Protein 5UXX (pdb70)

Nearest PDB structures (foldseek):
  5uxx-assembly1_B  TM=1.022E+00  e=5.904E-06  Bartonella quintana str. Toulouse
  5uxx-assembly2_D  TM=1.021E+00  e=2.174E-05  Bartonella quintana str. Toulouse
  5uxx-assembly1_A  TM=1.003E+00  e=1.497E-19  Bartonella quintana str. Toulouse
  5wur-assembly1_A  TM=8.430E-01  e=9.618E-06  Bacillus subtilis subsp. subtilis str. 168
  5wuq-assembly1_A  TM=7.913E-01  e=4.991E-06  Bacillus subtilis subsp. subtilis str. 168

InterPro domains:
  IPR000838 RNA polymerase sigma factor 70, ECF, conserved site [PS01063] (33-64)
  IPR007627 RNA polymerase sigma-70 region 2 [PF04542] (16-78)
  IPR013249 RNA polymerase sigma factor 70, region 4 type 2 [PF08281] (104-156)
  IPR013324 RNA polymerase sigma factor, region 3/4-like [SSF88659] (101-160)
  IPR013325 RNA polymerase sigma factor, region 2 [SSF88946] (8-93)
  IPR014284 RNA polymerase sigma-70-like domain [TIGR02937] (14-160)
  IPR036388 Winged helix-like DNA-binding domain superfamily [G3DSA:1.10.10.10] (99-164)
  IPR039425 RNA polymerase sigma-70-like [PTHR43133] (17-162)

Structure (mmCIF, N/CA/C/O backbone):
data_5UXX
#
_entry.id   5UXX
#
_cell.length_a   92.420
_cell.length_b   92.420
_cell.length_c   127.740
_cell.angle_alpha   90.00
_cell.angle_beta   90.00
_cell.angle_gamma   120.00
#
_symmetry.space_group_name_H-M   'P 32 2 1'
#
loop_
_entity.id
_entity.type
_entity.pdbx_description
1 polymer 'RNA polymerase sigma factor'
2 polymer 'Anti-sigma factor NepR'
3 non-polymer 'SULFATE ION'
4 water water
#
loop_
_atom_site.group_PDB
_atom_site.id
_atom_site.type_symbol
_atom_site.label_atom_id
_atom_site.label_alt_id
_atom_site.label_comp_id
_atom_site.label_asym_id
_atom_site.label_entity_id
_atom_site.label_seq_id
_atom_site.pdbx_PDB_ins_code
_atom_site.Cartn_x
_atom_site.Cartn_y
_atom_site.Cartn_z
_atom_site.occupancy
_atom_site.B_iso_or_equiv
_atom_site.auth_seq_id
_atom_site.auth_comp_id
_atom_site.auth_asym_id
_atom_site.auth_atom_id
_atom_site.pdbx_PDB_model_num
ATOM 1 N N . VAL A 1 5 ? 71.322 168.062 8.981 1.00 109.72 5 VAL A N 1
ATOM 2 C CA . VAL A 1 5 ? 72.209 169.216 9.083 1.00 103.42 5 VAL A CA 1
ATOM 3 C C . VAL A 1 5 ? 71.712 170.200 10.147 1.00 93.55 5 VAL A C 1
ATOM 4 O O . VAL A 1 5 ? 70.506 170.413 10.308 1.00 89.01 5 VAL A O 1
ATOM 8 N N . LYS A 1 6 ? 72.662 170.781 10.875 1.00 88.07 6 LYS A N 1
ATOM 9 C CA . LYS A 1 6 ? 72.391 171.773 11.908 1.00 76.62 6 LYS A CA 1
ATOM 10 C C . LYS A 1 6 ? 71.967 173.112 11.315 1.00 67.95 6 LYS A C 1
ATOM 11 O O . LYS A 1 6 ? 71.417 173.960 12.014 1.00 60.78 6 LYS A O 1
ATOM 13 N N . ASP A 1 7 ? 72.215 173.282 10.019 1.00 65.88 7 ASP A N 1
ATOM 14 C CA . ASP A 1 7 ? 71.975 174.544 9.321 1.00 59.57 7 ASP A CA 1
ATOM 15 C C . ASP A 1 7 ? 70.542 175.063 9.389 1.00 52.43 7 ASP A C 1
ATOM 16 O O . ASP A 1 7 ? 70.331 176.237 9.690 1.00 50.27 7 ASP A O 1
ATOM 21 N N . PHE A 1 8 ? 69.563 174.208 9.110 1.00 46.43 8 PHE A N 1
ATOM 22 C CA . PHE A 1 8 ? 68.170 174.636 9.158 1.00 40.98 8 PHE A CA 1
ATOM 23 C C . PHE A 1 8 ? 67.786 175.082 10.567 1.00 38.66 8 PHE A C 1
ATOM 24 O O . PHE A 1 8 ? 67.074 176.070 10.743 1.00 38.51 8 PHE A O 1
ATOM 32 N N . LYS A 1 9 ? 68.263 174.344 11.564 1.00 38.72 9 LYS A N 1
ATOM 33 C CA . LYS A 1 9 ? 68.018 174.678 12.962 1.00 33.99 9 LYS A CA 1
ATOM 34 C C . LYS A 1 9 ? 68.579 176.048 13.335 1.00 37.21 9 LYS A C 1
ATOM 35 O O . LYS A 1 9 ? 67.917 176.840 14.007 1.00 39.45 9 LYS A O 1
ATOM 41 N N . GLN A 1 10 ? 69.801 176.321 12.893 1.00 35.80 10 GLN A N 1
ATOM 42 C CA . GLN A 1 10 ? 70.467 177.579 13.206 1.00 33.04 10 GLN A CA 1
ATOM 43 C C . GLN A 1 10 ? 69.792 178.758 12.512 1.00 32.95 10 GLN A C 1
ATOM 44 O O . GLN A 1 10 ? 69.760 179.866 13.046 1.00 35.30 10 GLN A O 1
ATOM 50 N N . GLU A 1 11 ? 69.252 178.513 11.322 1.00 31.41 11 GLU A N 1
ATOM 51 C CA . GLU A 1 11 ? 68.494 179.531 10.605 1.00 32.48 11 GLU A CA 1
ATOM 52 C C . GLU A 1 11 ? 67.199 179.869 11.339 1.00 34.04 11 GLU A C 1
ATOM 53 O O . GLU A 1 11 ? 66.782 181.027 11.377 1.00 34.89 11 GLU A O 1
ATOM 59 N N . LEU A 1 12 ? 66.569 178.851 11.919 1.00 35.06 12 LEU A N 1
ATOM 60 C CA . LEU A 1 12 ? 65.342 179.035 12.688 1.00 31.90 12 LEU A CA 1
ATOM 61 C C . LEU A 1 12 ? 65.562 179.907 13.918 1.00 33.99 12 LEU A C 1
ATOM 62 O O . LEU A 1 12 ? 64.757 180.791 14.210 1.00 34.99 12 LEU A O 1
ATOM 67 N N . LEU A 1 13 ? 66.650 179.646 14.636 1.00 34.75 13 LEU A N 1
ATOM 68 C CA . LEU A 1 13 ? 66.982 180.397 15.843 1.00 29.30 13 LEU A CA 1
ATOM 69 C C . LEU A 1 13 ? 67.117 181.893 15.566 1.00 28.93 13 LEU A C 1
ATOM 70 O O . LEU A 1 13 ? 66.839 182.718 16.436 1.00 33.64 13 LEU A O 1
ATOM 75 N N . LEU A 1 14 ? 67.546 182.238 14.355 1.00 25.33 14 LEU A N 1
ATOM 76 C CA . LEU A 1 14 ? 67.648 183.636 13.953 1.00 25.95 14 LEU A CA 1
ATOM 77 C C . LEU A 1 14 ? 66.274 184.275 13.768 1.00 29.01 14 LEU A C 1
ATOM 78 O O . LEU A 1 14 ? 66.066 185.436 14.119 1.00 30.94 14 LEU A O 1
ATOM 83 N N . VAL A 1 15 ? 65.340 183.508 13.214 1.00 29.30 15 VAL A N 1
ATOM 84 C CA . VAL A 1 15 ? 64.033 184.035 12.838 1.00 30.51 15 VAL A CA 1
ATOM 85 C C . VAL A 1 15 ? 63.025 183.902 13.981 1.00 27.06 15 VAL A C 1
ATOM 86 O O . VAL A 1 15 ? 62.061 184.665 14.070 1.00 30.08 15 VAL A O 1
ATOM 90 N N . LEU A 1 16 ? 63.277 182.943 14.865 1.00 25.04 16 LEU A N 1
ATOM 91 C CA . LEU A 1 16 ? 62.344 182.588 15.934 1.00 28.35 16 LEU A CA 1
ATOM 92 C C . LEU A 1 16 ? 61.857 183.767 16.802 1.00 29.78 16 LEU A C 1
ATOM 93 O O . LEU A 1 16 ? 60.668 183.835 17.116 1.00 33.38 16 LEU A O 1
ATOM 98 N N . PRO A 1 17 ? 62.757 184.692 17.199 1.00 31.01 17 PRO A N 1
ATOM 99 C CA . PRO A 1 17 ? 62.247 185.825 17.985 1.00 31.27 17 PRO A CA 1
ATOM 100 C C . PRO A 1 17 ? 61.267 186.713 17.218 1.00 32.27 17 PRO A C 1
ATOM 101 O O . PRO A 1 17 ? 60.270 187.155 17.787 1.00 29.74 17 PRO A O 1
ATOM 105 N N . ALA A 1 18 ? 61.554 186.971 15.946 1.00 30.45 18 ALA A N 1
ATOM 106 C CA . ALA A 1 18 ? 60.676 187.793 15.121 1.00 26.37 18 ALA A CA 1
ATOM 107 C C . ALA A 1 18 ? 59.382 187.050 14.818 1.00 23.77 18 ALA A C 1
ATOM 108 O O . ALA A 1 18 ? 58.314 187.655 14.717 1.00 26.85 18 ALA A O 1
ATOM 110 N N . LEU A 1 19 ? 59.491 185.734 14.666 1.00 24.46 19 LEU A N 1
ATOM 111 C CA . LEU A 1 19 ? 58.335 184.883 14.420 1.00 24.88 19 LEU A CA 1
ATOM 112 C C . LEU A 1 19 ? 57.360 184.940 15.593 1.00 26.25 19 LEU A C 1
ATOM 113 O O . LEU A 1 19 ? 56.144 184.984 15.403 1.00 27.83 19 LEU A O 1
ATOM 118 N N . ARG A 1 20 ? 57.905 184.938 16.806 1.00 23.32 20 ARG A N 1
ATOM 119 C CA . ARG A 1 20 ? 57.096 185.026 18.015 1.00 26.53 20 ARG A CA 1
ATOM 120 C C . ARG A 1 20 ? 56.424 186.391 18.135 1.00 28.33 20 ARG A C 1
ATOM 121 O O . ARG A 1 20 ? 55.260 186.487 18.526 1.00 27.91 20 ARG A O 1
ATOM 129 N N . ALA A 1 21 ? 57.166 187.443 17.799 1.00 19.78 21 ALA A N 1
ATOM 130 C CA . ALA A 1 21 ? 56.637 188.803 17.835 1.00 20.90 21 ALA A CA 1
ATOM 131 C C . ALA A 1 21 ? 55.493 188.968 16.841 1.00 24.10 21 ALA A C 1
ATOM 132 O O . ALA A 1 21 ? 54.532 189.694 17.097 1.00 23.52 21 ALA A O 1
ATOM 134 N N . PHE A 1 22 ? 55.610 188.289 15.705 1.00 23.59 22 PHE A N 1
ATOM 135 C CA . PHE A 1 22 ? 54.577 188.312 14.678 1.00 26.03 22 PHE A CA 1
ATOM 136 C C . PHE A 1 22 ? 53.298 187.655 15.181 1.00 28.43 22 PHE A C 1
ATOM 137 O O . PHE A 1 22 ? 52.198 188.154 14.943 1.00 33.74 22 PHE A O 1
ATOM 145 N N . ALA A 1 23 ? 53.452 186.534 15.879 1.00 26.76 23 ALA A N 1
ATOM 146 C CA . ALA A 1 23 ? 52.316 185.798 16.420 1.00 33.29 23 ALA A CA 1
ATOM 147 C C . ALA A 1 23 ? 51.574 186.613 17.475 1.00 30.17 23 ALA A C 1
ATOM 148 O O . ALA A 1 23 ? 50.344 186.643 17.495 1.00 30.16 23 ALA A O 1
ATOM 150 N N . ILE A 1 24 ? 52.328 187.270 18.350 1.00 25.98 24 ILE A N 1
ATOM 151 C CA . ILE A 1 24 ? 51.744 188.086 19.408 1.00 28.40 24 ILE A CA 1
ATOM 152 C C . ILE A 1 24 ? 51.020 189.298 18.822 1.00 29.99 24 ILE A C 1
ATOM 153 O O . ILE A 1 24 ? 49.927 189.654 19.263 1.00 32.72 24 ILE A O 1
ATOM 158 N N . SER A 1 25 ? 51.628 189.915 17.813 1.00 24.82 25 SER A N 1
ATOM 159 C CA . SER A 1 25 ? 51.024 191.057 17.133 1.00 32.10 25 SER A CA 1
ATOM 160 C C . SER A 1 25 ? 49.733 190.662 16.423 1.00 34.59 25 SER A C 1
ATOM 161 O O . SER A 1 25 ? 48.791 191.450 16.334 1.00 36.65 25 SER A O 1
ATOM 164 N N . LEU A 1 26 ? 49.701 189.433 15.919 1.00 34.15 26 LEU A N 1
ATOM 165 C CA . LEU A 1 26 ? 48.583 188.945 15.122 1.00 33.36 26 LEU A CA 1
ATOM 166 C C . LEU A 1 26 ? 47.425 188.437 15.980 1.00 33.20 26 LEU A C 1
ATOM 167 O O . LEU A 1 26 ? 46.261 188.555 15.598 1.00 36.18 26 LEU A O 1
ATOM 172 N N . SER A 1 27 ? 47.752 187.880 17.142 1.00 31.24 27 SER A N 1
ATOM 173 C CA . SER A 1 27 ? 46.774 187.173 17.964 1.00 35.05 27 SER A CA 1
ATOM 174 C C . SER A 1 27 ? 45.750 188.095 18.619 1.00 42.82 27 SER A C 1
ATOM 175 O O . SER A 1 27 ? 46.054 189.235 18.970 1.00 46.67 27 SER A O 1
ATOM 178 N N . SER A 1 28 ? 44.532 187.583 18.780 1.00 44.48 28 SER A N 1
ATOM 179 C CA . SER A 1 28 ? 43.464 188.315 19.450 1.00 48.76 28 SER A CA 1
ATOM 180 C C . SER A 1 28 ? 43.312 187.834 20.889 1.00 48.71 28 SER A C 1
ATOM 181 O O . SER A 1 28 ? 42.607 188.446 21.692 1.00 51.53 28 SER A O 1
ATOM 184 N N . LYS A 1 29 ? 43.978 186.728 21.204 1.00 44.67 29 LYS A N 1
ATOM 185 C CA . LYS A 1 29 ? 43.998 186.191 22.559 1.00 46.81 29 LYS A CA 1
ATOM 186 C C . LYS A 1 29 ? 45.439 186.052 23.039 1.00 44.46 29 LYS A C 1
ATOM 187 O O . LYS A 1 29 ? 46.271 185.447 22.362 1.00 45.01 29 LYS A O 1
ATOM 189 N N . HIS A 1 30 ? 45.730 186.622 24.204 1.00 48.26 30 HIS A N 1
ATOM 190 C CA . HIS A 1 30 ? 47.099 186.693 24.707 1.00 50.46 30 HIS A CA 1
ATOM 191 C C . HIS A 1 30 ? 47.692 185.318 25.009 1.00 54.04 30 HIS A C 1
ATOM 192 O O . HIS A 1 30 ? 48.894 185.107 24.854 1.00 58.37 30 HIS A O 1
ATOM 199 N N . ASP A 1 31 ? 46.847 184.387 25.441 1.00 51.30 31 ASP A N 1
ATOM 200 C CA . ASP A 1 31 ? 47.318 183.076 25.877 1.00 51.43 31 ASP A CA 1
ATOM 201 C C . ASP A 1 31 ? 47.275 182.022 24.771 1.00 48.83 31 ASP A C 1
ATOM 202 O O . ASP A 1 31 ? 47.319 180.824 25.051 1.00 51.32 31 ASP A O 1
ATOM 207 N N . LYS A 1 32 ? 47.193 182.464 23.520 1.00 45.24 32 LYS A N 1
ATOM 208 C CA . LYS A 1 32 ? 47.145 181.537 22.391 1.00 47.57 32 LYS A CA 1
ATOM 209 C C . LYS A 1 32 ? 48.303 181.752 21.421 1.00 42.35 32 LYS A C 1
ATOM 210 O O . LYS A 1 32 ? 48.557 180.923 20.548 1.00 41.71 32 LYS A O 1
ATOM 216 N N . ALA A 1 33 ? 49.002 182.869 21.586 1.00 45.21 33 ALA A N 1
ATOM 217 C CA . ALA A 1 33 ? 50.066 183.264 20.669 1.00 43.83 33 ALA A CA 1
ATOM 218 C C . ALA A 1 33 ? 51.266 182.323 20.722 1.00 41.98 33 ALA A C 1
ATOM 219 O O . ALA A 1 33 ? 51.920 182.082 19.708 1.00 42.55 33 ALA A O 1
ATOM 221 N N . GLU A 1 34 ? 51.548 181.787 21.904 1.00 43.09 34 GLU A N 1
ATOM 222 C CA . GLU A 1 34 ? 52.762 181.007 22.106 1.00 41.24 34 GLU A CA 1
ATOM 223 C C . GLU A 1 34 ? 52.643 179.605 21.505 1.00 45.15 34 GLU A C 1
ATOM 224 O O . GLU A 1 34 ? 53.625 179.046 21.015 1.00 46.09 34 GLU A O 1
ATOM 230 N N . ASP A 1 35 ? 51.437 179.048 21.538 1.00 46.75 35 ASP A N 1
ATOM 231 C CA . ASP A 1 35 ? 51.159 177.758 20.908 1.00 44.90 35 ASP A CA 1
ATOM 232 C C . ASP A 1 35 ? 51.215 177.851 19.388 1.00 40.06 35 ASP A C 1
ATOM 233 O O . ASP A 1 35 ? 51.575 176.890 18.708 1.00 39.12 35 ASP A O 1
ATOM 238 N N . LEU A 1 36 ? 50.844 179.016 18.867 1.00 32.17 36 LEU A N 1
ATOM 239 C CA . LEU A 1 36 ? 50.871 179.274 17.433 1.00 29.39 36 LEU A CA 1
ATOM 240 C C . LEU A 1 36 ? 52.284 179.152 16.871 1.00 30.29 36 LEU A C 1
ATOM 241 O O . LEU A 1 36 ? 52.487 178.601 15.789 1.00 32.94 36 LEU A O 1
ATOM 246 N N . VAL A 1 37 ? 53.257 179.670 17.613 1.00 29.14 37 VAL A N 1
ATOM 247 C CA . VAL A 1 37 ? 54.658 179.572 17.221 1.00 28.46 37 VAL A CA 1
ATOM 248 C C . VAL A 1 37 ? 55.118 178.117 17.243 1.00 32.42 37 VAL A C 1
ATOM 249 O O . VAL A 1 37 ? 55.802 177.656 16.328 1.00 29.40 37 VAL A O 1
ATOM 253 N N . GLN A 1 38 ? 54.737 177.405 18.299 1.00 28.30 38 GLN A N 1
ATOM 254 C CA . GLN A 1 38 ? 55.074 175.994 18.455 1.00 36.83 38 GLN A CA 1
ATOM 255 C C . GLN A 1 38 ? 54.591 175.162 17.268 1.00 38.38 38 GLN A C 1
ATOM 256 O O . GLN A 1 38 ? 55.346 174.366 16.710 1.00 35.91 38 GLN A O 1
ATOM 262 N N . ASP A 1 39 ? 53.330 175.351 16.889 1.00 41.45 39 ASP A N 1
ATOM 263 C CA . ASP A 1 39 ? 52.749 174.624 15.765 1.00 41.85 39 ASP A CA 1
ATOM 264 C C . ASP A 1 39 ? 53.451 174.970 14.456 1.00 38.30 39 ASP A C 1
ATOM 265 O O . ASP A 1 39 ? 53.625 174.114 13.591 1.00 40.77 39 ASP A O 1
ATOM 270 N N . THR A 1 40 ? 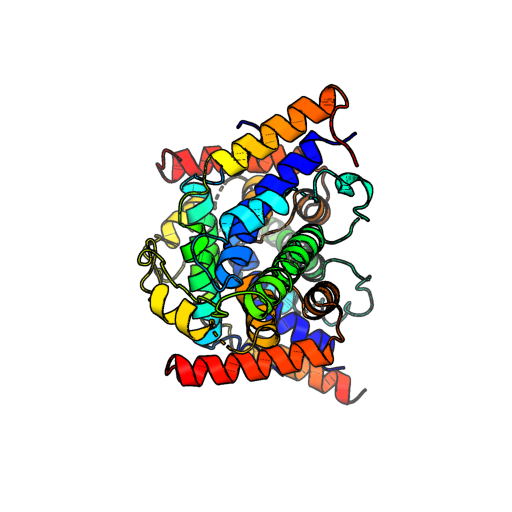53.854 176.229 14.320 1.00 34.74 40 THR A N 1
ATOM 271 C CA . THR A 1 40 ? 54.546 176.690 13.122 1.00 29.76 40 THR A CA 1
ATOM 272 C C . THR A 1 40 ? 55.906 176.013 12.992 1.00 27.21 40 THR A C 1
ATOM 273 O O . THR A 1 40 ? 56.299 175.585 11.907 1.00 26.17 40 THR A O 1
ATOM 277 N N . LEU A 1 41 ? 56.616 175.918 14.112 1.00 27.97 41 LEU A N 1
ATOM 278 C CA . LEU A 1 41 ? 57.924 175.276 14.153 1.00 27.50 41 LEU A CA 1
ATOM 279 C C . LEU A 1 41 ? 57.839 173.809 13.741 1.00 35.19 41 LEU A C 1
ATOM 280 O O . LEU A 1 41 ? 58.694 173.308 13.010 1.00 38.35 41 LEU A O 1
ATOM 298 N N . LYS A 1 43 ? 55.462 172.376 11.871 1.00 33.23 43 LYS A N 1
ATOM 299 C CA . LYS A 1 43 ? 55.086 172.274 10.465 1.00 31.82 43 LYS A CA 1
ATOM 300 C C . LYS A 1 43 ? 56.253 172.637 9.553 1.00 33.11 43 LYS A C 1
ATOM 301 O O . LYS A 1 43 ? 56.460 172.007 8.517 1.00 37.16 43 LYS A O 1
ATOM 307 N N . ALA A 1 44 ? 57.011 173.656 9.945 1.00 31.24 44 ALA A N 1
ATOM 308 C CA . ALA A 1 44 ? 58.147 174.111 9.154 1.00 31.17 44 ALA A CA 1
ATOM 309 C C . ALA A 1 44 ? 59.246 173.056 9.112 1.00 27.51 44 ALA A C 1
ATOM 310 O O . ALA A 1 44 ? 59.907 172.878 8.090 1.00 26.45 44 ALA A O 1
ATOM 312 N N . TRP A 1 45 ? 59.438 172.359 10.227 1.00 27.08 45 TRP A N 1
ATOM 313 C CA . TRP A 1 45 ? 60.443 171.306 10.295 1.00 30.99 45 TRP A CA 1
ATOM 314 C C . TRP A 1 45 ? 60.082 170.147 9.373 1.00 31.85 45 TRP A C 1
ATOM 315 O O . TRP A 1 45 ? 60.952 169.549 8.743 1.00 31.14 45 TRP A O 1
ATOM 326 N N . ALA A 1 46 ? 58.794 169.830 9.303 1.00 34.00 46 ALA A N 1
ATOM 327 C CA . ALA A 1 46 ? 58.326 168.747 8.450 1.00 31.76 46 ALA A CA 1
ATOM 328 C C . ALA A 1 46 ? 58.391 169.126 6.971 1.00 33.46 46 ALA A C 1
ATOM 329 O O . ALA A 1 46 ? 58.682 168.284 6.122 1.00 32.52 46 ALA A O 1
ATOM 331 N N . LYS A 1 47 ? 58.129 170.394 6.668 1.00 29.44 47 LYS A N 1
ATOM 332 C CA . LYS A 1 47 ? 58.105 170.858 5.282 1.00 29.78 47 LYS A CA 1
ATOM 333 C C . LYS A 1 47 ? 59.403 171.539 4.859 1.00 33.15 47 LYS A C 1
ATOM 334 O O . LYS A 1 47 ? 59.460 172.163 3.799 1.00 38.47 47 LYS A O 1
ATOM 340 N N . GLN A 1 48 ? 60.440 171.415 5.683 1.00 30.44 48 GLN A N 1
ATOM 341 C CA . GLN A 1 48 ? 61.702 172.118 5.456 1.00 31.30 48 GLN A CA 1
ATOM 342 C C . GLN A 1 48 ? 62.326 171.805 4.096 1.00 34.89 48 GLN A C 1
ATOM 343 O O . GLN A 1 48 ? 63.024 172.639 3.522 1.00 35.27 48 GLN A O 1
ATOM 349 N N . ASP A 1 49 ? 62.072 170.606 3.582 1.00 31.51 49 ASP A N 1
ATOM 350 C CA . ASP A 1 49 ? 62.657 170.187 2.315 1.00 36.29 49 ASP A CA 1
ATOM 351 C C . ASP A 1 49 ? 61.907 170.775 1.123 1.00 34.66 49 ASP A C 1
ATOM 352 O O . ASP A 1 49 ? 62.348 170.646 -0.018 1.00 36.85 49 ASP A O 1
ATOM 357 N N . SER A 1 50 ? 60.774 171.416 1.389 1.00 36.64 50 SER A N 1
ATOM 358 C CA A SER A 1 50 ? 60.002 172.065 0.335 0.44 38.72 50 SER A CA 1
ATOM 359 C CA B SER A 1 50 ? 60.003 172.064 0.334 0.56 38.90 50 SER A CA 1
ATOM 360 C C . SER A 1 50 ? 60.364 173.542 0.228 1.00 38.95 50 SER A C 1
ATOM 361 O O . SER A 1 50 ? 59.830 174.263 -0.615 1.00 39.49 50 SER A O 1
ATOM 366 N N . PHE A 1 51 ? 61.273 173.987 1.090 1.00 33.77 51 PHE A N 1
ATOM 367 C CA . PHE A 1 51 ? 61.726 175.371 1.056 1.00 36.66 51 PHE A CA 1
ATOM 368 C C . PHE A 1 51 ? 62.587 175.609 -0.176 1.00 41.50 51 PHE A C 1
ATOM 369 O O . PHE A 1 51 ? 63.621 174.967 -0.358 1.00 42.96 51 PHE A O 1
ATOM 377 N N . GLU A 1 52 ? 62.150 176.538 -1.019 1.00 41.45 52 GLU A N 1
ATOM 378 C CA . GLU A 1 52 ? 62.839 176.820 -2.270 1.00 44.37 52 GLU A CA 1
ATOM 379 C C . GLU A 1 52 ? 64.151 177.556 -2.013 1.00 43.24 52 GLU A C 1
ATOM 380 O O . GLU A 1 52 ? 64.170 178.612 -1.381 1.00 42.47 52 GLU A O 1
ATOM 394 N N . GLY A 1 54 ? 67.274 179.855 -2.160 1.00 41.28 54 GLY A N 1
ATOM 395 C CA . GLY A 1 54 ? 67.488 181.203 -2.650 1.00 40.47 54 GLY A CA 1
ATOM 396 C C . GLY A 1 54 ? 66.309 182.125 -2.414 1.00 43.20 54 GLY A C 1
ATOM 397 O O . GLY A 1 54 ? 66.350 183.301 -2.776 1.00 45.55 54 GLY A O 1
ATOM 398 N N . SER A 1 55 ? 65.253 181.596 -1.804 1.00 38.99 55 SER A N 1
ATOM 399 C CA . SER A 1 55 ? 64.076 182.401 -1.499 1.00 38.21 55 SER A CA 1
ATOM 400 C C . SER A 1 55 ? 64.117 182.912 -0.062 1.00 31.93 55 SER A C 1
ATOM 401 O O . SER A 1 55 ? 65.026 182.582 0.699 1.00 30.25 55 SER A O 1
ATOM 404 N N . ASN A 1 56 ? 63.129 183.723 0.301 1.00 29.13 56 ASN A N 1
ATOM 405 C CA . ASN A 1 56 ? 63.074 184.318 1.630 1.00 26.76 56 ASN A CA 1
ATOM 406 C C . ASN A 1 56 ? 62.556 183.328 2.667 1.00 33.73 56 ASN A C 1
ATOM 407 O O . ASN A 1 56 ? 61.379 182.965 2.658 1.00 34.69 56 ASN A O 1
ATOM 412 N N . LEU A 1 57 ? 63.441 182.893 3.558 1.00 26.52 57 LEU A N 1
ATOM 413 C CA . LEU A 1 57 ? 63.078 181.925 4.587 1.00 27.57 57 LEU A CA 1
ATOM 414 C C . LEU A 1 57 ? 62.129 182.530 5.613 1.00 28.73 57 LEU A C 1
ATOM 415 O O . LEU A 1 57 ? 61.196 181.870 6.072 1.00 28.32 57 LEU A O 1
ATOM 420 N N . LYS A 1 58 ? 62.374 183.787 5.968 1.00 30.36 58 LYS A N 1
ATOM 421 C CA . LYS A 1 58 ? 61.537 184.486 6.935 1.00 28.80 58 LYS A CA 1
ATOM 422 C C . LYS A 1 58 ? 60.107 184.600 6.419 1.00 24.55 58 LYS A C 1
ATOM 423 O O . LYS A 1 58 ? 59.152 184.370 7.158 1.00 27.54 58 LYS A O 1
ATOM 429 N N . ALA A 1 59 ? 59.968 184.945 5.143 1.00 19.99 59 ALA A N 1
ATOM 430 C CA . ALA A 1 59 ? 58.655 185.050 4.517 1.00 21.02 59 ALA A CA 1
ATOM 431 C C . ALA A 1 59 ? 57.978 183.685 4.441 1.00 24.40 59 ALA A C 1
ATOM 432 O O . ALA A 1 59 ? 56.760 183.575 4.584 1.00 25.13 59 ALA A O 1
ATOM 434 N N . TRP A 1 60 ? 58.779 182.650 4.212 1.00 22.81 60 TRP A N 1
ATOM 435 C CA . TRP A 1 60 ? 58.280 181.281 4.158 1.00 24.35 60 TRP A CA 1
ATOM 436 C C . TRP A 1 60 ? 57.721 180.860 5.514 1.00 25.72 60 TRP A C 1
ATOM 437 O O . TRP A 1 60 ? 56.657 180.246 5.597 1.00 29.70 60 TRP A O 1
ATOM 448 N N . LEU A 1 61 ? 58.447 181.202 6.574 1.00 24.51 61 LEU A N 1
ATOM 449 C CA . LEU A 1 61 ? 58.046 180.860 7.934 1.00 22.83 61 LEU A CA 1
ATOM 450 C C . LEU A 1 61 ? 56.823 181.657 8.377 1.00 25.11 61 LEU A C 1
ATOM 451 O O . LEU A 1 61 ? 55.909 181.112 8.996 1.00 27.78 61 LEU A O 1
ATOM 456 N N . PHE A 1 62 ? 56.814 182.949 8.059 1.00 21.66 62 PHE A N 1
ATOM 457 C CA . PHE A 1 62 ? 55.700 183.822 8.412 1.00 17.89 62 PHE A CA 1
ATOM 458 C C . PHE A 1 62 ? 54.413 183.389 7.717 1.00 24.95 62 PHE A C 1
ATOM 459 O O . PHE A 1 62 ? 53.325 183.511 8.278 1.00 27.23 62 PHE A O 1
ATOM 467 N N . THR A 1 63 ? 54.547 182.885 6.494 1.00 26.83 63 THR A N 1
ATOM 468 C CA . THR A 1 63 ? 53.405 182.397 5.730 1.00 21.49 63 THR A CA 1
ATOM 469 C C . THR A 1 63 ? 52.738 181.216 6.431 1.00 25.27 63 THR A C 1
ATOM 470 O O . THR A 1 63 ? 51.511 181.135 6.501 1.00 26.00 63 THR A O 1
ATOM 474 N N . ILE A 1 64 ? 53.554 180.303 6.949 1.00 20.59 64 ILE A N 1
ATOM 475 C CA . ILE A 1 64 ? 53.042 179.142 7.669 1.00 21.77 64 ILE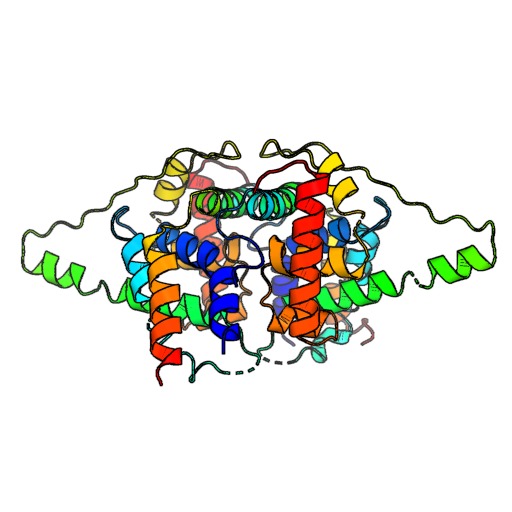 A CA 1
ATOM 476 C C . ILE A 1 64 ? 52.287 179.560 8.929 1.00 26.63 64 ILE A C 1
ATOM 477 O O . ILE A 1 64 ? 51.190 179.066 9.195 1.00 24.45 64 ILE A O 1
ATOM 482 N N . LEU A 1 65 ? 52.870 180.481 9.690 1.00 22.49 65 LEU A N 1
ATOM 483 C CA . LEU A 1 65 ? 52.248 180.962 10.920 1.00 25.92 65 LEU A CA 1
ATOM 484 C C . LEU A 1 65 ? 50.961 181.723 10.621 1.00 30.23 65 LEU A C 1
ATOM 485 O O . LEU A 1 65 ? 49.948 181.525 11.292 1.00 36.24 65 LEU A O 1
ATOM 490 N N . ARG A 1 66 ? 51.012 182.599 9.621 1.00 26.30 66 ARG A N 1
ATOM 491 C CA . ARG A 1 66 ? 49.841 183.367 9.211 1.00 26.59 66 ARG A CA 1
ATOM 492 C C . ARG A 1 66 ? 48.666 182.468 8.839 1.00 30.83 66 ARG A C 1
ATOM 493 O O . ARG A 1 66 ? 47.539 182.690 9.280 1.00 30.46 66 ARG A O 1
ATOM 501 N N . ASN A 1 67 ? 48.941 181.439 8.044 1.00 23.88 67 ASN A N 1
ATOM 502 C CA . ASN A 1 67 ? 47.889 180.562 7.551 1.00 33.29 67 ASN A CA 1
ATOM 503 C C . ASN A 1 67 ? 47.334 179.675 8.655 1.00 31.81 67 ASN A C 1
ATOM 504 O O . ASN A 1 67 ? 46.141 179.375 8.681 1.00 38.00 67 ASN A O 1
ATOM 509 N N . GLU A 1 68 ? 48.205 179.260 9.568 1.00 25.77 68 GLU A N 1
ATOM 510 C CA . GLU A 1 68 ? 47.778 178.471 10.713 1.00 34.32 68 GLU A CA 1
ATOM 511 C C . GLU A 1 68 ? 46.914 179.312 11.643 1.00 32.29 68 GLU A C 1
ATOM 512 O O . GLU A 1 68 ? 45.944 178.819 12.215 1.00 32.95 68 GLU A O 1
ATOM 518 N N . PHE A 1 69 ? 47.259 180.590 11.772 1.00 24.43 69 PHE A N 1
ATOM 519 C CA . PHE A 1 69 ? 46.517 181.503 12.634 1.00 31.79 69 PHE A CA 1
ATOM 520 C C . PHE A 1 69 ? 45.087 181.713 12.143 1.00 32.93 69 PHE A C 1
ATOM 521 O O . PHE A 1 69 ? 44.139 181.620 12.921 1.00 35.54 69 PHE A O 1
ATOM 529 N N . TYR A 1 70 ? 44.937 181.997 10.853 1.00 34.66 70 TYR A N 1
ATOM 530 C CA . TYR A 1 70 ? 43.615 182.220 10.278 1.00 39.57 70 TYR A CA 1
ATOM 531 C C . TYR A 1 70 ? 42.805 180.928 10.285 1.00 39.12 70 TYR A C 1
ATOM 532 O O . TYR A 1 70 ? 41.576 180.955 10.360 1.00 40.77 70 TYR A O 1
ATOM 541 N N . SER A 1 71 ? 43.503 179.800 10.207 1.00 31.85 71 SER A N 1
ATOM 542 C CA . SER A 1 71 ? 42.865 178.493 10.304 1.00 38.81 71 SER A CA 1
ATOM 543 C C . SER A 1 71 ? 42.256 178.297 11.692 1.00 35.99 71 SER A C 1
ATOM 544 O O . SER A 1 71 ? 41.152 177.769 11.827 1.00 36.95 71 SER A O 1
ATOM 547 N N . GLN A 1 72 ? 42.985 178.727 12.719 1.00 37.28 72 GLN A N 1
ATOM 548 C CA . GLN A 1 72 ? 42.503 178.644 14.094 1.00 42.04 72 GLN A CA 1
ATOM 549 C C . GLN A 1 72 ? 41.293 179.546 14.309 1.00 44.61 72 GLN A C 1
ATOM 550 O O . GLN A 1 72 ? 40.337 179.163 14.984 1.00 51.37 72 GLN A O 1
ATOM 564 N N . ARG A 1 74 ? 39.104 180.465 12.122 1.00 43.03 74 ARG A N 1
ATOM 565 C CA . ARG A 1 74 ? 37.949 179.917 11.424 1.00 46.62 74 ARG A CA 1
ATOM 566 C C . ARG A 1 74 ? 37.333 178.780 12.235 1.00 49.09 74 ARG A C 1
ATOM 567 O O . ARG A 1 74 ? 36.112 178.649 12.315 1.00 51.39 74 ARG A O 1
ATOM 575 N N . LYS A 1 75 ? 38.193 177.965 12.839 1.00 50.88 75 LYS A N 1
ATOM 576 C CA . LYS A 1 75 ? 37.752 176.846 13.666 1.00 49.82 75 LYS A CA 1
ATOM 577 C C . LYS A 1 75 ? 37.094 177.330 14.954 1.00 48.25 75 LYS A C 1
ATOM 578 O O . LYS A 1 75 ? 36.042 176.828 15.351 1.00 49.24 75 LYS A O 1
ATOM 580 N N . ARG A 1 76 ? 37.723 178.306 15.601 1.00 48.16 76 ARG A N 1
ATOM 581 C CA . ARG A 1 76 ? 37.189 178.884 16.829 1.00 49.35 76 ARG A CA 1
ATOM 582 C C . ARG A 1 76 ? 35.874 179.609 16.566 1.00 48.92 76 ARG A C 1
ATOM 583 O O . ARG A 1 76 ? 34.978 179.609 17.407 1.00 50.47 76 ARG A O 1
ATOM 585 N N . GLY A 1 77 ? 35.764 180.220 15.391 1.00 48.35 77 GLY A N 1
ATOM 586 C CA . GLY A 1 77 ? 34.552 180.917 15.007 1.00 51.44 77 GLY A CA 1
ATOM 587 C C . GLY A 1 77 ? 33.385 179.969 14.817 1.00 60.43 77 GLY A C 1
ATOM 588 O O . GLY A 1 77 ? 32.234 180.331 15.063 1.00 69.13 77 GLY A O 1
ATOM 589 N N . ARG A 1 78 ? 33.682 178.750 14.378 1.00 59.75 78 ARG A N 1
ATOM 590 C CA . ARG A 1 78 ? 32.654 177.733 14.199 1.00 67.31 78 ARG A CA 1
ATOM 591 C C . ARG A 1 78 ? 32.203 177.164 15.537 1.00 68.68 78 ARG A C 1
ATOM 592 O O . ARG A 1 78 ? 31.030 176.852 15.722 1.00 68.48 78 ARG A O 1
ATOM 600 N N . GLU A 1 79 ? 33.141 177.025 16.466 1.00 69.45 79 GLU A N 1
ATOM 601 C CA . GLU A 1 79 ? 32.818 176.495 17.784 1.00 74.38 79 GLU A CA 1
ATOM 602 C C . GLU A 1 79 ? 32.023 177.512 18.598 1.00 72.08 79 GLU A C 1
ATOM 603 O O . GLU A 1 79 ? 31.164 177.139 19.394 1.00 73.58 79 GLU A O 1
ATOM 609 N N . VAL A 1 80 ? 32.302 178.794 18.380 1.00 65.03 80 VAL A N 1
ATOM 610 C CA . VAL A 1 80 ? 31.571 179.867 19.044 1.00 63.22 80 VAL A CA 1
ATOM 611 C C . VAL A 1 80 ? 30.152 179.947 18.486 1.00 67.90 80 VAL A C 1
ATOM 612 O O . VAL A 1 80 ? 29.185 180.143 19.227 1.00 68.65 80 VAL A O 1
ATOM 616 N N . GLN A 1 81 ? 30.035 179.776 17.173 1.00 72.05 81 GLN A N 1
ATOM 617 C CA . GLN A 1 81 ? 28.742 179.827 16.501 1.00 78.70 81 GLN A CA 1
ATOM 618 C C . GLN A 1 81 ? 27.850 178.648 16.890 1.00 88.19 81 GLN A C 1
ATOM 619 O O . GLN A 1 81 ? 26.628 178.714 16.745 1.00 92.94 81 GLN A O 1
ATOM 621 N N . ASP A 1 82 ? 28.462 177.576 17.386 1.00 101.01 82 ASP A N 1
ATOM 622 C CA . ASP A 1 82 ? 27.716 176.384 17.773 1.00 104.32 82 ASP A CA 1
ATOM 623 C C . ASP A 1 82 ? 27.699 176.192 19.288 1.00 104.15 82 ASP A C 1
ATOM 624 O O . ASP A 1 82 ? 27.375 175.111 19.778 1.00 106.74 82 ASP A O 1
ATOM 629 N N . SER A 1 83 ? 28.044 177.243 20.026 1.00 100.01 83 SER A N 1
ATOM 630 C CA . SER A 1 83 ? 28.037 177.183 21.485 1.00 97.79 83 SER A CA 1
ATOM 631 C C . SER A 1 83 ? 27.432 178.445 22.096 1.00 96.42 83 SER A C 1
ATOM 632 O O . SER A 1 83 ? 26.269 178.768 21.853 1.00 94.29 83 SER A O 1
ATOM 635 N N . ASP A 1 84 ? 28.234 179.151 22.888 1.00 98.18 84 ASP A N 1
ATOM 636 C CA . ASP A 1 84 ? 27.767 180.326 23.616 1.00 101.45 84 ASP A CA 1
ATOM 637 C C . ASP A 1 84 ? 27.404 181.461 22.667 1.00 101.08 84 ASP A C 1
ATOM 638 O O . ASP A 1 84 ? 26.290 181.983 22.703 1.00 104.18 84 ASP A O 1
ATOM 640 N N . GLY A 1 85 ? 28.353 181.841 21.819 1.00 94.78 85 GLY A N 1
ATOM 641 C CA . GLY A 1 85 ? 28.124 182.897 20.852 1.00 89.06 85 GLY A CA 1
ATOM 642 C C . GLY A 1 85 ? 28.990 184.121 21.082 1.00 80.76 85 GLY A C 1
ATOM 643 O O . GLY A 1 85 ? 28.821 185.139 20.412 1.00 80.14 85 GLY A O 1
ATOM 644 N N . VAL A 1 86 ? 29.920 184.027 22.028 1.00 73.77 86 VAL A N 1
ATOM 645 C CA . VAL A 1 86 ? 30.776 185.164 22.347 1.00 68.12 86 VAL A CA 1
ATOM 646 C C . VAL A 1 86 ? 32.240 184.905 21.986 1.00 64.93 86 VAL A C 1
ATOM 647 O O . VAL A 1 86 ? 32.834 183.899 22.379 1.00 57.15 86 VAL A O 1
ATOM 651 N N . PHE A 1 87 ? 32.805 185.807 21.192 1.00 61.66 87 PHE A N 1
ATOM 652 C CA . PHE A 1 87 ? 34.235 185.796 20.918 1.00 57.88 87 PHE A CA 1
ATOM 653 C C . PHE A 1 87 ? 34.968 186.544 22.024 1.00 55.08 87 PHE A C 1
ATOM 654 O O . PHE A 1 87 ? 34.532 187.615 22.445 1.00 52.26 87 PHE A O 1
ATOM 662 N N . ILE A 1 88 ? 36.077 185.986 22.496 1.00 52.64 88 ILE A N 1
ATOM 663 C CA . ILE A 1 88 ? 36.853 186.645 23.537 1.00 50.15 88 ILE A CA 1
ATOM 664 C C . ILE A 1 88 ? 38.122 187.262 22.966 1.00 51.17 88 ILE A C 1
ATOM 665 O O . ILE A 1 88 ? 38.947 186.577 22.361 1.00 50.25 88 ILE A O 1
ATOM 670 N N . GLU A 1 89 ? 38.264 188.567 23.164 1.00 51.69 89 GLU A N 1
ATOM 671 C CA . GLU A 1 89 ? 39.463 189.288 22.764 1.00 47.10 89 GLU A CA 1
ATOM 672 C C . GLU A 1 89 ? 40.205 189.761 24.007 1.00 44.93 89 GLU A C 1
ATOM 673 O O . GLU A 1 89 ? 39.649 190.489 24.828 1.00 43.95 89 GLU A O 1
ATOM 679 N N . SER A 1 90 ? 41.460 189.349 24.146 1.00 47.52 90 SER A N 1
ATOM 680 C CA . SER A 1 90 ? 42.227 189.672 25.343 1.00 48.55 90 SER A CA 1
ATOM 681 C C . SER A 1 90 ? 43.624 190.200 25.031 1.00 42.95 90 SER A C 1
ATOM 682 O O . SER A 1 90 ? 44.300 189.711 24.126 1.00 44.98 90 SER A O 1
ATOM 685 N N . VAL A 1 91 ? 44.044 191.206 25.791 1.00 44.92 91 VAL A N 1
ATOM 686 C CA . VAL A 1 91 ? 45.376 191.782 25.652 1.00 45.87 91 VAL A CA 1
ATOM 687 C C . VAL A 1 91 ? 46.118 191.734 26.984 1.00 45.64 91 VAL A C 1
ATOM 688 O O . VAL A 1 91 ? 45.638 192.255 27.992 1.00 46.14 91 VAL A O 1
ATOM 692 N N . ALA A 1 92 ? 47.289 191.105 26.984 1.00 38.01 92 ALA A N 1
ATOM 693 C CA . ALA A 1 92 ? 48.097 190.996 28.192 1.00 40.22 92 ALA A CA 1
ATOM 694 C C . ALA A 1 92 ? 49.587 191.006 27.863 1.00 44.43 92 ALA A C 1
ATOM 695 O O . ALA A 1 92 ? 50.195 189.957 27.652 1.00 50.26 92 ALA A O 1
ATOM 697 N N . ILE A 1 93 ? 50.168 192.201 27.823 1.00 43.25 93 ILE A N 1
ATOM 698 C CA . ILE A 1 93 ? 51.587 192.355 27.528 1.00 45.28 93 ILE A CA 1
ATOM 699 C C . ILE A 1 93 ? 52.322 193.064 28.661 1.00 49.15 93 ILE A C 1
ATOM 700 O O . ILE A 1 93 ? 51.924 194.150 29.085 1.00 47.75 93 ILE A O 1
ATOM 705 N N . HIS A 1 94 ? 53.384 192.434 29.154 1.00 52.72 94 HIS A N 1
ATOM 706 C CA . HIS A 1 94 ? 54.234 193.032 30.177 1.00 53.88 94 HIS A CA 1
ATOM 707 C C . HIS A 1 94 ? 54.814 194.354 29.685 1.00 43.00 94 HIS A C 1
ATOM 708 O O . HIS A 1 94 ? 55.235 194.454 28.531 1.00 37.80 94 HIS A O 1
ATOM 715 N N . PRO A 1 95 ? 54.821 195.376 30.558 1.00 42.24 95 PRO A N 1
ATOM 716 C CA . PRO A 1 95 ? 55.359 196.711 30.263 1.00 40.45 95 PRO A CA 1
ATOM 717 C C . PRO A 1 95 ? 56.739 196.673 29.608 1.00 43.06 95 PRO A C 1
ATOM 718 O O . PRO A 1 95 ? 57.504 195.735 29.841 1.00 41.12 95 PRO A O 1
ATOM 722 N N . ALA A 1 96 ? 57.034 197.684 28.795 1.00 38.57 96 ALA A N 1
ATOM 723 C CA . ALA A 1 96 ? 58.300 197.765 28.073 1.00 32.67 96 ALA A CA 1
ATOM 724 C C . ALA A 1 96 ? 59.498 197.633 29.009 1.00 36.67 96 ALA A C 1
ATOM 725 O O . ALA A 1 96 ? 59.590 198.328 30.020 1.00 40.91 96 ALA A O 1
ATOM 727 N N . GLN A 1 97 ? 60.412 196.734 28.662 1.00 40.95 97 GLN A N 1
ATOM 728 C CA . GLN A 1 97 ? 61.583 196.475 29.489 1.00 44.07 97 GLN A CA 1
ATOM 729 C C . GLN A 1 97 ? 62.739 197.396 29.115 1.00 43.41 97 GLN A C 1
ATOM 730 O O . GLN A 1 97 ? 63.544 197.774 29.967 1.00 47.29 97 GLN A O 1
ATOM 732 N N . TYR A 1 98 ? 62.817 197.754 27.837 1.00 35.67 98 TYR A N 1
ATOM 733 C CA . TYR A 1 98 ? 63.906 198.592 27.348 1.00 33.14 98 TYR A CA 1
ATOM 734 C C . TYR A 1 98 ? 63.536 200.073 27.277 1.00 27.35 98 TYR A C 1
ATOM 735 O O . TYR A 1 98 ? 64.259 200.922 27.796 1.00 28.73 98 TYR A O 1
ATOM 744 N N . GLY A 1 99 ? 62.414 200.380 26.635 1.00 30.46 99 GLY A N 1
ATOM 745 C CA . GLY A 1 99 ? 62.021 201.761 26.421 1.00 26.26 99 GLY A CA 1
ATOM 746 C C . GLY A 1 99 ? 60.772 202.187 27.168 1.00 27.35 99 GLY A C 1
ATOM 747 O O . GLY A 1 99 ? 60.508 201.717 28.274 1.00 42.51 99 GLY A O 1
ATOM 748 N N . SER A 1 100 ? 59.995 203.076 26.556 1.00 27.03 100 SER A N 1
ATOM 749 C CA . SER A 1 100 ? 58.881 203.719 27.244 1.00 35.49 100 SER A CA 1
ATOM 750 C C . SER A 1 100 ? 57.530 203.514 26.563 1.00 32.70 100 SER A C 1
ATOM 751 O O . SER A 1 100 ? 56.516 204.036 27.026 1.00 38.20 100 SER A O 1
ATOM 754 N N . LEU A 1 101 ? 57.512 202.764 25.466 1.00 28.52 101 LEU A N 1
ATOM 755 C CA . LEU A 1 101 ? 56.271 202.541 24.730 1.00 30.47 101 LEU A CA 1
ATOM 756 C C . LEU A 1 101 ? 55.267 201.723 25.535 1.00 29.90 101 LEU A C 1
ATOM 757 O O . LEU A 1 101 ? 55.594 200.657 26.057 1.00 30.12 101 LEU A O 1
ATOM 762 N N . ASP A 1 102 ? 54.044 202.236 25.638 1.00 34.31 102 ASP A N 1
ATOM 763 C CA . ASP A 1 102 ? 52.957 201.508 26.280 1.00 32.58 102 ASP A CA 1
ATOM 764 C C . ASP A 1 102 ? 52.527 200.360 25.373 1.00 27.02 102 ASP A C 1
ATOM 765 O O . ASP A 1 102 ? 51.736 200.552 24.449 1.00 31.83 102 ASP A O 1
ATOM 770 N N . LEU A 1 103 ? 53.052 199.169 25.643 1.00 26.28 103 LEU A N 1
ATOM 771 C CA . LEU A 1 103 ? 52.819 198.010 24.787 1.00 27.28 103 LEU A CA 1
ATOM 772 C C . LEU A 1 103 ? 51.366 197.558 24.820 1.00 29.16 103 LEU A C 1
ATOM 773 O O . LEU A 1 103 ? 50.810 197.158 23.798 1.00 31.13 103 LEU A O 1
ATOM 778 N N . GLN A 1 104 ? 50.761 197.619 26.002 1.00 29.89 104 GLN A N 1
ATOM 779 C CA . GLN A 1 104 ? 49.364 197.242 26.172 1.00 32.93 104 GLN A CA 1
ATOM 780 C C . GLN A 1 104 ? 48.461 198.130 25.322 1.00 33.09 104 GLN A C 1
ATOM 781 O O . GLN A 1 104 ? 47.561 197.643 24.639 1.00 32.39 104 GLN A O 1
ATOM 787 N N . ASP A 1 105 ? 48.721 199.432 25.361 1.00 31.97 105 ASP A N 1
ATOM 788 C CA . ASP A 1 105 ? 47.933 200.404 24.611 1.00 31.88 105 ASP A CA 1
ATOM 789 C C . ASP A 1 105 ? 48.128 200.241 23.105 1.00 34.19 105 ASP A C 1
ATOM 790 O O . ASP A 1 105 ? 47.171 200.327 22.335 1.00 32.16 105 ASP A O 1
ATOM 795 N N . PHE A 1 106 ? 49.371 200.011 22.692 1.00 25.18 106 PHE A N 1
ATOM 796 C CA . PHE A 1 106 ? 49.693 199.842 21.278 1.00 25.28 106 PHE A CA 1
ATOM 797 C C . PHE A 1 106 ? 49.016 198.603 20.698 1.00 27.48 106 PHE A C 1
ATOM 798 O O . PHE A 1 106 ? 48.501 198.633 19.580 1.00 26.83 106 PHE A O 1
ATOM 806 N N . LYS A 1 107 ? 49.026 197.515 21.462 1.00 23.29 107 LYS A N 1
ATOM 807 C CA . LYS A 1 107 ? 48.389 196.272 21.041 1.00 23.36 107 LYS A CA 1
ATOM 808 C C . LYS A 1 107 ? 46.880 196.454 20.912 1.00 30.29 107 LYS A C 1
ATOM 809 O O . LYS A 1 107 ? 46.262 195.947 19.975 1.00 30.16 107 LYS A O 1
ATOM 815 N N . LYS A 1 108 ? 46.295 197.181 21.860 1.00 30.87 108 LYS A N 1
ATOM 816 C CA . LYS A 1 108 ? 44.872 197.496 21.820 1.00 33.23 108 LYS A CA 1
ATOM 817 C C . LYS A 1 108 ? 44.534 198.321 20.582 1.00 33.30 108 LYS A C 1
ATOM 818 O O . LYS A 1 108 ? 43.466 198.164 19.994 1.00 28.99 108 LYS A O 1
ATOM 824 N N . ALA A 1 109 ? 45.454 199.199 20.193 1.00 31.62 109 ALA A N 1
ATOM 825 C CA . ALA A 1 109 ? 45.287 200.006 18.989 1.00 32.19 109 ALA A CA 1
ATOM 826 C C . ALA A 1 109 ? 45.340 199.132 17.738 1.00 27.45 109 ALA A C 1
ATOM 827 O O . ALA A 1 109 ? 44.551 199.313 16.809 1.00 28.10 109 ALA A O 1
ATOM 829 N N . LEU A 1 110 ? 46.277 198.189 17.722 1.00 26.08 110 LEU A N 1
ATOM 830 C CA . LEU A 1 110 ? 46.399 197.231 16.626 1.00 25.34 110 LEU A CA 1
ATOM 831 C C . LEU A 1 110 ? 45.122 196.417 16.453 1.00 35.60 110 LEU A C 1
ATOM 832 O O . LEU A 1 110 ? 44.712 196.115 15.332 1.00 34.46 110 LEU A O 1
ATOM 837 N N . ASN A 1 111 ? 44.500 196.064 17.572 1.00 25.18 111 ASN A N 1
ATOM 838 C CA . ASN A 1 111 ? 43.283 195.264 17.556 1.00 32.58 111 ASN A CA 1
ATOM 839 C C . ASN A 1 111 ? 42.068 196.048 17.061 1.00 34.80 111 ASN A C 1
ATOM 840 O O . ASN A 1 111 ? 41.058 195.460 16.677 1.00 29.84 111 ASN A O 1
ATOM 853 N N . LEU A 1 113 ? 42.214 197.825 14.437 1.00 29.95 113 LEU A N 1
ATOM 854 C CA . LEU A 1 113 ? 42.321 197.703 12.990 1.00 29.46 113 LEU A CA 1
ATOM 855 C C . LEU A 1 113 ? 41.595 196.461 12.492 1.00 35.00 113 LEU A C 1
ATOM 856 O O . LEU A 1 113 ? 41.300 195.551 13.267 1.00 33.52 113 LEU A O 1
ATOM 861 N N . SER A 1 114 ? 41.303 196.429 11.196 1.00 28.14 114 SER A N 1
ATOM 862 C CA . SER A 1 114 ? 40.808 195.214 10.564 1.00 28.76 114 SER A CA 1
ATOM 863 C C . SER A 1 114 ? 41.932 194.186 10.525 1.00 31.82 114 SER A C 1
ATOM 864 O O . SER A 1 114 ? 43.103 194.537 10.677 1.00 33.23 114 SER A O 1
ATOM 867 N N . ALA A 1 115 ? 41.576 192.921 10.332 1.00 33.27 115 ALA A N 1
ATOM 868 C CA . ALA A 1 115 ? 42.561 191.845 10.290 1.00 36.61 115 ALA A CA 1
ATOM 869 C C . ALA A 1 115 ? 43.599 192.072 9.193 1.00 29.64 115 ALA A C 1
ATOM 870 O O . ALA A 1 115 ? 44.788 191.820 9.390 1.00 29.56 115 ALA A O 1
ATOM 872 N N . ASP A 1 116 ? 43.142 192.558 8.043 1.00 28.57 116 ASP A N 1
ATOM 873 C CA . ASP A 1 116 ? 44.018 192.800 6.902 1.00 30.35 116 ASP A CA 1
ATOM 874 C C . ASP A 1 116 ? 44.964 193.971 7.150 1.00 31.33 116 ASP A C 1
ATOM 875 O O . ASP A 1 116 ? 46.144 193.906 6.806 1.00 33.80 116 ASP A O 1
ATOM 880 N N . GLN A 1 117 ? 44.442 195.039 7.745 1.00 35.04 117 GLN A N 1
ATOM 881 C CA . GLN A 1 117 ? 45.247 196.219 8.045 1.00 32.51 117 GLN A CA 1
ATOM 882 C C . GLN A 1 117 ? 46.305 195.915 9.096 1.00 27.76 117 GLN A C 1
ATOM 883 O O . GLN A 1 117 ? 47.455 196.337 8.973 1.00 29.11 117 GLN A O 1
ATOM 889 N N . ARG A 1 118 ? 45.903 195.184 10.131 1.00 24.29 118 ARG A N 1
ATOM 890 C CA . ARG A 1 118 ? 46.799 194.840 11.227 1.00 27.67 118 ARG A CA 1
ATOM 891 C C . ARG A 1 118 ? 47.997 194.031 10.741 1.00 28.70 118 ARG A C 1
ATOM 892 O O . ARG A 1 118 ? 49.137 194.334 11.083 1.00 28.46 118 ARG A O 1
ATOM 900 N N . GLU A 1 119 ? 47.735 193.008 9.936 1.00 28.48 119 GLU A N 1
ATOM 901 C CA . GLU A 1 119 ? 48.802 192.163 9.415 1.00 29.23 119 GLU A CA 1
ATOM 902 C C . GLU A 1 119 ? 49.724 192.925 8.465 1.00 29.14 119 GLU A C 1
ATOM 903 O O . GLU A 1 119 ? 50.946 192.789 8.532 1.00 28.31 119 GLU A O 1
ATOM 909 N N . ALA A 1 120 ? 49.131 193.721 7.581 1.00 27.49 120 ALA A N 1
ATOM 910 C CA . ALA A 1 120 ? 49.894 194.476 6.591 1.00 18.80 120 ALA A CA 1
ATOM 911 C C . ALA A 1 120 ? 50.871 195.451 7.243 1.00 19.18 120 ALA A C 1
ATOM 912 O O . ALA A 1 120 ? 52.035 195.527 6.850 1.00 18.84 120 ALA A O 1
ATOM 914 N N . ILE A 1 121 ? 50.398 196.194 8.240 1.00 19.30 121 ILE A N 1
ATOM 915 C CA . ILE A 1 121 ? 51.226 197.208 8.884 1.00 26.30 121 ILE A CA 1
ATOM 916 C C . ILE A 1 121 ? 52.313 196.562 9.745 1.00 26.18 121 ILE A C 1
ATOM 917 O O . ILE A 1 121 ? 53.370 197.150 9.964 1.00 31.04 121 ILE A O 1
ATOM 922 N N . ILE A 1 122 ? 52.056 195.348 10.223 1.00 24.84 122 ILE A N 1
ATOM 923 C CA . ILE A 1 122 ? 53.059 194.602 10.978 1.00 20.28 122 ILE A CA 1
ATOM 924 C C . ILE A 1 122 ? 54.140 194.062 10.046 1.00 20.38 122 ILE A C 1
ATOM 925 O O . ILE A 1 122 ? 55.332 194.194 10.322 1.00 23.99 122 ILE A O 1
ATOM 930 N N . LEU A 1 123 ? 53.716 193.457 8.940 1.00 21.91 123 LEU A N 1
ATOM 931 C CA . LEU A 1 123 ? 54.644 192.890 7.965 1.00 22.00 123 LEU A CA 1
ATOM 932 C C . LEU A 1 123 ? 55.554 193.955 7.364 1.00 22.94 123 LEU A C 1
ATOM 933 O O . LEU A 1 123 ? 56.756 193.742 7.205 1.00 29.87 123 LEU A O 1
ATOM 938 N N . ILE A 1 124 ? 54.974 195.104 7.035 1.00 22.69 124 ILE A N 1
ATOM 939 C CA . ILE A 1 124 ? 55.714 196.181 6.388 1.00 20.58 124 ILE A CA 1
ATOM 940 C C . ILE A 1 124 ? 56.415 197.091 7.395 1.00 22.29 124 ILE A C 1
ATOM 941 O O . ILE A 1 124 ? 57.599 197.398 7.249 1.00 25.17 124 ILE A O 1
ATOM 946 N N . GLY A 1 125 ? 55.683 197.513 8.419 1.00 19.12 125 GLY A N 1
ATOM 947 C CA . GLY A 1 125 ? 56.191 198.485 9.370 1.00 18.65 125 GLY A CA 1
ATOM 948 C C . GLY A 1 125 ? 57.049 197.924 10.487 1.00 21.51 125 GLY A C 1
ATOM 949 O O . GLY A 1 125 ? 57.779 198.669 11.139 1.00 26.49 125 GLY A O 1
ATOM 950 N N . ALA A 1 126 ? 56.972 196.616 10.714 1.00 22.19 126 ALA A N 1
ATOM 951 C CA . ALA A 1 126 ? 57.680 196.013 11.839 1.00 24.53 126 ALA A CA 1
ATOM 952 C C . ALA A 1 126 ? 58.543 194.814 11.448 1.00 26.92 126 ALA A C 1
ATOM 953 O O . ALA A 1 126 ? 59.647 194.647 11.966 1.00 33.19 126 ALA A O 1
ATOM 955 N N . SER A 1 127 ? 58.043 193.982 10.541 1.00 22.95 127 SER A N 1
ATOM 956 C CA . SER A 1 127 ? 58.723 192.734 10.204 1.00 17.42 127 SER A CA 1
ATOM 957 C C . SER A 1 127 ? 59.816 192.926 9.155 1.00 23.80 127 SER A C 1
ATOM 958 O O . SER A 1 127 ? 60.639 192.036 8.937 1.00 24.29 127 SER A O 1
ATOM 961 N N . GLY A 1 128 ? 59.820 194.084 8.503 1.00 27.93 128 GLY A N 1
ATOM 962 C CA . GLY A 1 128 ? 60.884 194.429 7.577 1.00 25.32 128 GLY A CA 1
ATOM 963 C C . GLY A 1 128 ? 60.771 193.808 6.196 1.00 28.33 128 GLY A C 1
ATOM 964 O O . GLY A 1 128 ? 61.765 193.707 5.478 1.00 27.02 128 GLY A O 1
ATOM 965 N N . PHE A 1 129 ? 59.567 193.388 5.821 1.00 27.41 129 PHE A N 1
ATOM 966 C CA . PHE A 1 129 ? 59.346 192.822 4.493 1.00 25.74 129 PHE A CA 1
ATOM 967 C C . PHE A 1 129 ? 59.136 193.909 3.445 1.00 26.93 129 PHE A C 1
ATOM 968 O O . PHE A 1 129 ? 58.672 195.006 3.756 1.00 24.24 129 PHE A O 1
ATOM 976 N N . SER A 1 130 ? 59.489 193.597 2.203 1.00 24.85 130 SER A N 1
ATOM 977 C CA . SER A 1 130 ? 59.192 194.475 1.081 1.00 23.78 130 SER A CA 1
ATOM 978 C C . SER A 1 130 ? 57.711 194.368 0.734 1.00 27.18 130 SER A C 1
ATOM 979 O O . SER A 1 130 ? 57.031 193.448 1.189 1.00 29.95 130 SER A O 1
ATOM 982 N N . TYR A 1 131 ? 57.212 195.309 -0.062 1.00 26.64 131 TYR A N 1
ATOM 983 C CA . TYR A 1 131 ? 55.827 195.253 -0.520 1.00 28.45 131 TYR A CA 1
ATOM 984 C C . TYR A 1 131 ? 55.586 193.980 -1.322 1.00 27.19 131 TYR A C 1
ATOM 985 O O . TYR A 1 131 ? 54.529 193.358 -1.218 1.00 30.39 131 TYR A O 1
ATOM 994 N N . GLU A 1 132 ? 56.581 193.604 -2.119 1.00 29.94 132 GLU A N 1
ATOM 995 C CA . GLU A 1 132 ? 56.519 192.394 -2.928 1.00 31.04 132 GLU A CA 1
ATOM 996 C C . GLU A 1 132 ? 56.346 191.146 -2.062 1.00 31.61 132 GLU A C 1
ATOM 997 O O . GLU A 1 132 ? 55.458 190.329 -2.305 1.00 34.77 132 GLU A O 1
ATOM 1003 N N . ASP A 1 133 ? 57.198 191.010 -1.051 1.00 32.29 133 ASP A N 1
ATOM 1004 C CA . ASP A 1 133 ? 57.181 189.837 -0.183 1.00 34.54 133 ASP A CA 1
ATOM 1005 C C . ASP A 1 133 ? 55.941 189.790 0.706 1.00 31.96 133 ASP A C 1
ATOM 1006 O O . ASP A 1 133 ? 55.375 188.721 0.933 1.00 35.62 133 ASP A O 1
ATOM 1011 N N . ALA A 1 134 ? 55.523 190.948 1.206 1.00 25.88 134 ALA A N 1
ATOM 1012 C CA . ALA A 1 134 ? 54.332 191.032 2.043 1.00 23.60 134 ALA A CA 1
ATOM 1013 C C . ALA A 1 134 ? 53.084 190.655 1.251 1.00 28.62 134 ALA A C 1
ATOM 1014 O O . ALA A 1 134 ? 52.155 190.050 1.787 1.00 31.13 134 ALA A O 1
ATOM 1016 N N . ALA A 1 135 ? 53.072 191.018 -0.027 1.00 30.05 135 ALA A N 1
ATOM 1017 C CA . ALA A 1 135 ? 51.964 190.678 -0.912 1.00 28.87 135 ALA A CA 1
ATOM 1018 C C . ALA A 1 135 ? 51.888 189.170 -1.127 1.00 29.32 135 ALA A C 1
ATOM 1019 O O . ALA A 1 135 ? 50.802 188.591 -1.154 1.00 30.74 135 ALA A O 1
ATOM 1021 N N . ALA A 1 136 ? 53.050 188.543 -1.283 1.00 30.32 136 ALA A N 1
ATOM 1022 C CA . ALA A 1 136 ? 53.130 187.098 -1.461 1.00 31.93 136 ALA A CA 1
ATOM 1023 C C . ALA A 1 136 ? 52.635 186.365 -0.219 1.00 35.68 136 ALA A C 1
ATOM 1024 O O . ALA A 1 136 ? 51.942 185.353 -0.321 1.00 45.62 136 ALA A O 1
ATOM 1026 N N . ILE A 1 137 ? 53.000 186.880 0.951 1.00 32.07 137 ILE A N 1
ATOM 1027 C CA . ILE A 1 137 ? 52.573 186.299 2.219 1.00 32.29 137 ILE A CA 1
ATOM 1028 C C . ILE A 1 137 ? 51.054 186.347 2.371 1.00 33.28 137 ILE A C 1
ATOM 1029 O O . ILE A 1 137 ? 50.428 185.358 2.751 1.00 37.12 137 ILE A O 1
ATOM 1034 N N . CYS A 1 138 ? 50.466 187.497 2.059 1.00 32.65 138 CYS A N 1
ATOM 1035 C CA . CYS A 1 138 ? 49.028 187.688 2.224 1.00 33.55 138 CYS A CA 1
ATOM 1036 C C . CYS A 1 138 ? 48.234 187.183 1.023 1.00 37.54 138 CYS A C 1
ATOM 1037 O O . CYS A 1 138 ? 47.004 187.151 1.054 1.00 38.33 138 CYS A O 1
ATOM 1040 N N . GLY A 1 139 ? 48.940 186.783 -0.030 1.00 39.79 139 GLY A N 1
ATOM 1041 C CA . GLY A 1 139 ? 48.296 186.279 -1.229 1.00 40.59 139 GLY A CA 1
ATOM 1042 C C . GLY A 1 139 ? 47.459 187.327 -1.939 1.00 40.42 139 GLY A C 1
ATOM 1043 O O . GLY A 1 139 ? 46.358 187.040 -2.412 1.00 40.68 139 GLY A O 1
ATOM 1044 N N . CYS A 1 140 ? 47.979 188.548 -2.011 1.00 37.14 140 CYS A N 1
ATOM 1045 C CA . CYS A 1 140 ? 47.279 189.638 -2.680 1.00 36.11 140 CYS A CA 1
ATOM 1046 C C . CYS A 1 140 ? 48.232 190.448 -3.551 1.00 36.93 140 CYS A C 1
ATOM 1047 O O . CYS A 1 140 ? 49.424 190.152 -3.623 1.00 39.38 140 CYS A O 1
ATOM 1050 N N . ALA A 1 141 ? 47.698 191.468 -4.214 1.00 36.75 141 ALA A N 1
ATOM 1051 C CA . ALA A 1 141 ? 48.503 192.325 -5.077 1.00 35.83 141 ALA A CA 1
ATOM 1052 C C . ALA A 1 141 ? 49.295 193.341 -4.262 1.00 37.80 141 ALA A C 1
ATOM 1053 O O . ALA A 1 141 ? 48.957 193.630 -3.114 1.00 37.65 141 ALA A O 1
ATOM 1055 N N . ILE A 1 142 ? 50.355 193.872 -4.865 1.00 33.15 142 ILE A N 1
ATOM 1056 C CA . ILE A 1 142 ? 51.191 194.880 -4.225 1.00 30.31 142 ILE A CA 1
ATOM 1057 C C . ILE A 1 142 ? 50.378 196.128 -3.886 1.00 36.36 142 ILE A C 1
ATOM 1058 O O . ILE A 1 142 ? 50.513 196.694 -2.799 1.00 39.53 142 ILE A O 1
ATOM 1063 N N . GLY A 1 143 ? 49.527 196.543 -4.821 1.00 36.41 143 GLY A N 1
ATOM 1064 C CA . GLY A 1 143 ? 48.669 197.699 -4.629 1.00 34.87 143 GLY A CA 1
ATOM 1065 C C . GLY A 1 143 ? 47.760 197.567 -3.422 1.00 35.90 143 GLY A C 1
ATOM 1066 O O . GLY A 1 143 ? 47.496 198.544 -2.721 1.00 35.50 143 GLY A O 1
ATOM 1067 N N . THR A 1 144 ? 47.278 196.351 -3.183 1.00 35.67 144 THR A N 1
ATOM 1068 C CA . THR A 1 144 ? 46.399 196.077 -2.051 1.00 35.46 144 THR A CA 1
ATOM 1069 C C . THR A 1 144 ? 47.124 196.281 -0.723 1.00 37.94 144 THR A C 1
ATOM 1070 O O . THR A 1 144 ? 46.597 196.920 0.188 1.00 40.82 144 THR A O 1
ATOM 1074 N N . ILE A 1 145 ? 48.332 195.733 -0.624 1.00 32.77 145 ILE A N 1
ATOM 1075 C CA . ILE A 1 145 ? 49.166 195.897 0.563 1.00 31.76 145 ILE A CA 1
ATOM 1076 C C . ILE A 1 145 ? 49.414 197.374 0.855 1.00 33.27 145 ILE A C 1
ATOM 1077 O O . ILE A 1 145 ? 49.287 197.823 1.995 1.00 30.52 145 ILE A O 1
ATOM 1082 N N . LYS A 1 146 ? 49.751 198.124 -0.189 1.00 33.43 146 LYS A N 1
ATOM 1083 C CA . LYS A 1 146 ? 50.044 199.547 -0.059 1.00 32.15 146 LYS A CA 1
ATOM 1084 C C . LYS A 1 146 ? 48.853 200.335 0.480 1.00 33.32 146 LYS A C 1
ATOM 1085 O O . LYS A 1 146 ? 49.012 201.192 1.350 1.00 33.67 146 LYS A O 1
ATOM 1091 N N . SER A 1 147 ? 47.663 200.044 -0.035 1.00 33.01 147 SER A N 1
ATOM 1092 C CA . SER A 1 147 ? 46.454 200.718 0.426 1.00 35.26 147 SER A CA 1
ATOM 1093 C C . SER A 1 147 ? 46.125 200.311 1.859 1.00 33.05 147 SER A C 1
ATOM 1094 O O . SER A 1 147 ? 45.673 201.130 2.659 1.00 33.55 147 SER A O 1
ATOM 1097 N N . ARG A 1 148 ? 46.360 199.041 2.177 1.00 30.17 148 ARG A N 1
ATOM 1098 C CA . ARG A 1 148 ? 46.144 198.537 3.529 1.00 30.91 148 ARG A CA 1
ATOM 1099 C C . ARG A 1 148 ? 47.114 199.182 4.514 1.00 29.15 148 ARG A C 1
ATOM 1100 O O . ARG A 1 148 ? 46.746 199.489 5.646 1.00 29.45 148 ARG A O 1
ATOM 1108 N N . VAL A 1 149 ? 48.354 199.384 4.078 1.00 26.09 149 VAL A N 1
ATOM 1109 C CA . VAL A 1 149 ? 49.364 200.030 4.908 1.00 27.31 149 VAL A CA 1
ATOM 1110 C C . VAL A 1 149 ? 48.988 201.486 5.179 1.00 32.49 149 VAL A C 1
ATOM 1111 O O . VAL A 1 149 ? 49.087 201.961 6.311 1.00 34.05 149 VAL A O 1
ATOM 1115 N N . SER A 1 150 ? 48.541 202.182 4.138 1.00 32.00 150 SER A N 1
ATOM 1116 C CA . SER A 1 150 ? 48.160 203.586 4.256 1.00 31.92 150 SER A CA 1
ATOM 1117 C C . SER A 1 150 ? 46.967 203.781 5.188 1.00 35.34 150 SER A C 1
ATOM 1118 O O . SER A 1 150 ? 46.974 204.678 6.031 1.00 37.59 150 SER A O 1
ATOM 1121 N N . ARG A 1 151 ? 45.944 202.946 5.031 1.00 34.46 151 ARG A N 1
ATOM 1122 C CA . ARG A 1 151 ? 44.758 203.036 5.877 1.00 34.97 151 ARG A CA 1
ATOM 1123 C C . ARG A 1 151 ? 45.082 202.675 7.325 1.00 38.60 151 ARG A C 1
ATOM 1124 O O . ARG A 1 151 ? 44.604 203.324 8.256 1.00 38.93 151 ARG A O 1
ATOM 1132 N N . ALA A 1 152 ? 45.898 201.641 7.509 1.00 29.63 152 ALA A N 1
ATOM 1133 C CA . ALA A 1 152 ? 46.299 201.213 8.845 1.00 31.63 152 ALA A CA 1
ATOM 1134 C C . ALA A 1 152 ? 47.135 202.280 9.540 1.00 32.05 152 ALA A C 1
ATOM 1135 O O . ALA A 1 152 ? 46.970 202.530 10.734 1.00 29.76 152 ALA A O 1
ATOM 1137 N N . ARG A 1 153 ? 48.035 202.904 8.787 1.00 30.35 153 ARG A N 1
ATOM 1138 C CA . ARG A 1 153 ? 48.908 203.932 9.339 1.00 29.10 153 ARG A CA 1
ATOM 1139 C C . ARG A 1 153 ? 48.102 205.140 9.809 1.00 36.25 153 ARG A C 1
ATOM 1140 O O . ARG A 1 153 ? 48.310 205.635 10.915 1.00 42.90 153 ARG A O 1
ATOM 1148 N N . ASN A 1 154 ? 47.176 205.600 8.973 1.00 35.79 154 ASN A N 1
ATOM 1149 C CA . ASN A 1 154 ? 46.360 206.764 9.304 1.00 43.51 154 ASN A CA 1
ATOM 1150 C C . ASN A 1 154 ? 45.434 206.512 10.490 1.00 40.35 154 ASN A C 1
ATOM 1151 O O . ASN A 1 154 ? 45.177 207.413 11.287 1.00 40.13 154 ASN A O 1
ATOM 1156 N N . ARG A 1 155 ? 44.940 205.284 10.605 1.00 36.54 155 ARG A N 1
ATOM 1157 C CA . ARG A 1 155 ? 44.068 204.919 11.716 1.00 38.51 155 ARG A CA 1
ATOM 1158 C C . ARG A 1 155 ? 44.845 204.834 13.026 1.00 37.81 155 ARG A C 1
ATOM 1159 O O . ARG A 1 155 ? 44.359 205.260 14.074 1.00 39.31 155 ARG A O 1
ATOM 1167 N N . LEU A 1 156 ? 46.054 204.285 12.961 1.00 33.97 156 LEU A N 1
ATOM 1168 C CA . LEU A 1 156 ? 46.916 204.185 14.134 1.00 33.91 156 LEU A CA 1
ATOM 1169 C C . LEU A 1 156 ? 47.312 205.564 14.656 1.00 35.23 156 LEU A C 1
ATOM 1170 O O . LEU A 1 156 ? 47.433 205.766 15.864 1.00 36.71 156 LEU A O 1
ATOM 1175 N N . GLN A 1 157 ? 47.515 206.507 13.740 1.00 35.24 157 GLN A N 1
ATOM 1176 C CA . GLN A 1 157 ? 47.881 207.870 14.109 1.00 47.20 157 GLN A CA 1
ATOM 1177 C C . GLN A 1 157 ? 46.766 208.539 14.907 1.00 48.07 157 GLN A C 1
ATOM 1178 O O . GLN A 1 157 ? 47.024 209.236 15.889 1.00 41.31 157 GLN A O 1
ATOM 1184 N N . GLU A 1 158 ? 45.526 208.321 14.480 1.00 40.64 158 GLU A N 1
ATOM 1185 C CA . GLU A 1 158 ? 44.369 208.872 15.174 1.00 52.22 158 GLU A CA 1
ATOM 1186 C C . GLU A 1 158 ? 44.128 208.142 16.492 1.00 50.02 158 GLU A C 1
ATOM 1187 O O . GLU A 1 158 ? 43.751 208.751 17.492 1.00 57.47 158 GLU A O 1
ATOM 1189 N N . LEU A 1 159 ? 44.349 206.831 16.480 1.00 46.20 159 LEU A N 1
ATOM 1190 C CA . LEU A 1 159 ? 44.154 205.998 17.663 1.00 48.55 159 LEU A CA 1
ATOM 1191 C C . LEU A 1 159 ? 45.166 206.317 18.760 1.00 50.90 159 LEU A C 1
ATOM 1192 O O . LEU A 1 159 ? 44.807 206.442 19.930 1.00 56.38 159 LEU A O 1
ATOM 1197 N N . LEU A 1 160 ? 46.431 206.447 18.374 1.00 47.75 160 LEU A N 1
ATOM 1198 C CA . LEU A 1 160 ? 47.506 206.673 19.333 1.00 48.92 160 LEU A CA 1
ATOM 1199 C C . LEU A 1 160 ? 47.751 208.161 19.556 1.00 52.06 160 LEU A C 1
ATOM 1200 O O . LEU A 1 160 ? 48.666 208.545 20.287 1.00 52.94 160 LEU A O 1
ATOM 1205 N N . LYS A 1 161 ? 46.924 208.986 18.917 1.00 53.64 161 LYS A N 1
ATOM 1206 C CA . LYS A 1 161 ? 46.974 210.440 19.058 1.00 56.61 161 LYS A CA 1
ATOM 1207 C C . LYS A 1 161 ? 48.352 211.017 18.744 1.00 64.09 161 LYS A C 1
ATOM 1208 O O . LYS A 1 161 ? 48.830 211.917 19.435 1.00 69.97 161 LYS A O 1
ATOM 1210 N N . VAL A 1 162 ? 48.987 210.495 17.700 1.00 65.59 162 VAL A N 1
ATOM 1211 C CA . VAL A 1 162 ? 50.278 211.010 17.260 1.00 70.90 162 VAL A CA 1
ATOM 1212 C C . VAL A 1 162 ? 50.160 211.672 15.889 1.00 83.65 162 VAL A C 1
ATOM 1213 O O . VAL A 1 162 ? 49.652 211.078 14.938 1.00 81.66 162 VAL A O 1
ATOM 1217 N N . ASP A 1 163 ? 50.624 212.915 15.803 1.00 102.71 163 ASP A N 1
ATOM 1218 C CA . ASP A 1 163 ? 50.490 213.713 14.589 1.00 104.45 163 ASP A CA 1
ATOM 1219 C C . ASP A 1 163 ? 51.312 213.137 13.440 1.00 101.86 163 ASP A C 1
ATOM 1220 O O . ASP A 1 163 ? 51.060 213.436 12.273 1.00 106.91 163 ASP A O 1
ATOM 1222 N N . ARG A 1 164 ? 52.296 212.311 13.779 1.00 95.20 164 ARG A N 1
ATOM 1223 C CA . ARG A 1 164 ? 53.157 211.687 12.782 1.00 84.87 164 ARG A CA 1
ATOM 1224 C C . ARG A 1 164 ? 53.064 210.167 12.854 1.00 77.63 164 ARG A C 1
ATOM 1225 O O . ARG A 1 164 ? 53.403 209.553 13.863 1.00 77.37 164 ARG A O 1
ATOM 1228 N N . PHE B 2 15 ? 56.550 214.237 -0.282 1.00 54.23 15 PHE B N 1
ATOM 1229 C CA . PHE B 2 15 ? 56.978 212.848 -0.401 1.00 53.12 15 PHE B CA 1
ATOM 1230 C C . PHE B 2 15 ? 55.805 211.899 -0.171 1.00 50.51 15 PHE B C 1
ATOM 1231 O O . PHE B 2 15 ? 55.778 211.154 0.809 1.00 47.14 15 PHE B O 1
ATOM 1239 N N . GLY B 2 16 ? 54.839 211.931 -1.083 1.00 53.71 16 GLY B N 1
ATOM 1240 C CA . GLY B 2 16 ? 53.634 211.131 -0.954 1.00 52.05 16 GLY B CA 1
ATOM 1241 C C . GLY B 2 16 ? 53.851 209.646 -1.172 1.00 52.01 16 GLY B C 1
ATOM 1242 O O . GLY B 2 16 ? 53.071 208.823 -0.694 1.00 60.18 16 GLY B O 1
ATOM 1243 N N . ASP B 2 17 ? 54.912 209.301 -1.894 1.00 45.62 17 ASP B N 1
ATOM 1244 C CA . ASP B 2 17 ? 55.224 207.904 -2.177 1.00 41.65 17 ASP B CA 1
ATOM 1245 C C . ASP B 2 17 ? 55.778 207.194 -0.944 1.00 38.41 17 ASP B C 1
ATOM 1246 O O . ASP B 2 17 ? 55.867 205.966 -0.912 1.00 38.81 17 ASP B O 1
ATOM 1251 N N . ASP B 2 18 ? 56.151 207.973 0.067 1.00 36.10 18 ASP B N 1
ATOM 1252 C CA . ASP B 2 18 ? 56.633 207.420 1.327 1.00 35.98 18 ASP B CA 1
ATOM 1253 C C . ASP B 2 18 ? 55.446 207.041 2.209 1.00 36.16 18 ASP B C 1
ATOM 1254 O O . ASP B 2 18 ? 54.976 207.845 3.014 1.00 38.15 18 ASP B O 1
ATOM 1259 N N . LEU B 2 19 ? 54.972 205.809 2.052 1.00 30.33 19 LEU B N 1
ATOM 1260 C CA . LEU B 2 19 ? 53.753 205.359 2.716 1.00 31.15 19 LEU B CA 1
ATOM 1261 C C . LEU B 2 19 ? 53.913 205.227 4.226 1.00 31.18 19 LEU B C 1
ATOM 1262 O O . LEU B 2 19 ? 53.032 205.623 4.989 1.00 32.40 19 LEU B O 1
ATOM 1267 N N . LEU B 2 20 ? 55.040 204.669 4.653 1.00 30.85 20 LEU B N 1
ATOM 1268 C CA . LEU B 2 20 ? 55.287 204.450 6.071 1.00 30.25 20 LEU B CA 1
ATOM 1269 C C . LEU B 2 20 ? 55.619 205.752 6.794 1.00 33.12 20 LEU B C 1
ATOM 1270 O O . LEU B 2 20 ? 55.253 205.937 7.955 1.00 34.84 20 LEU B O 1
ATOM 1275 N N . GLY B 2 21 ? 56.310 206.654 6.105 1.00 27.62 21 GLY B N 1
ATOM 1276 C CA . GLY B 2 21 ? 56.753 207.890 6.721 1.00 26.08 21 GLY B CA 1
ATOM 1277 C C . GLY B 2 21 ? 58.052 207.703 7.479 1.00 33.44 21 GLY B C 1
ATOM 1278 O O . GLY B 2 21 ? 58.043 207.391 8.670 1.00 38.08 21 GLY B O 1
ATOM 1279 N N . VAL B 2 22 ? 59.171 207.891 6.785 1.00 31.42 22 VAL B N 1
ATOM 1280 C CA . VAL B 2 22 ? 60.488 207.596 7.344 1.00 31.58 22 VAL B CA 1
ATOM 1281 C C . VAL B 2 22 ? 60.810 208.463 8.562 1.00 37.68 22 VAL B C 1
ATOM 1282 O O . VAL B 2 22 ? 61.628 208.085 9.399 1.00 42.97 22 VAL B O 1
ATOM 1286 N N . ASN B 2 23 ? 60.165 209.622 8.657 1.00 38.53 23 ASN B N 1
ATOM 1287 C CA . ASN B 2 23 ? 60.354 210.505 9.801 1.00 38.97 23 ASN B CA 1
ATOM 1288 C C . ASN B 2 23 ? 59.084 210.645 10.635 1.00 38.23 23 ASN B C 1
ATOM 1289 O O . ASN B 2 23 ? 58.896 211.642 11.331 1.00 38.56 23 ASN B O 1
ATOM 1294 N N . SER B 2 24 ? 58.215 209.640 10.566 1.00 34.68 24 SER B N 1
ATOM 1295 C CA . SER B 2 24 ? 56.969 209.664 11.322 1.00 32.05 24 SER B CA 1
ATOM 1296 C C . SER B 2 24 ? 57.147 208.951 12.658 1.00 34.29 24 SER B C 1
ATOM 1297 O O . SER B 2 24 ? 57.992 208.067 12.788 1.00 35.81 24 SER B O 1
ATOM 1300 N N . GLU B 2 25 ? 56.352 209.340 13.650 1.00 33.62 25 GLU B N 1
ATOM 1301 C CA . GLU B 2 25 ? 56.410 208.714 14.968 1.00 37.29 25 GLU B CA 1
ATOM 1302 C C . GLU B 2 25 ? 55.817 207.302 14.946 1.00 34.40 25 GLU B C 1
ATOM 1303 O O . GLU B 2 25 ? 56.249 206.428 15.700 1.00 35.02 25 GLU B O 1
ATOM 1309 N N . ILE B 2 26 ? 54.835 207.076 14.077 1.00 27.95 26 ILE B N 1
ATOM 1310 C CA . ILE B 2 26 ? 54.166 205.778 14.015 1.00 28.49 26 ILE B CA 1
ATOM 1311 C C . ILE B 2 26 ? 55.096 204.697 13.458 1.00 27.24 26 ILE B C 1
ATOM 1312 O O . ILE B 2 26 ? 55.018 203.534 13.858 1.00 27.10 26 ILE B O 1
ATOM 1317 N N . ALA B 2 27 ? 55.986 205.085 12.549 1.00 26.54 27 ALA B N 1
ATOM 1318 C CA . ALA B 2 27 ? 56.970 204.158 12.005 1.00 28.70 27 ALA B CA 1
ATOM 1319 C C . ALA B 2 27 ? 57.948 203.737 13.094 1.00 27.41 27 ALA B C 1
ATOM 1320 O O . ALA B 2 27 ? 58.396 202.592 13.137 1.00 27.97 27 ALA B O 1
ATOM 1322 N N . ARG B 2 28 ? 58.273 204.677 13.974 1.00 28.44 28 ARG B N 1
ATOM 1323 C CA . ARG B 2 28 ? 59.169 204.409 15.089 1.00 26.27 28 ARG B CA 1
ATOM 1324 C C . ARG B 2 28 ? 58.502 203.520 16.134 1.00 27.52 28 ARG B C 1
ATOM 1325 O O . ARG B 2 28 ? 59.118 202.586 16.644 1.00 28.38 28 ARG B O 1
ATOM 1333 N N . LYS B 2 29 ? 57.239 203.807 16.438 1.00 23.44 29 LYS B N 1
ATOM 1334 C CA . LYS B 2 29 ? 56.498 203.039 17.435 1.00 24.24 29 LYS B CA 1
ATOM 1335 C C . LYS B 2 29 ? 56.305 201.588 17.007 1.00 25.32 29 LYS B C 1
ATOM 1336 O O . LYS B 2 29 ? 56.300 200.683 17.842 1.00 28.22 29 LYS B O 1
ATOM 1342 N N . LEU B 2 30 ? 56.147 201.370 15.705 1.00 26.36 30 LEU B N 1
ATOM 1343 C CA . LEU B 2 30 ? 56.013 200.020 15.169 1.00 22.01 30 LEU B CA 1
ATOM 1344 C C . LEU B 2 30 ? 57.290 199.218 15.397 1.00 21.28 30 LEU B C 1
ATOM 1345 O O . LEU B 2 30 ? 57.238 198.049 15.779 1.00 25.88 30 LEU B O 1
ATOM 1350 N N . ARG B 2 31 ? 58.435 199.852 15.160 1.00 22.56 31 ARG B N 1
ATOM 1351 C CA . ARG B 2 31 ? 59.723 199.213 15.405 1.00 21.29 31 ARG B CA 1
ATOM 1352 C C . ARG B 2 31 ? 59.950 198.984 16.897 1.00 26.20 31 ARG B C 1
ATOM 1353 O O . ARG B 2 31 ? 60.498 197.957 17.297 1.00 27.50 31 ARG B O 1
ATOM 1361 N N . GLN B 2 32 ? 59.526 199.946 17.714 1.00 26.24 32 GLN B N 1
ATOM 1362 C CA . GLN B 2 32 ? 59.665 199.841 19.164 1.00 21.36 32 GLN B CA 1
ATOM 1363 C C . GLN B 2 32 ? 58.849 198.679 19.717 1.00 22.47 32 GLN B C 1
ATOM 1364 O O . GLN B 2 32 ? 59.351 197.878 20.504 1.00 22.00 32 GLN B O 1
ATOM 1370 N N . PHE B 2 33 ? 57.591 198.595 19.296 1.00 27.83 33 PHE B N 1
ATOM 1371 C CA . PHE B 2 33 ? 56.704 197.516 19.717 1.00 26.27 33 PHE B CA 1
ATOM 1372 C C . PHE B 2 33 ? 57.292 196.154 19.378 1.00 27.43 33 PHE B C 1
ATOM 1373 O O . PHE B 2 33 ? 57.277 195.236 20.197 1.00 31.17 33 PHE B O 1
ATOM 1381 N N . TYR B 2 34 ? 57.819 196.038 18.166 1.00 26.12 34 TYR B N 1
ATOM 1382 C CA . TYR B 2 34 ? 58.396 194.790 17.690 1.00 27.79 34 TYR B CA 1
ATOM 1383 C C . TYR B 2 34 ? 59.640 194.425 18.500 1.00 26.25 34 TYR B C 1
ATOM 1384 O O . TYR B 2 34 ? 59.879 193.254 18.795 1.00 27.46 34 TYR B O 1
ATOM 1393 N N . LEU B 2 35 ? 60.426 195.436 18.859 1.00 21.26 35 LEU B N 1
ATOM 1394 C CA . LEU B 2 35 ? 61.645 195.226 19.637 1.00 21.35 35 LEU B CA 1
ATOM 1395 C C . LEU B 2 35 ? 61.350 194.824 21.080 1.00 21.98 35 LEU B C 1
ATOM 1396 O O . LEU B 2 35 ? 61.977 193.910 21.615 1.00 26.29 35 LEU B O 1
ATOM 1401 N N . GLU B 2 36 ? 60.401 195.513 21.707 1.00 19.78 36 GLU B N 1
ATOM 1402 C CA . GLU B 2 36 ? 60.074 195.265 23.109 1.00 23.90 36 GLU B CA 1
ATOM 1403 C C . GLU B 2 36 ? 59.535 193.854 23.331 1.00 26.36 36 GLU B C 1
ATOM 1404 O O . GLU B 2 36 ? 59.791 193.241 24.366 1.00 31.47 36 GLU B O 1
ATOM 1410 N N . ILE B 2 37 ? 58.783 193.347 22.358 1.00 25.08 37 ILE B N 1
ATOM 1411 C CA . ILE B 2 37 ? 58.269 191.984 22.424 1.00 25.07 37 ILE B CA 1
ATOM 1412 C C . ILE B 2 37 ? 59.418 190.978 22.423 1.00 30.21 37 ILE B C 1
ATOM 1413 O O . ILE B 2 37 ? 59.386 189.977 23.140 1.00 33.75 37 ILE B O 1
ATOM 1418 N N . GLN B 2 38 ? 60.443 191.264 21.626 1.00 24.22 38 GLN B N 1
ATOM 1419 C CA . GLN B 2 38 ? 61.595 190.378 21.509 1.00 21.60 38 GLN B CA 1
ATOM 1420 C C . GLN B 2 38 ? 62.562 190.537 22.682 1.00 26.79 38 GLN B C 1
ATOM 1421 O O . GLN B 2 38 ? 63.499 189.752 22.831 1.00 33.00 38 GLN B O 1
ATOM 1427 N N . GLU B 2 39 ? 62.340 191.556 23.506 1.00 29.98 39 GLU B N 1
ATOM 1428 C CA . GLU B 2 39 ? 63.113 191.720 24.734 1.00 31.60 39 GLU B CA 1
ATOM 1429 C C . GLU B 2 39 ? 62.796 190.589 25.704 1.00 33.57 39 GLU B C 1
ATOM 1430 O O . GLU B 2 39 ? 63.650 190.160 26.480 1.00 35.35 39 GLU B O 1
ATOM 1436 N N . GLU B 2 40 ? 61.557 190.113 25.648 1.00 31.89 40 GLU B N 1
ATOM 1437 C CA . GLU B 2 40 ? 61.102 189.031 26.511 1.00 30.17 40 GLU B CA 1
ATOM 1438 C C . GLU B 2 40 ? 61.796 187.716 26.169 1.00 30.99 40 GLU B C 1
ATOM 1439 O O . GLU B 2 40 ? 62.209 187.495 25.030 1.00 27.99 40 GLU B O 1
ATOM 1445 N N . ALA B 2 41 ? 61.919 186.850 27.168 1.00 32.15 41 ALA B N 1
ATOM 1446 C CA . ALA B 2 41 ? 62.579 185.561 27.002 1.00 31.37 41 ALA B CA 1
ATOM 1447 C C . ALA B 2 41 ? 61.822 184.658 26.035 1.00 33.42 41 ALA B C 1
ATOM 1448 O O . ALA B 2 41 ? 60.596 184.559 26.090 1.00 36.13 41 ALA B O 1
ATOM 1450 N N . LEU B 2 42 ? 62.563 184.008 25.145 1.00 31.73 42 LEU B N 1
ATOM 1451 C CA . LEU B 2 42 ? 61.990 183.001 24.265 1.00 33.74 42 LEU B CA 1
ATOM 1452 C C . LEU B 2 42 ? 61.776 181.724 25.069 1.00 37.36 42 LEU B C 1
ATOM 1453 O O . LEU B 2 42 ? 62.733 181.161 25.600 1.00 39.76 42 LEU B O 1
ATOM 1458 N N . PRO B 2 43 ? 60.513 181.274 25.171 1.00 37.02 43 PRO B N 1
ATOM 1459 C CA . PRO B 2 43 ? 60.099 180.147 26.018 1.00 33.17 43 PRO B CA 1
ATOM 1460 C C . PRO B 2 43 ? 60.967 178.905 25.840 1.00 33.77 43 PRO B C 1
ATOM 1461 O O . PRO B 2 43 ? 61.251 178.502 24.712 1.00 30.72 43 PRO B O 1
ATOM 1465 N N . ALA B 2 44 ? 61.386 178.319 26.959 1.00 39.32 44 ALA B N 1
ATOM 1466 C CA . ALA B 2 44 ? 62.288 177.173 26.949 1.00 45.66 44 ALA B CA 1
ATOM 1467 C C . ALA B 2 44 ? 61.710 175.974 26.203 1.00 43.16 44 ALA B C 1
ATOM 1468 O O . ALA B 2 44 ? 62.446 175.227 25.558 1.00 43.28 44 ALA B O 1
ATOM 1470 N N . ARG B 2 45 ? 60.396 175.789 26.295 1.00 39.15 45 ARG B N 1
ATOM 1471 C CA . ARG B 2 45 ? 59.746 174.657 25.642 1.00 43.37 45 ARG B CA 1
ATOM 1472 C C . ARG B 2 45 ? 59.870 174.760 24.125 1.00 40.16 45 ARG B C 1
ATOM 1473 O O . ARG B 2 45 ? 59.898 173.749 23.424 1.00 42.11 45 ARG B O 1
ATOM 1481 N N . LEU B 2 46 ? 59.948 175.990 23.626 1.00 38.65 46 LEU B N 1
ATOM 1482 C CA . LEU B 2 46 ? 60.128 176.232 22.201 1.00 39.31 46 LEU B CA 1
ATOM 1483 C C . LEU B 2 46 ? 61.528 175.821 21.760 1.00 39.78 46 LEU B C 1
ATOM 1484 O O . LEU B 2 46 ? 61.703 175.203 20.710 1.00 40.25 46 LEU B O 1
ATOM 1489 N N . LEU B 2 47 ? 62.522 176.170 22.571 1.00 39.51 47 LEU B N 1
ATOM 1490 C CA . LEU B 2 47 ? 63.902 175.788 22.302 1.00 39.72 47 LEU B CA 1
ATOM 1491 C C . LEU B 2 47 ? 64.093 174.287 22.473 1.00 41.77 47 LEU B C 1
ATOM 1492 O O . LEU B 2 47 ? 64.796 173.649 21.691 1.00 47.27 47 LEU B O 1
ATOM 1497 N N . GLU B 2 48 ? 63.464 173.730 23.503 1.00 43.25 48 GLU B N 1
ATOM 1498 C CA . GLU B 2 48 ? 63.565 172.302 23.776 1.00 43.73 48 GLU B CA 1
ATOM 1499 C C . GLU B 2 48 ? 62.915 171.484 22.665 1.00 43.29 48 GLU B C 1
ATOM 1500 O O . GLU B 2 48 ? 63.394 170.405 22.320 1.00 43.15 48 GLU B O 1
ATOM 1502 N N . LEU B 2 49 ? 61.829 172.007 22.104 1.00 35.79 49 LEU B N 1
ATOM 1503 C CA . LEU B 2 49 ? 61.167 171.367 20.973 1.00 42.29 49 LEU B CA 1
ATOM 1504 C C . LEU B 2 49 ? 62.102 171.301 19.773 1.00 42.44 49 LEU B C 1
ATOM 1505 O O . LEU B 2 49 ? 62.172 170.288 19.077 1.00 43.72 49 LEU B O 1
ATOM 1510 N N . LEU B 2 50 ? 62.821 172.395 19.543 1.00 40.71 50 LEU B N 1
ATOM 1511 C CA . LEU B 2 50 ? 63.753 172.489 18.429 1.00 38.45 50 LEU B CA 1
ATOM 1512 C C . LEU B 2 50 ? 64.879 171.471 18.576 1.00 40.27 50 LEU B C 1
ATOM 1513 O O . LEU B 2 50 ? 65.325 170.879 17.594 1.00 42.90 50 LEU B O 1
ATOM 1518 N N . GLU B 2 51 ? 65.331 171.275 19.811 1.00 40.74 51 GLU B N 1
ATOM 1519 C CA . GLU B 2 51 ? 66.373 170.299 20.112 1.00 49.93 51 GLU B CA 1
ATOM 1520 C C . GLU B 2 51 ? 65.886 168.881 19.837 1.00 50.61 51 GLU B C 1
ATOM 1521 O O . GLU B 2 51 ? 66.614 168.056 19.283 1.00 51.34 51 GLU B O 1
ATOM 1527 N N . ARG B 2 52 ? 64.649 168.609 20.237 1.00 48.66 52 ARG B N 1
ATOM 1528 C CA . ARG B 2 52 ? 64.050 167.289 20.089 1.00 48.27 52 ARG B CA 1
ATOM 1529 C C . ARG B 2 52 ? 63.794 166.954 18.622 1.00 50.71 52 ARG B C 1
ATOM 1530 O O . ARG B 2 52 ? 63.910 165.799 18.212 1.00 57.98 52 ARG B O 1
ATOM 1538 N N . LEU B 2 53 ? 63.446 167.969 17.837 1.00 46.61 53 LEU B N 1
ATOM 1539 C CA . LEU B 2 53 ? 63.284 167.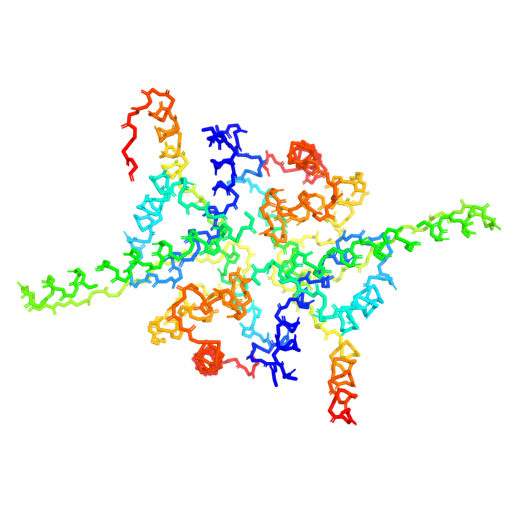808 16.395 1.00 46.76 53 LEU B CA 1
ATOM 1540 C C . LEU B 2 53 ? 64.603 167.443 15.722 1.00 49.57 53 LEU B C 1
ATOM 1541 O O . LEU B 2 53 ? 64.642 166.601 14.825 1.00 53.46 53 LEU B O 1
ATOM 1546 N N . GLU B 2 54 ? 65.680 168.084 16.164 1.00 48.61 54 GLU B N 1
ATOM 1547 C CA . GLU B 2 54 ? 67.010 167.821 15.629 1.00 50.98 54 GLU B CA 1
ATOM 1548 C C . GLU B 2 54 ? 67.473 166.422 16.017 1.00 55.88 54 GLU B C 1
ATOM 1549 O O . GLU B 2 54 ? 68.088 165.714 15.219 1.00 55.84 54 GLU B O 1
ATOM 1555 N N . GLN B 2 55 ? 67.172 166.037 17.253 1.00 59.49 55 GLN B N 1
ATOM 1556 C CA . GLN B 2 55 ? 67.533 164.722 17.770 1.00 66.94 55 GLN B CA 1
ATOM 1557 C C . GLN B 2 55 ? 66.849 163.608 16.982 1.00 70.50 55 GLN B C 1
ATOM 1558 O O . GLN B 2 55 ? 67.447 162.562 16.726 1.00 75.47 55 GLN B O 1
ATOM 1560 N N . ALA B 2 56 ? 65.595 163.836 16.603 1.00 66.42 56 ALA B N 1
ATOM 1561 C CA . ALA B 2 56 ? 64.835 162.852 15.841 1.00 60.32 56 ALA B CA 1
ATOM 1562 C C . ALA B 2 56 ? 65.417 162.669 14.443 1.00 57.16 56 ALA B C 1
ATOM 1563 O O . ALA B 2 56 ? 65.393 161.569 13.889 1.00 59.97 56 ALA B O 1
ATOM 1565 N N . GLU B 2 57 ? 65.933 163.754 13.876 1.00 52.66 57 GLU B N 1
ATOM 1566 C CA . GLU B 2 57 ? 66.551 163.712 12.556 1.00 55.51 57 GLU B CA 1
ATOM 1567 C C . GLU B 2 57 ? 67.845 162.904 12.607 1.00 60.18 57 GLU B C 1
ATOM 1568 O O . GLU B 2 57 ? 68.176 162.175 11.672 1.00 60.72 57 GLU B O 1
ATOM 1574 N N . ARG B 2 58 ? 68.565 163.048 13.716 1.00 62.42 58 ARG B N 1
ATOM 1575 C CA . ARG B 2 58 ? 69.844 162.376 13.930 1.00 65.42 58 ARG B CA 1
ATOM 1576 C C . ARG B 2 58 ? 69.735 160.853 13.900 1.00 72.45 58 ARG B C 1
ATOM 1577 O O . ARG B 2 58 ? 70.628 160.172 13.397 1.00 78.44 58 ARG B O 1
ATOM 1579 N N . PHE B 2 59 ? 68.641 160.322 14.436 1.00 72.75 59 PHE B N 1
ATOM 1580 C CA . PHE B 2 59 ? 68.451 158.876 14.498 1.00 78.96 59 PHE B CA 1
ATOM 1581 C C . PHE B 2 59 ? 67.938 158.311 13.177 1.00 83.21 59 PHE B C 1
ATOM 1582 O O . PHE B 2 59 ? 67.714 157.106 13.053 1.00 88.80 59 PHE B O 1
ATOM 1584 N N . GLY B 2 60 ? 67.757 159.184 12.192 1.00 79.85 60 GLY B N 1
ATOM 1585 C CA . GLY B 2 60 ? 67.307 158.767 10.877 1.00 79.12 60 GLY B CA 1
ATOM 1586 C C . GLY B 2 60 ? 68.466 158.463 9.947 1.00 82.52 60 GLY B C 1
ATOM 1587 O O . GLY B 2 60 ? 69.623 158.434 10.368 1.00 84.76 60 GLY B O 1
ATOM 1596 N N . GLU C 1 3 ? 60.090 200.944 -16.611 1.00 74.32 3 GLU C N 1
ATOM 1597 C CA . GLU C 1 3 ? 58.773 200.683 -16.042 1.00 69.04 3 GLU C CA 1
ATOM 1598 C C . GLU C 1 3 ? 58.890 200.248 -14.586 1.00 66.63 3 GLU C C 1
ATOM 1599 O O . GLU C 1 3 ? 59.899 199.671 -14.181 1.00 65.84 3 GLU C O 1
ATOM 1601 N N . GLY C 1 4 ? 57.852 200.527 -13.804 1.00 62.64 4 GLY C N 1
ATOM 1602 C CA . GLY C 1 4 ? 57.859 200.207 -12.389 1.00 55.71 4 GLY C CA 1
ATOM 1603 C C . GLY C 1 4 ? 58.831 201.090 -11.632 1.00 51.35 4 GLY C C 1
ATOM 1604 O O . GLY C 1 4 ? 59.453 200.660 -10.661 1.00 48.31 4 GLY C O 1
ATOM 1605 N N . VAL C 1 5 ? 58.960 202.333 -12.084 1.00 47.24 5 VAL C N 1
ATOM 1606 C CA . VAL C 1 5 ? 59.901 203.275 -11.491 1.00 43.20 5 VAL C CA 1
ATOM 1607 C C . VAL C 1 5 ? 59.473 203.712 -10.095 1.00 41.54 5 VAL C C 1
ATOM 1608 O O . VAL C 1 5 ? 60.283 203.723 -9.165 1.00 41.45 5 VAL C O 1
ATOM 1612 N N . LYS C 1 6 ? 58.199 204.061 -9.941 1.00 38.42 6 LYS C N 1
ATOM 1613 C CA . LYS C 1 6 ? 57.705 204.476 -8.636 1.00 40.62 6 LYS C CA 1
ATOM 1614 C C . LYS C 1 6 ? 57.593 203.290 -7.680 1.00 40.80 6 LYS C C 1
ATOM 1615 O O . LYS C 1 6 ? 57.650 203.461 -6.463 1.00 42.37 6 LYS C O 1
ATOM 1621 N N . ASP C 1 7 ? 57.447 202.087 -8.231 1.00 38.57 7 ASP C N 1
ATOM 1622 C CA . ASP C 1 7 ? 57.391 200.878 -7.413 1.00 35.13 7 ASP C CA 1
ATOM 1623 C C . ASP C 1 7 ? 58.737 200.666 -6.732 1.00 35.06 7 ASP C C 1
ATOM 1624 O O . ASP C 1 7 ? 58.815 200.432 -5.526 1.00 39.93 7 ASP C O 1
ATOM 1629 N N . PHE C 1 8 ? 59.793 200.753 -7.536 1.00 29.83 8 PHE C N 1
ATOM 1630 C CA . PHE C 1 8 ? 61.165 200.605 -7.068 1.00 32.77 8 PHE C CA 1
ATOM 1631 C C . PHE C 1 8 ? 61.513 201.686 -6.054 1.00 32.69 8 PHE C C 1
ATOM 1632 O O . PHE C 1 8 ? 62.175 201.423 -5.049 1.00 35.10 8 PHE C O 1
ATOM 1640 N N . LYS C 1 9 ? 61.058 202.903 -6.332 1.00 29.54 9 LYS C N 1
ATOM 1641 C CA . LYS C 1 9 ? 61.273 204.039 -5.445 1.00 30.92 9 LYS C CA 1
ATOM 1642 C C . LYS C 1 9 ? 60.638 203.816 -4.072 1.00 32.57 9 LYS C C 1
ATOM 1643 O O . LYS C 1 9 ? 61.257 204.086 -3.043 1.00 32.46 9 LYS C O 1
ATOM 1649 N N . GLN C 1 10 ? 59.406 203.316 -4.063 1.00 32.49 10 GLN C N 1
ATOM 1650 C CA . GLN C 1 10 ? 58.689 203.072 -2.814 1.00 31.56 10 GLN C CA 1
ATOM 1651 C C . GLN C 1 10 ? 59.319 201.929 -2.023 1.00 29.05 10 GLN C C 1
ATOM 1652 O O . GLN C 1 10 ? 59.300 201.931 -0.792 1.00 27.33 10 GLN C O 1
ATOM 1658 N N . GLU C 1 11 ? 59.871 200.952 -2.735 1.00 26.40 11 GLU C N 1
ATOM 1659 C CA . GLU C 1 11 ? 60.600 199.866 -2.094 1.00 26.40 11 GLU C CA 1
ATOM 1660 C C . GLU C 1 11 ? 61.873 200.394 -1.438 1.00 30.03 11 GLU C C 1
ATOM 1661 O O . GLU C 1 11 ? 62.260 199.942 -0.361 1.00 31.92 11 GLU C O 1
ATOM 1667 N N . LEU C 1 12 ? 62.520 201.349 -2.101 1.00 28.19 12 LEU C N 1
ATOM 1668 C CA . LEU C 1 12 ? 63.724 201.978 -1.570 1.00 25.78 12 LEU C CA 1
ATOM 1669 C C . LEU C 1 12 ? 63.423 202.727 -0.278 1.00 28.72 12 LEU C C 1
ATOM 1670 O O . LEU C 1 12 ? 64.156 202.615 0.705 1.00 30.80 12 LEU C O 1
ATOM 1675 N N . LEU C 1 13 ? 62.336 203.493 -0.296 1.00 30.28 13 LEU C N 1
ATOM 1676 C CA . LEU C 1 13 ? 61.904 204.277 0.857 1.00 27.02 13 LEU C CA 1
ATOM 1677 C C . LEU C 1 13 ? 61.643 203.392 2.073 1.00 28.58 13 LEU C C 1
ATOM 1678 O O . LEU C 1 13 ? 61.819 203.817 3.215 1.00 29.51 13 LEU C O 1
ATOM 1683 N N . LEU C 1 14 ? 61.223 202.159 1.813 1.00 25.72 14 LEU C N 1
ATOM 1684 C CA . LEU C 1 14 ? 60.972 201.183 2.866 1.00 27.90 14 LEU C CA 1
ATOM 1685 C C . LEU C 1 14 ? 62.269 200.726 3.532 1.00 25.41 14 LEU C C 1
ATOM 1686 O O . LEU C 1 14 ? 62.317 200.508 4.743 1.00 24.73 14 LEU C O 1
ATOM 1691 N N . VAL C 1 15 ? 63.318 200.583 2.728 1.00 27.85 15 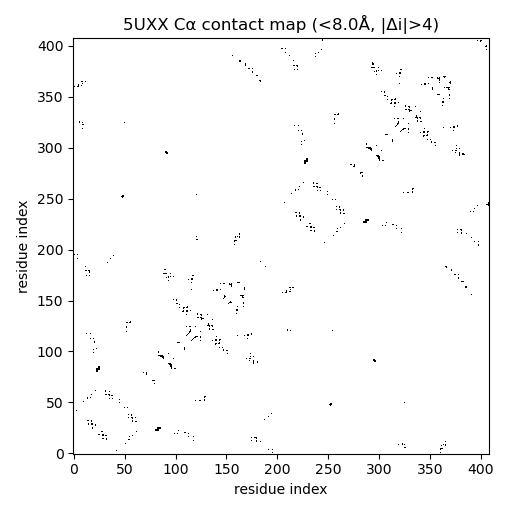VAL C N 1
ATOM 1692 C CA . VAL C 1 15 ? 64.586 200.027 3.187 1.00 29.36 15 VAL C CA 1
ATOM 1693 C C . VAL C 1 15 ? 65.512 201.129 3.708 1.00 26.22 15 VAL C C 1
ATOM 1694 O O . VAL C 1 15 ? 66.401 200.877 4.524 1.00 28.75 15 VAL C O 1
ATOM 1698 N N . LEU C 1 16 ? 65.271 202.356 3.251 1.00 22.18 16 LEU C N 1
ATOM 1699 C CA . LEU C 1 16 ? 66.151 203.495 3.528 1.00 22.71 16 LEU C CA 1
ATOM 1700 C C . LEU C 1 16 ? 66.526 203.709 5.004 1.00 23.26 16 LEU C C 1
ATOM 1701 O O . LEU C 1 16 ? 67.689 203.991 5.295 1.00 27.30 16 LEU C O 1
ATOM 1706 N N . PRO C 1 17 ? 65.562 203.588 5.941 1.00 25.52 17 PRO C N 1
ATOM 1707 C CA . PRO C 1 17 ? 65.990 203.756 7.337 1.00 28.68 17 PRO C CA 1
ATOM 1708 C C . PRO C 1 17 ? 66.977 202.682 7.799 1.00 27.77 17 PRO C C 1
ATOM 1709 O O . PRO C 1 17 ? 67.938 202.999 8.500 1.00 28.15 17 PRO C O 1
ATOM 1713 N N . ALA C 1 18 ? 66.742 201.434 7.408 1.00 20.91 18 ALA C N 1
ATOM 1714 C CA . ALA C 1 18 ? 67.635 200.339 7.774 1.00 20.40 18 ALA C CA 1
ATOM 1715 C C . ALA C 1 18 ? 68.961 200.452 7.029 1.00 21.60 18 ALA C C 1
ATOM 1716 O O . ALA C 1 18 ? 70.015 200.103 7.560 1.00 23.50 18 ALA C O 1
ATOM 1718 N N . LEU C 1 19 ? 68.895 200.938 5.793 1.00 17.22 19 LEU C N 1
ATOM 1719 C CA . LEU C 1 19 ? 70.086 201.144 4.977 1.00 18.83 19 LEU C CA 1
ATOM 1720 C C . LEU C 1 19 ? 71.021 202.164 5.623 1.00 25.16 19 LEU C C 1
ATOM 1721 O O . LEU C 1 19 ? 72.241 201.993 5.619 1.00 28.15 19 LEU C O 1
ATOM 1726 N N . ARG C 1 20 ? 70.437 203.221 6.178 1.00 23.65 20 ARG C N 1
ATOM 1727 C CA . ARG C 1 20 ? 71.205 204.258 6.858 1.00 21.97 20 ARG C CA 1
ATOM 1728 C C . ARG C 1 20 ? 71.853 203.717 8.128 1.00 19.77 20 ARG C C 1
ATOM 1729 O O . ARG C 1 20 ? 73.005 204.030 8.432 1.00 26.95 20 ARG C O 1
ATOM 1737 N N . ALA C 1 21 ? 71.104 202.901 8.864 1.00 21.23 21 ALA C N 1
ATOM 1738 C CA . ALA C 1 21 ? 71.610 202.285 10.085 1.00 24.59 21 ALA C CA 1
ATOM 1739 C C . ALA C 1 21 ? 72.785 201.363 9.782 1.00 23.24 21 ALA C C 1
ATOM 1740 O O . ALA C 1 21 ? 73.725 201.259 10.571 1.00 24.71 21 ALA C O 1
ATOM 1742 N N . PHE C 1 22 ? 72.722 200.696 8.635 1.00 20.36 22 PHE C N 1
ATOM 1743 C CA . PHE C 1 22 ? 73.789 199.804 8.199 1.00 22.60 22 PHE C CA 1
ATOM 1744 C C . PHE C 1 22 ? 75.075 200.573 7.902 1.00 24.44 22 PHE C C 1
ATOM 1745 O O . PHE C 1 22 ? 76.165 200.142 8.277 1.00 25.79 22 PHE C O 1
ATOM 1753 N N . ALA C 1 23 ? 74.939 201.712 7.229 1.00 20.67 23 ALA C N 1
ATOM 1754 C CA . ALA C 1 23 ? 76.088 202.543 6.879 1.00 23.12 23 ALA C CA 1
ATOM 1755 C C . ALA C 1 23 ? 76.769 203.116 8.117 1.00 22.37 23 ALA C C 1
ATOM 1756 O O . ALA C 1 23 ? 77.995 203.135 8.208 1.00 22.89 23 ALA C O 1
ATOM 1758 N N . ILE C 1 24 ? 75.964 203.587 9.063 1.00 21.65 24 ILE C N 1
ATOM 1759 C CA . ILE C 1 24 ? 76.482 204.166 10.296 1.00 20.92 24 ILE C CA 1
ATOM 1760 C C . ILE C 1 24 ? 77.185 203.103 11.138 1.00 25.56 24 ILE C C 1
ATOM 1761 O O . ILE C 1 24 ? 78.249 203.351 11.709 1.00 31.64 24 ILE C O 1
ATOM 1766 N N . SER C 1 25 ? 76.595 201.913 11.196 1.00 25.20 25 SER C N 1
ATOM 1767 C CA . SER C 1 25 ? 77.188 200.799 11.927 1.00 29.02 25 SER C CA 1
ATOM 1768 C C . SER C 1 25 ? 78.518 200.372 11.309 1.00 27.46 25 SER C C 1
ATOM 1769 O O . SER C 1 25 ? 79.440 199.966 12.015 1.00 32.98 25 SER C O 1
ATOM 1772 N N . LEU C 1 26 ? 78.607 200.472 9.987 1.00 26.68 26 LEU C N 1
ATOM 1773 C CA . LEU C 1 26 ? 79.775 200.006 9.248 1.00 25.51 26 LEU C CA 1
ATOM 1774 C C . LEU C 1 26 ? 80.912 201.028 9.220 1.00 28.35 26 LEU C C 1
ATOM 1775 O O . LEU C 1 26 ? 82.086 200.660 9.206 1.00 32.98 26 LEU C O 1
ATOM 1780 N N . SER C 1 27 ? 80.558 202.309 9.214 1.00 31.25 27 SER C N 1
ATOM 1781 C CA . SER C 1 27 ? 81.534 203.371 8.985 1.00 37.94 27 SER C CA 1
ATOM 1782 C C . SER C 1 27 ? 82.493 203.560 10.156 1.00 36.68 27 SER C C 1
ATOM 1783 O O . SER C 1 27 ? 82.123 203.377 11.315 1.00 33.74 27 SER C O 1
ATOM 1786 N N . SER C 1 28 ? 83.727 203.938 9.838 1.00 41.15 28 SER C N 1
ATOM 1787 C CA . SER C 1 28 ? 84.735 204.218 10.852 1.00 48.11 28 SER C CA 1
ATOM 1788 C C . SER C 1 28 ? 84.846 205.722 11.070 1.00 48.07 28 SER C C 1
ATOM 1789 O O . SER C 1 28 ? 85.485 206.180 12.017 1.00 49.71 28 SER C O 1
ATOM 1792 N N . LYS C 1 29 ? 84.214 206.483 10.183 1.00 46.33 29 LYS C N 1
ATOM 1793 C CA . LYS C 1 29 ? 84.150 207.934 10.309 1.00 48.28 29 LYS C CA 1
ATOM 1794 C C . LYS C 1 29 ? 82.690 208.377 10.318 1.00 50.83 29 LYS C C 1
ATOM 1795 O O . LYS C 1 29 ? 81.923 208.033 9.418 1.00 56.16 29 LYS C O 1
ATOM 1797 N N . HIS C 1 30 ? 82.314 209.139 11.340 1.00 49.52 30 HIS C N 1
ATOM 1798 C CA . HIS C 1 30 ? 80.917 209.501 11.564 1.00 46.93 30 HIS C CA 1
ATOM 1799 C C . HIS C 1 30 ? 80.326 210.381 10.463 1.00 48.87 30 HIS C C 1
ATOM 1800 O O . HIS C 1 30 ? 79.138 210.280 10.153 1.00 51.25 30 HIS C O 1
ATOM 1807 N N . ASP C 1 31 ? 81.153 211.234 9.868 1.00 49.25 31 ASP C N 1
ATOM 1808 C CA . ASP C 1 31 ? 80.668 212.211 8.897 1.00 51.82 31 ASP C CA 1
ATOM 1809 C C . ASP C 1 31 ? 80.768 211.707 7.459 1.00 50.51 31 ASP C C 1
ATOM 1810 O O . ASP C 1 31 ? 80.732 212.496 6.514 1.00 53.05 31 ASP C O 1
ATOM 1815 N N . LYS C 1 32 ? 80.888 210.394 7.298 1.00 46.96 32 LYS C N 1
ATOM 1816 C CA . LYS C 1 32 ? 80.997 209.793 5.973 1.00 44.36 32 LYS C CA 1
ATOM 1817 C C . LYS C 1 32 ? 79.874 208.797 5.684 1.00 38.81 32 LYS C C 1
ATOM 1818 O O . LYS C 1 32 ? 79.699 208.370 4.545 1.00 37.73 32 LYS C O 1
ATOM 1824 N N . ALA C 1 33 ? 79.117 208.433 6.715 1.00 35.31 33 ALA C N 1
ATOM 1825 C CA . ALA C 1 33 ? 78.107 207.384 6.591 1.00 32.44 33 ALA C CA 1
ATOM 1826 C C . ALA C 1 33 ? 76.948 207.757 5.667 1.00 38.78 33 ALA C C 1
ATOM 1827 O O . ALA C 1 33 ? 76.421 206.903 4.959 1.00 43.44 33 ALA C O 1
ATOM 1829 N N . GLU C 1 34 ? 76.537 209.020 5.684 1.00 41.84 34 GLU C N 1
ATOM 1830 C CA . GLU C 1 34 ? 75.374 209.431 4.903 1.00 44.43 34 GLU C CA 1
ATOM 1831 C C . GLU C 1 34 ? 75.717 209.615 3.429 1.00 43.96 34 GLU C C 1
ATOM 1832 O O . GLU C 1 34 ? 74.865 209.416 2.564 1.00 44.79 34 GLU C O 1
ATOM 1838 N N . ASP C 1 35 ? 76.958 209.999 3.144 1.00 43.79 35 ASP C N 1
ATOM 1839 C CA . ASP C 1 35 ? 77.419 210.075 1.763 1.00 46.63 35 ASP C CA 1
ATOM 1840 C C . ASP C 1 35 ? 77.466 208.663 1.190 1.00 39.03 35 ASP C C 1
ATOM 1841 O O . ASP C 1 35 ? 77.235 208.449 -0.002 1.00 40.41 35 ASP C O 1
ATOM 1846 N N . LEU C 1 36 ? 77.770 207.704 2.059 1.00 30.01 36 LEU C N 1
ATOM 1847 C CA . LEU C 1 36 ? 77.787 206.293 1.696 1.00 32.11 36 LEU C CA 1
ATOM 1848 C C . LEU C 1 36 ? 76.393 205.835 1.269 1.00 32.47 36 LEU C C 1
ATOM 1849 O O . LEU C 1 36 ? 76.239 205.102 0.292 1.00 32.31 36 LEU C O 1
ATOM 1854 N N . VAL C 1 37 ? 75.381 206.276 2.013 1.00 28.70 37 VAL C N 1
ATOM 1855 C CA . VAL C 1 37 ? 73.990 205.980 1.686 1.00 25.99 37 VAL C CA 1
ATOM 1856 C C . VAL C 1 37 ? 73.590 206.661 0.384 1.00 32.94 37 VAL C C 1
ATOM 1857 O O . VAL C 1 37 ? 72.943 206.061 -0.476 1.00 33.19 37 VAL C O 1
ATOM 1861 N N . GLN C 1 38 ? 73.986 207.923 0.255 1.00 34.31 38 GLN C N 1
ATOM 1862 C CA . GLN C 1 38 ? 73.702 208.721 -0.930 1.00 31.64 38 GLN C CA 1
ATOM 1863 C C . GLN C 1 38 ? 74.209 208.054 -2.205 1.00 35.96 38 GLN C C 1
ATOM 1864 O O . GLN C 1 38 ? 73.474 207.925 -3.184 1.00 29.12 38 GLN C O 1
ATOM 1870 N N . ASP C 1 39 ? 75.467 207.625 -2.179 1.00 29.17 39 ASP C N 1
ATOM 1871 C CA . ASP C 1 39 ? 76.086 206.965 -3.324 1.00 32.49 39 ASP C CA 1
ATOM 1872 C C . ASP C 1 39 ? 75.409 205.637 -3.650 1.00 29.53 39 ASP C C 1
ATOM 1873 O O . ASP C 1 39 ? 75.306 205.253 -4.815 1.00 30.83 39 ASP C O 1
ATOM 1878 N N . THR C 1 40 ? 74.954 204.938 -2.615 1.00 29.02 40 THR C N 1
ATOM 1879 C CA . THR C 1 40 ? 74.289 203.651 -2.788 1.00 26.46 40 THR C CA 1
ATOM 1880 C C . THR C 1 40 ? 72.969 203.801 -3.541 1.00 26.39 40 THR C C 1
ATOM 1881 O O . THR C 1 40 ? 72.660 203.008 -4.431 1.00 27.81 40 THR C O 1
ATOM 1885 N N . LEU C 1 41 ? 72.197 204.822 -3.181 1.00 25.40 41 LEU C N 1
ATOM 1886 C CA . LEU C 1 41 ? 70.923 205.095 -3.839 1.00 29.92 41 LEU C CA 1
ATOM 1887 C C . LEU C 1 41 ? 71.108 205.385 -5.327 1.00 31.86 41 LEU C C 1
ATOM 1888 O O . LEU C 1 41 ? 70.349 204.895 -6.163 1.00 35.72 41 LEU C O 1
ATOM 1901 N N . LYS C 1 43 ? 73.713 204.500 -7.190 1.00 32.45 43 LYS C N 1
ATOM 1902 C CA . LYS C 1 43 ? 74.248 203.310 -7.838 1.00 35.50 43 LYS C CA 1
ATOM 1903 C C . LYS C 1 43 ? 73.144 202.283 -8.064 1.00 33.74 43 LYS C C 1
ATOM 1904 O O . LYS C 1 43 ? 73.085 201.641 -9.112 1.00 36.96 43 LYS C O 1
ATOM 1910 N N . ALA C 1 44 ? 72.267 202.140 -7.076 1.00 28.04 44 ALA C N 1
ATOM 1911 C CA . ALA C 1 44 ? 71.164 201.191 -7.159 1.00 31.42 44 ALA C CA 1
ATOM 1912 C C . ALA C 1 44 ? 70.162 201.610 -8.228 1.00 35.05 44 ALA C C 1
ATOM 1913 O O . ALA C 1 44 ? 69.589 200.768 -8.921 1.00 38.07 44 ALA C O 1
ATOM 1915 N N . TRP C 1 45 ? 69.954 202.917 -8.352 1.00 30.03 45 TRP C N 1
ATOM 1916 C CA . TRP C 1 45 ? 69.029 203.459 -9.339 1.00 32.04 45 TRP C CA 1
ATOM 1917 C C . TRP C 1 45 ? 69.520 203.184 -10.758 1.00 30.49 45 TRP C C 1
ATOM 1918 O O . TRP C 1 45 ? 68.729 202.899 -11.656 1.00 30.73 45 TRP C O 1
ATOM 1929 N N . ALA C 1 46 ? 70.832 203.274 -10.952 1.00 31.34 46 ALA C N 1
ATOM 1930 C CA . ALA C 1 46 ? 71.439 203.033 -12.257 1.00 49.41 46 ALA C CA 1
ATOM 1931 C C . ALA C 1 46 ? 71.388 201.551 -12.617 1.00 45.65 46 ALA C C 1
ATOM 1932 O O . ALA C 1 46 ? 71.250 201.188 -13.785 1.00 48.13 46 ALA C O 1
ATOM 1934 N N . LYS C 1 47 ? 71.502 200.702 -11.602 1.00 59.64 47 LYS C N 1
ATOM 1935 C CA . LYS C 1 47 ? 71.516 199.254 -11.788 1.00 50.38 47 LYS C CA 1
ATOM 1936 C C . LYS C 1 47 ? 70.134 198.654 -11.549 1.00 49.57 47 LYS C C 1
ATOM 1937 O O . LYS C 1 47 ? 69.999 197.446 -11.355 1.00 52.96 47 LYS C O 1
ATOM 1943 N N . GLN C 1 48 ? 69.116 199.510 -11.549 1.00 50.88 48 GLN C N 1
ATOM 1944 C CA . GLN C 1 48 ? 67.751 199.116 -11.200 1.00 52.21 48 GLN C CA 1
ATOM 1945 C C . GLN C 1 48 ? 67.209 197.941 -12.018 1.00 54.89 48 GLN C C 1
ATOM 1946 O O . GLN C 1 48 ? 66.469 197.105 -11.494 1.00 53.85 48 GLN C O 1
ATOM 1952 N N . ASP C 1 49 ? 67.590 197.861 -13.289 1.00 58.73 49 ASP C N 1
ATOM 1953 C CA . ASP C 1 49 ? 67.126 196.774 -14.147 1.00 68.05 49 ASP C CA 1
ATOM 1954 C C . ASP C 1 49 ? 67.972 195.514 -13.980 1.00 69.55 49 ASP C C 1
ATOM 1955 O O . ASP C 1 49 ? 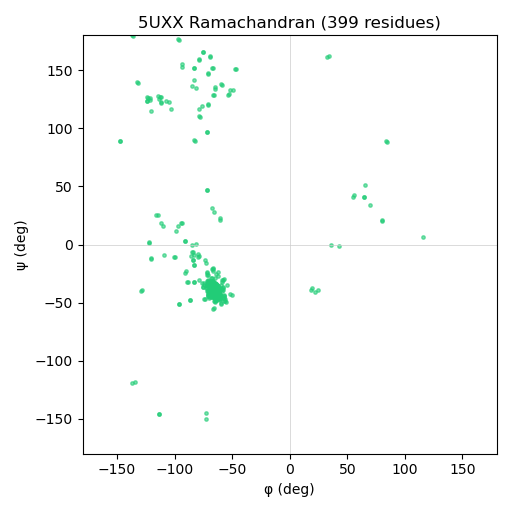67.619 194.448 -14.486 1.00 71.21 49 ASP C O 1
ATOM 1960 N N . SER C 1 50 ? 69.080 195.638 -13.258 1.00 69.08 50 SER C N 1
ATOM 1961 C CA . SER C 1 50 ? 69.974 194.508 -13.037 1.00 68.34 50 SER C CA 1
ATOM 1962 C C . SER C 1 50 ? 69.516 193.681 -11.841 1.00 65.56 50 SER C C 1
ATOM 1963 O O . SER C 1 50 ? 70.033 192.592 -11.590 1.00 68.54 50 SER C O 1
ATOM 1966 N N . PHE C 1 51 ? 68.544 194.209 -11.105 1.00 59.60 51 PHE C N 1
ATOM 1967 C CA . PHE C 1 51 ? 68.007 193.519 -9.941 1.00 58.56 51 PHE C CA 1
ATOM 1968 C C . PHE C 1 51 ? 67.177 192.310 -10.356 1.00 62.35 51 PHE C C 1
ATOM 1969 O O . PHE C 1 51 ? 66.190 192.441 -11.079 1.00 64.66 51 PHE C O 1
ATOM 1977 N N . GLU C 1 52 ? 67.586 191.133 -9.894 1.00 61.95 52 GLU C N 1
ATOM 1978 C CA . GLU C 1 52 ? 66.911 189.893 -10.250 1.00 67.17 52 GLU C CA 1
ATOM 1979 C C . GLU C 1 52 ? 65.567 189.803 -9.536 1.00 66.91 52 GLU C C 1
ATOM 1980 O O . GLU C 1 52 ? 65.510 189.694 -8.312 1.00 65.47 52 GLU C O 1
ATOM 1994 N N . GLY C 1 54 ? 62.295 188.811 -7.762 1.00 54.18 54 GLY C N 1
ATOM 1995 C CA . GLY C 1 54 ? 61.943 187.698 -6.900 1.00 46.95 54 GLY C CA 1
ATOM 1996 C C . GLY C 1 54 ? 63.023 187.399 -5.878 1.00 45.18 54 GLY C C 1
ATOM 1997 O O . GLY C 1 54 ? 62.879 186.497 -5.053 1.00 42.89 54 GLY C O 1
ATOM 1998 N N . SER C 1 55 ? 64.110 188.162 -5.934 1.00 42.55 55 SER C N 1
ATOM 1999 C CA . SER C 1 55 ? 65.203 188.007 -4.982 1.00 42.54 55 SER C CA 1
ATOM 2000 C C . SER C 1 55 ? 65.082 189.027 -3.855 1.00 44.33 55 SER C C 1
ATOM 2001 O O . SER C 1 55 ? 64.187 189.873 -3.866 1.00 37.96 55 SER C O 1
ATOM 2004 N N . ASN C 1 56 ? 65.988 188.947 -2.886 1.00 38.27 56 ASN C N 1
ATOM 2005 C CA . ASN C 1 56 ? 65.951 189.840 -1.736 1.00 37.84 56 ASN C CA 1
ATOM 2006 C C . ASN C 1 56 ? 66.504 191.213 -2.101 1.00 40.16 56 ASN C C 1
ATOM 2007 O O . ASN C 1 56 ? 67.703 191.371 -2.327 1.00 40.59 56 ASN C O 1
ATOM 2012 N N . LEU C 1 57 ? 65.618 192.202 -2.155 1.00 30.49 57 LEU C N 1
ATOM 2013 C CA . LEU C 1 57 ? 66.002 193.558 -2.534 1.00 31.42 57 LEU C CA 1
ATOM 2014 C C . LEU C 1 57 ? 66.876 194.219 -1.473 1.00 33.91 57 LEU C C 1
ATOM 2015 O O . LEU C 1 57 ? 67.818 1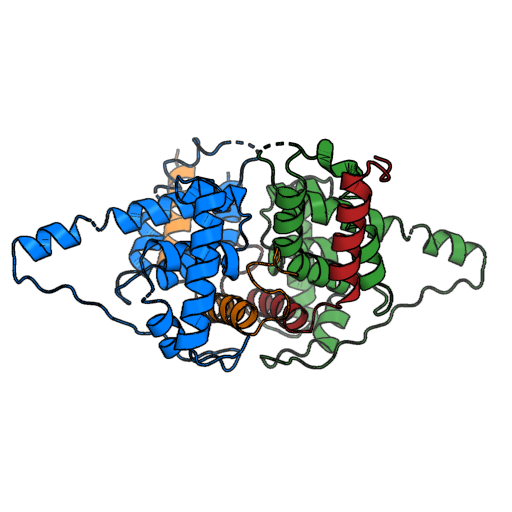94.942 -1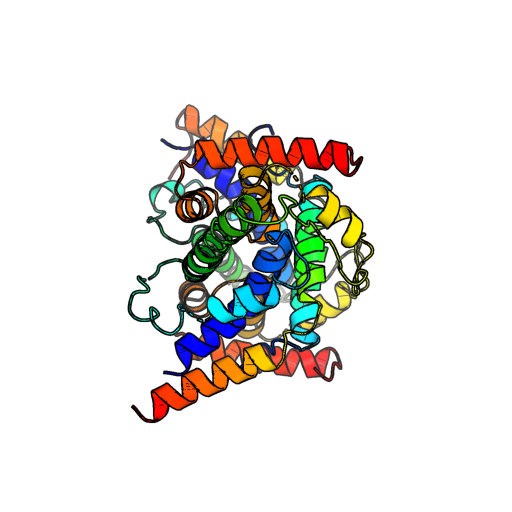.799 1.00 38.22 57 LEU C O 1
ATOM 2020 N N . LYS C 1 58 ? 66.555 193.970 -0.207 1.00 29.16 58 LYS C N 1
ATOM 2021 C CA . LYS C 1 58 ? 67.320 194.531 0.901 1.00 27.31 58 LYS C CA 1
ATOM 2022 C C . LYS C 1 58 ? 68.763 194.040 0.860 1.00 28.00 58 LYS C C 1
ATOM 2023 O O . LYS C 1 58 ? 69.697 194.818 1.051 1.00 30.88 58 LYS C O 1
ATOM 2029 N N . ALA C 1 59 ? 68.935 192.748 0.598 1.00 23.85 59 ALA C N 1
ATOM 2030 C CA . ALA C 1 59 ? 70.263 192.154 0.497 1.00 31.28 59 ALA C CA 1
ATOM 2031 C C . ALA C 1 59 ? 71.012 192.729 -0.699 1.00 32.76 59 ALA C C 1
ATOM 2032 O O . ALA C 1 59 ? 72.228 192.921 -0.652 1.00 35.07 59 ALA C O 1
ATOM 2034 N N . TRP C 1 60 ? 70.272 192.999 -1.769 1.00 32.82 60 TRP C N 1
ATOM 2035 C CA . TRP C 1 60 ? 70.829 193.604 -2.971 1.00 29.14 60 TRP C CA 1
ATOM 2036 C C . TRP C 1 60 ? 71.352 195.011 -2.687 1.00 28.48 60 TRP C C 1
ATOM 2037 O O . TRP C 1 60 ? 72.435 195.382 -3.136 1.00 28.82 60 TRP C O 1
ATOM 2048 N N . LEU C 1 61 ? 70.577 195.785 -1.932 1.00 28.01 61 LEU C N 1
ATOM 2049 C CA . LEU C 1 61 ? 70.953 197.154 -1.590 1.00 30.32 61 LEU C CA 1
ATOM 2050 C C . LEU C 1 61 ? 72.127 197.196 -0.619 1.00 29.51 61 LEU C C 1
ATOM 2051 O O . LEU C 1 61 ? 73.041 198.006 -0.771 1.00 31.07 61 LEU C O 1
ATOM 2056 N N . PHE C 1 62 ? 72.088 196.324 0.384 1.00 27.61 62 PHE C N 1
ATOM 2057 C CA . PHE C 1 62 ? 73.149 196.245 1.382 1.00 23.49 62 PHE C CA 1
ATOM 2058 C C . PHE C 1 62 ? 74.469 195.825 0.744 1.00 22.18 62 PHE C C 1
ATOM 2059 O O . PHE C 1 62 ? 75.537 196.275 1.155 1.00 26.37 62 PHE C O 1
ATOM 2067 N N . THR C 1 63 ? 74.384 194.961 -0.263 1.00 25.41 63 THR C N 1
ATOM 2068 C CA . THR C 1 63 ? 75.562 194.511 -0.996 1.00 24.06 63 THR C CA 1
ATOM 2069 C C . THR C 1 63 ? 76.231 195.682 -1.712 1.00 30.93 63 THR C C 1
ATOM 2070 O O . THR C 1 63 ? 77.455 195.813 -1.703 1.00 35.42 63 THR C O 1
ATOM 2074 N N . ILE C 1 64 ? 75.414 196.530 -2.330 1.00 28.03 64 ILE C N 1
ATOM 2075 C CA . ILE C 1 64 ? 75.909 197.711 -3.028 1.00 28.49 64 ILE C CA 1
ATOM 2076 C C . ILE C 1 64 ? 76.588 198.683 -2.063 1.00 28.83 64 ILE C C 1
ATOM 2077 O O . ILE C 1 64 ? 77.668 199.203 -2.351 1.00 30.85 64 ILE C O 1
ATOM 2082 N N . LEU C 1 65 ? 75.956 198.921 -0.917 1.00 25.48 65 LEU C N 1
ATOM 2083 C CA . LEU C 1 65 ? 76.510 199.828 0.085 1.00 28.63 65 LEU C CA 1
ATOM 2084 C C . LEU C 1 65 ? 77.804 199.273 0.675 1.00 28.33 65 LEU C C 1
ATOM 2085 O O . LEU C 1 65 ? 78.779 200.006 0.840 1.00 30.05 65 LEU C O 1
ATOM 2090 N N . ARG C 1 66 ? 77.799 197.984 1.005 1.00 28.86 66 ARG C N 1
ATOM 2091 C CA . ARG C 1 66 ? 78.983 197.316 1.540 1.00 25.54 66 ARG C CA 1
ATOM 2092 C C . ARG C 1 66 ? 80.163 197.457 0.576 1.00 29.22 66 ARG C C 1
ATOM 2093 O O . ARG C 1 66 ? 81.284 197.739 0.995 1.00 28.33 66 ARG C O 1
ATOM 2101 N N . ASN C 1 67 ? 79.902 197.261 -0.715 1.00 26.50 67 ASN C N 1
ATOM 2102 C CA . ASN C 1 67 ? 80.958 197.280 -1.716 1.00 30.43 67 ASN C CA 1
ATOM 2103 C C . ASN C 1 67 ? 81.461 198.697 -1.931 1.00 31.95 67 ASN C C 1
ATOM 2104 O O . ASN C 1 67 ? 82.647 198.916 -2.175 1.00 41.80 67 ASN C O 1
ATOM 2109 N N . GLU C 1 68 ? 80.548 199.656 -1.836 1.00 27.97 68 GLU C N 1
ATOM 2110 C CA . GLU C 1 68 ? 80.907 201.062 -1.933 1.00 33.11 68 GLU C CA 1
ATOM 2111 C C . GLU C 1 68 ? 81.743 201.466 -0.723 1.00 31.92 68 GLU C C 1
ATOM 2112 O O . GLU C 1 68 ? 82.675 202.261 -0.839 1.00 33.80 68 GLU C O 1
ATOM 2118 N N . PHE C 1 69 ? 81.410 200.903 0.435 1.00 28.36 69 PHE C N 1
ATOM 2119 C CA . PHE C 1 69 ? 82.131 201.198 1.670 1.00 30.03 69 PHE C CA 1
ATOM 2120 C C . PHE C 1 69 ? 83.576 200.712 1.611 1.00 36.58 69 PHE C C 1
ATOM 2121 O O . PHE C 1 69 ? 84.502 201.460 1.924 1.00 40.42 69 PHE C O 1
ATOM 2129 N N . TYR C 1 70 ? 83.764 199.459 1.210 1.00 35.34 70 TYR C N 1
ATOM 2130 C CA . TYR C 1 70 ? 85.103 198.892 1.112 1.00 36.34 70 TYR C CA 1
ATOM 2131 C C . TYR C 1 70 ? 85.892 199.552 -0.012 1.00 38.66 70 TYR C C 1
ATOM 2132 O O . TYR C 1 70 ? 87.116 199.648 0.056 1.00 39.58 70 TYR C O 1
ATOM 2141 N N . SER C 1 71 ? 85.185 200.019 -1.037 1.00 37.83 71 SER C N 1
ATOM 2142 C CA . SER C 1 71 ? 85.818 200.743 -2.131 1.00 35.60 71 SER C CA 1
ATOM 2143 C C . SER C 1 71 ? 86.425 202.049 -1.631 1.00 35.14 71 SER C C 1
ATOM 2144 O O . SER C 1 71 ? 87.536 202.414 -2.017 1.00 37.58 71 SER C O 1
ATOM 2147 N N . GLN C 1 72 ? 85.691 202.748 -0.771 1.00 32.78 72 GLN C N 1
ATOM 2148 C CA . GLN C 1 72 ? 86.186 203.984 -0.174 1.00 36.98 72 GLN C CA 1
ATOM 2149 C C . GLN C 1 72 ? 87.358 203.720 0.766 1.00 41.98 72 GLN C C 1
ATOM 2150 O O . GLN C 1 72 ? 88.264 204.545 0.886 1.00 46.71 72 GLN C O 1
ATOM 2169 N N . ARG C 1 74 ? 89.658 201.273 0.486 1.00 49.74 74 ARG C N 1
ATOM 2170 C CA . ARG C 1 74 ? 90.824 201.083 -0.371 1.00 53.70 74 ARG C CA 1
ATOM 2171 C C . ARG C 1 74 ? 91.272 202.415 -0.964 1.00 45.53 74 ARG C C 1
ATOM 2172 O O . ARG C 1 74 ? 92.467 202.665 -1.114 1.00 55.42 74 ARG C O 1
ATOM 2180 N N . LYS C 1 75 ? 90.305 203.264 -1.299 1.00 55.79 75 LYS C N 1
ATOM 2181 C CA . LYS C 1 75 ? 90.600 204.578 -1.858 1.00 55.45 75 LYS C CA 1
ATOM 2182 C C . LYS C 1 75 ? 91.284 205.458 -0.819 1.00 56.87 75 LYS C C 1
ATOM 2183 O O . LYS C 1 75 ? 92.274 206.127 -1.115 1.00 64.40 75 LYS C O 1
ATOM 2189 N N . ARG C 1 76 ? 90.749 205.455 0.398 1.00 52.20 76 ARG C N 1
ATOM 2190 C CA . ARG C 1 76 ? 91.343 206.206 1.496 1.00 52.60 76 ARG C CA 1
ATOM 2191 C C . ARG C 1 76 ? 92.706 205.624 1.857 1.00 59.78 76 ARG C C 1
ATOM 2192 O O . ARG C 1 76 ? 93.624 206.351 2.237 1.00 67.14 76 ARG C O 1
ATOM 2194 N N . GLY C 1 77 ? 92.827 204.305 1.733 1.00 58.77 77 GLY C N 1
ATOM 2195 C CA . GLY C 1 77 ? 94.074 203.617 2.014 1.00 61.66 77 GLY C CA 1
ATOM 2196 C C . GLY C 1 77 ? 95.169 203.954 1.021 1.00 63.07 77 GLY C C 1
ATOM 2197 O O . GLY C 1 77 ? 96.349 203.979 1.370 1.00 65.07 77 GLY C O 1
ATOM 2198 N N . ARG C 1 78 ? 94.778 204.213 -0.223 1.00 60.95 78 ARG C N 1
ATOM 2199 C CA . ARG C 1 78 ? 95.734 204.591 -1.255 1.00 62.70 78 ARG C CA 1
ATOM 2200 C C . ARG C 1 78 ? 96.183 206.035 -1.065 1.00 63.09 78 ARG C C 1
ATOM 2201 O O . ARG C 1 78 ? 97.344 206.373 -1.301 1.00 67.42 78 ARG C O 1
ATOM 2209 N N . GLU C 1 79 ? 95.254 206.881 -0.631 1.00 63.82 79 GLU C N 1
ATOM 2210 C CA . GLU C 1 79 ? 95.554 208.286 -0.387 1.00 67.40 79 GLU C CA 1
ATOM 2211 C C . GLU C 1 79 ? 96.435 208.439 0.852 1.00 75.61 79 GLU C C 1
ATOM 2212 O O . GLU C 1 79 ? 97.252 209.354 0.935 1.00 79.91 79 GLU C O 1
ATOM 2218 N N . VAL C 1 80 ? 96.267 207.536 1.813 1.00 73.96 80 VAL C N 1
ATOM 2219 C CA . VAL C 1 80 ? 97.078 207.558 3.026 1.00 70.93 80 VAL C CA 1
ATOM 2220 C C . VAL C 1 80 ? 98.522 207.160 2.737 1.00 68.55 80 VAL C C 1
ATOM 2221 O O . VAL C 1 80 ? 99.454 207.749 3.280 1.00 67.97 80 VAL C O 1
ATOM 2223 N N . GLN C 1 81 ? 98.706 206.176 1.864 1.00 69.30 81 GLN C N 1
ATOM 2224 C CA . GLN C 1 81 ? 100.043 205.705 1.521 1.00 76.79 81 GLN C CA 1
ATOM 2225 C C . GLN C 1 81 ? 100.832 206.774 0.772 1.00 81.72 81 GLN C C 1
ATOM 2226 O O . GLN C 1 81 ? 102.059 206.734 0.724 1.00 84.91 81 GLN C O 1
ATOM 2228 N N . ASP C 1 82 ? 100.115 207.726 0.185 1.00 91.32 82 ASP C N 1
ATOM 2229 C CA . ASP C 1 82 ? 100.741 208.799 -0.578 1.00 99.22 82 ASP C CA 1
ATOM 2230 C C . ASP C 1 82 ? 100.603 210.160 0.103 1.00 97.83 82 ASP C C 1
ATOM 2231 O O . ASP C 1 82 ? 100.751 211.198 -0.543 1.00 102.18 82 ASP C O 1
ATOM 2236 N N . SER C 1 83 ? 100.315 210.155 1.402 1.00 91.26 83 SER C N 1
ATOM 2237 C CA . SER C 1 83 ? 100.155 211.400 2.148 1.00 91.32 83 SER C CA 1
ATOM 2238 C C . SER C 1 83 ? 100.888 211.381 3.487 1.00 92.15 83 SER C C 1
ATOM 2239 O O . SER C 1 83 ? 102.112 211.251 3.529 1.00 90.80 83 SER C O 1
ATOM 2242 N N . ASP C 1 84 ? 100.138 211.515 4.578 1.00 97.63 84 ASP C N 1
ATOM 2243 C CA . ASP C 1 84 ? 100.738 211.648 5.906 1.00 102.25 84 ASP C CA 1
ATOM 2244 C C . ASP C 1 84 ? 101.500 210.395 6.394 1.00 106.77 84 ASP C C 1
ATOM 2245 O O . ASP C 1 84 ? 102.672 210.523 6.746 1.00 112.36 84 ASP C O 1
ATOM 2247 N N . GLY C 1 85 ? 100.898 209.199 6.434 1.00 102.54 85 GLY C N 1
ATOM 2248 C CA . GLY C 1 85 ? 99.511 208.919 6.098 1.00 97.24 85 GLY C CA 1
ATOM 2249 C C . GLY C 1 85 ? 98.785 208.329 7.290 1.00 88.25 85 GLY C C 1
ATOM 2250 O O . GLY C 1 85 ? 99.098 207.226 7.740 1.00 87.33 85 GLY C O 1
ATOM 2251 N N . VAL C 1 86 ? 97.810 209.070 7.805 1.00 78.45 86 VAL C N 1
ATOM 2252 C CA . VAL C 1 86 ? 97.077 208.656 8.994 1.00 66.14 86 VAL C CA 1
ATOM 2253 C C . VAL C 1 86 ? 95.607 208.357 8.710 1.00 62.17 86 VAL C C 1
ATOM 2254 O O . VAL C 1 86 ? 94.903 209.176 8.121 1.00 58.60 86 VAL C O 1
ATOM 2258 N N . PHE C 1 87 ? 95.150 207.180 9.130 1.00 61.71 87 PHE C N 1
ATOM 2259 C CA . PHE C 1 87 ? 93.730 206.854 9.071 1.00 57.07 87 PHE C CA 1
ATOM 2260 C C . PHE C 1 87 ? 93.016 207.469 10.267 1.00 49.48 87 PHE C C 1
ATOM 2261 O O . PHE C 1 87 ? 93.494 207.378 11.397 1.00 43.65 87 PHE C O 1
ATOM 2269 N N . ILE C 1 88 ? 91.872 208.096 10.015 1.00 50.56 88 ILE C N 1
ATOM 2270 C CA . ILE C 1 88 ? 91.091 208.700 11.086 1.00 48.68 88 ILE C CA 1
ATOM 2271 C C . ILE C 1 88 ? 89.827 207.903 11.391 1.00 49.52 88 ILE C C 1
ATOM 2272 O O . ILE C 1 88 ? 88.999 207.671 10.510 1.00 53.68 88 ILE C O 1
ATOM 2277 N N . GLU C 1 89 ? 89.687 207.485 12.645 1.00 46.40 89 GLU C N 1
ATOM 2278 C CA . GLU C 1 89 ? 88.472 206.825 13.104 1.00 40.65 89 GLU C CA 1
ATOM 2279 C C . GLU C 1 89 ? 87.748 207.733 14.086 1.00 39.72 89 GLU C C 1
ATOM 2280 O O . GLU C 1 89 ? 88.317 208.135 15.099 1.00 35.50 89 GLU C O 1
ATOM 2286 N N . SER C 1 90 ? 86.495 208.056 13.786 1.00 40.90 90 SER C N 1
ATOM 2287 C CA . SER C 1 90 ? 85.738 208.975 14.626 1.00 45.22 90 SER C CA 1
ATOM 2288 C C . SER C 1 90 ? 84.350 208.435 14.951 1.00 44.58 90 SER C C 1
ATOM 2289 O O . SER C 1 90 ? 83.676 207.861 14.096 1.00 44.47 90 SER C O 1
ATOM 2292 N N . VAL C 1 91 ? 83.935 208.624 16.200 1.00 44.43 91 VAL C N 1
ATOM 2293 C CA . VAL C 1 91 ? 82.613 208.205 16.649 1.00 41.88 91 VAL C CA 1
ATOM 2294 C C . VAL C 1 91 ? 81.853 209.382 17.249 1.00 39.83 91 VAL C C 1
ATOM 2295 O O . VAL C 1 91 ? 82.329 210.027 18.184 1.00 36.97 91 VAL C O 1
ATOM 2299 N N . ALA C 1 92 ? 80.671 209.658 16.708 1.00 37.02 92 ALA C N 1
ATOM 2300 C CA . ALA C 1 92 ? 79.842 210.749 17.204 1.00 43.29 92 ALA C CA 1
ATOM 2301 C C . ALA C 1 92 ? 78.362 210.418 17.062 1.00 40.52 92 ALA C C 1
ATOM 2302 O O . ALA C 1 92 ? 77.741 210.727 16.045 1.00 41.87 92 ALA C O 1
ATOM 2304 N N . ILE C 1 93 ? 77.801 209.784 18.087 1.00 34.87 93 ILE C N 1
ATOM 2305 C CA . ILE C 1 93 ? 76.388 209.428 18.078 1.00 39.10 93 ILE C CA 1
ATOM 2306 C C . ILE C 1 93 ? 75.652 210.053 19.258 1.00 41.71 93 ILE C C 1
ATOM 2307 O O . ILE C 1 93 ? 76.039 209.870 20.412 1.00 41.38 93 ILE C O 1
ATOM 2312 N N . HIS C 1 94 ? 74.594 210.799 18.952 1.00 47.03 94 HIS C N 1
ATOM 2313 C CA . HIS C 1 94 ? 73.736 211.398 19.968 1.00 48.80 94 HIS C CA 1
ATOM 2314 C C . HIS C 1 94 ? 73.133 210.305 20.849 1.00 46.00 94 HIS C C 1
ATOM 2315 O O . HIS C 1 94 ? 72.743 209.253 20.343 1.00 41.23 94 HIS C O 1
ATOM 2322 N N . PRO C 1 95 ? 73.082 210.543 22.172 1.00 46.16 95 PRO C N 1
ATOM 2323 C CA . PRO C 1 95 ? 72.518 209.602 23.148 1.00 39.74 95 PRO C CA 1
ATOM 2324 C C . PRO C 1 95 ? 71.164 209.026 22.729 1.00 40.02 95 PRO C C 1
ATOM 2325 O O . PRO C 1 95 ? 70.411 209.683 22.009 1.00 41.18 95 PRO C O 1
ATOM 2329 N N . ALA C 1 96 ? 70.878 207.807 23.180 1.00 36.72 96 ALA C N 1
ATOM 2330 C CA . ALA C 1 96 ? 69.650 207.096 22.830 1.00 35.18 96 ALA C CA 1
ATOM 2331 C C . ALA C 1 96 ? 68.396 207.920 23.109 1.00 36.49 96 ALA C C 1
ATOM 2332 O O . ALA C 1 96 ? 68.223 208.457 24.202 1.00 38.69 96 ALA C O 1
ATOM 2334 N N . GLN C 1 97 ? 67.526 208.012 22.109 1.00 37.31 97 GLN C N 1
ATOM 2335 C CA . GLN C 1 97 ? 66.309 208.807 22.220 1.00 42.75 97 GLN C CA 1
ATOM 2336 C C . GLN C 1 97 ? 65.147 207.998 22.790 1.00 39.63 97 GLN C C 1
ATOM 2337 O O . GLN C 1 97 ? 64.288 208.541 23.483 1.00 35.36 97 GLN C O 1
ATOM 2343 N N . TYR C 1 98 ? 65.120 206.701 22.498 1.00 35.18 98 TYR C N 1
ATOM 2344 C CA . TYR C 1 98 ? 64.029 205.849 22.960 1.00 33.45 98 TYR C CA 1
ATOM 2345 C C . TYR C 1 98 ? 64.368 205.107 24.251 1.00 34.09 98 TYR C C 1
ATOM 2346 O O . TYR C 1 98 ? 63.603 205.147 25.214 1.00 31.64 98 TYR C O 1
ATOM 2355 N N . GLY C 1 99 ? 65.512 204.431 24.267 1.00 32.91 99 GLY C N 1
ATOM 2356 C CA . GLY C 1 99 ? 65.887 203.611 25.406 1.00 28.22 99 GLY C CA 1
ATOM 2357 C C . GLY C 1 99 ? 67.094 204.120 26.169 1.00 31.14 99 GLY C C 1
ATOM 2358 O O . GLY C 1 99 ? 67.312 205.327 26.272 1.00 34.13 99 GLY C O 1
ATOM 2359 N N . SER C 1 100 ? 67.885 203.193 26.701 1.00 32.04 100 SER C N 1
ATOM 2360 C CA . SER C 1 100 ? 68.963 203.540 27.621 1.00 34.57 100 SER C CA 1
ATOM 2361 C C . SER C 1 100 ? 70.339 203.065 27.158 1.00 33.57 100 SER C C 1
ATOM 2362 O O . SER C 1 100 ? 71.330 203.253 27.862 1.00 36.00 100 SER C O 1
ATOM 2365 N N . LEU C 1 101 ? 70.400 202.445 25.984 1.00 30.34 101 LEU C N 1
ATOM 2366 C CA . LEU C 1 101 ? 71.661 201.918 25.472 1.00 29.05 101 LEU C CA 1
ATOM 2367 C C . LEU C 1 101 ? 72.655 203.032 25.159 1.00 32.45 101 LEU C C 1
ATOM 2368 O O . LEU C 1 101 ? 72.330 203.989 24.457 1.00 36.04 101 LEU C O 1
ATOM 2373 N N . ASP C 1 102 ? 73.867 202.900 25.689 1.00 35.67 102 ASP C N 1
ATOM 2374 C CA . ASP C 1 102 ? 74.945 203.835 25.391 1.00 32.04 102 ASP C CA 1
ATOM 2375 C C . ASP C 1 102 ? 75.415 203.618 23.956 1.00 32.24 102 ASP C C 1
ATOM 2376 O O . ASP C 1 102 ? 76.226 202.732 23.687 1.00 30.52 102 ASP C O 1
ATOM 2381 N N . LEU C 1 103 ? 74.896 204.430 23.041 1.00 26.16 103 LEU C N 1
ATOM 2382 C CA . LEU C 1 103 ? 75.170 204.260 21.617 1.00 30.72 103 LEU C CA 1
ATOM 2383 C C . LEU C 1 103 ? 76.625 204.547 21.266 1.00 32.33 103 LEU C C 1
ATOM 2384 O O . LEU C 1 103 ? 77.213 203.864 20.427 1.00 34.97 103 LEU C O 1
ATOM 2389 N N . GLN C 1 104 ? 77.195 205.563 21.904 1.00 27.92 104 GLN C N 1
ATOM 2390 C CA . GLN C 1 104 ? 78.588 205.927 21.675 1.00 34.11 104 GLN C CA 1
ATOM 2391 C C . GLN C 1 104 ? 79.516 204.776 22.046 1.00 34.41 104 GLN C C 1
ATOM 2392 O O . GLN C 1 104 ? 80.439 204.444 21.303 1.00 37.39 104 GLN C O 1
ATOM 2398 N N . ASP C 1 105 ? 79.256 204.166 23.198 1.00 32.63 105 ASP C N 1
ATOM 2399 C CA . ASP C 1 105 ? 80.069 203.059 23.690 1.00 30.74 105 ASP C CA 1
ATOM 2400 C C . ASP C 1 105 ? 79.925 201.808 22.827 1.00 31.69 105 ASP C C 1
ATOM 2401 O O . ASP C 1 105 ? 80.910 201.124 22.546 1.00 35.70 105 ASP C O 1
ATOM 2406 N N . PHE C 1 106 ? 78.696 201.511 22.416 1.00 27.82 106 PHE C N 1
ATOM 2407 C CA . PHE C 1 106 ? 78.427 200.334 21.597 1.00 29.95 106 PHE C CA 1
ATOM 2408 C C . PHE C 1 106 ? 79.127 200.438 20.246 1.00 30.19 106 PHE C C 1
ATOM 2409 O O . PHE C 1 106 ? 79.682 199.459 19.748 1.00 36.51 106 PHE C O 1
ATOM 2417 N N . LYS C 1 107 ? 79.090 201.630 19.658 1.00 27.40 107 LYS C N 1
ATOM 2418 C CA . LYS C 1 107 ? 79.745 201.880 18.379 1.00 27.02 107 LYS C CA 1
ATOM 2419 C C . LYS C 1 107 ? 81.258 201.724 18.503 1.00 32.03 107 LYS C C 1
ATOM 2420 O O . LYS C 1 107 ? 81.908 201.168 17.617 1.00 31.83 107 LYS C O 1
ATOM 2426 N N . LYS C 1 108 ? 81.812 202.219 19.606 1.00 28.70 108 LYS C N 1
ATOM 2427 C CA . LYS C 1 108 ? 83.236 202.068 19.884 1.00 34.46 108 LYS C CA 1
ATOM 2428 C C . LYS C 1 108 ? 83.609 200.596 20.017 1.00 36.53 108 LYS C C 1
ATOM 2429 O O . LYS C 1 108 ? 84.693 200.181 19.607 1.00 39.89 108 LYS C O 1
ATOM 2435 N N . ALA C 1 109 ? 82.702 199.812 20.592 1.00 34.24 109 ALA C N 1
ATOM 2436 C CA . ALA C 1 109 ? 82.907 198.376 20.728 1.00 31.44 109 ALA C CA 1
ATOM 2437 C C . ALA C 1 109 ? 82.893 197.704 19.360 1.00 32.74 109 ALA C C 1
ATOM 2438 O O . ALA C 1 109 ? 83.711 196.828 19.081 1.00 36.82 109 ALA C O 1
ATOM 2440 N N . LEU C 1 110 ? 81.953 198.116 18.514 1.00 32.37 110 LEU C N 1
ATOM 2441 C CA . LEU C 1 110 ? 81.875 197.618 17.145 1.00 28.03 110 LEU C CA 1
ATOM 2442 C C . LEU C 1 110 ? 83.151 197.928 16.368 1.00 31.39 110 LEU C C 1
ATOM 2443 O O . LEU C 1 110 ? 83.619 197.111 15.575 1.00 34.69 110 LEU C O 1
ATOM 2448 N N . ASN C 1 111 ? 83.712 199.111 16.603 1.00 30.26 111 ASN C N 1
ATOM 2449 C CA . ASN C 1 111 ? 84.923 199.537 15.911 1.00 34.33 111 ASN C CA 1
ATOM 2450 C C . ASN C 1 111 ? 86.166 198.788 16.386 1.00 38.13 111 ASN C C 1
ATOM 2451 O O . ASN C 1 111 ? 87.202 198.808 15.722 1.00 43.17 111 ASN C O 1
ATOM 2464 N N . LEU C 1 113 ? 86.135 195.560 16.726 1.00 36.34 113 LEU C N 1
ATOM 2465 C CA . LEU C 1 113 ? 86.102 194.341 15.928 1.00 38.97 113 LEU C CA 1
ATOM 2466 C C . LEU C 1 113 ? 86.829 194.539 14.605 1.00 40.87 113 LEU C C 1
ATOM 2467 O O . LEU C 1 113 ? 87.051 195.670 14.172 1.00 38.59 113 LEU C O 1
ATOM 2472 N N . SER C 1 114 ? 87.201 193.436 13.965 1.00 37.23 114 SER C N 1
ATOM 2473 C CA . SER C 1 114 ? 87.706 193.490 12.600 1.00 38.75 114 SER C CA 1
ATOM 2474 C C . SER C 1 114 ? 86.563 193.857 11.661 1.00 42.47 114 SER C C 1
ATOM 2475 O O . SER C 1 114 ? 85.392 193.729 12.023 1.00 38.95 114 SER C O 1
ATOM 2478 N N . ALA C 1 115 ? 86.904 194.316 10.461 1.00 42.39 115 ALA C N 1
ATOM 2479 C CA . ALA C 1 115 ? 85.902 194.719 9.480 1.00 41.78 115 ALA C CA 1
ATOM 2480 C C . ALA C 1 115 ? 84.950 193.573 9.148 1.00 37.74 115 ALA C C 1
ATOM 2481 O O . ALA C 1 115 ? 83.746 193.779 8.992 1.00 37.06 115 ALA C O 1
ATOM 2483 N N . ASP C 1 116 ? 85.496 192.366 9.046 1.00 38.84 116 ASP C N 1
ATOM 2484 C CA . ASP C 1 116 ? 84.701 191.191 8.710 1.00 39.50 116 ASP C CA 1
ATOM 2485 C C . ASP C 1 116 ? 83.761 190.807 9.849 1.00 35.94 116 ASP C C 1
ATOM 2486 O O . ASP C 1 116 ? 82.598 190.475 9.619 1.00 31.00 116 ASP C O 1
ATOM 2491 N N . GLN C 1 117 ? 84.273 190.851 11.076 1.00 36.27 117 GLN C N 1
ATOM 2492 C CA . GLN C 1 117 ? 83.474 190.523 12.252 1.00 33.77 117 GLN C CA 1
ATOM 2493 C C . GLN C 1 117 ? 82.379 191.561 12.484 1.00 38.69 117 GLN C C 1
ATOM 2494 O O . GLN C 1 117 ? 81.240 191.214 12.798 1.00 38.75 117 GLN C O 1
ATOM 2500 N N . ARG C 1 118 ? 82.738 192.833 12.333 1.00 40.39 118 ARG C N 1
ATOM 2501 C CA . ARG C 1 118 ? 81.797 193.931 12.526 1.00 35.69 118 ARG C CA 1
ATOM 2502 C C . ARG C 1 118 ? 80.627 193.829 11.555 1.00 34.24 118 ARG C C 1
ATOM 2503 O O . ARG C 1 118 ? 79.470 193.962 11.947 1.00 33.86 118 ARG C O 1
ATOM 2511 N N . GLU C 1 119 ? 80.938 193.586 10.287 1.00 31.60 119 GLU C N 1
ATOM 2512 C CA . GLU C 1 119 ? 79.912 193.473 9.260 1.00 31.34 119 GLU C CA 1
ATOM 2513 C C . GLU C 1 119 ? 79.006 192.265 9.479 1.00 33.51 119 GLU C C 1
ATOM 2514 O O . GLU C 1 119 ? 77.785 192.362 9.348 1.00 35.89 119 GLU C O 1
ATOM 2520 N N . ALA C 1 120 ? 79.612 191.129 9.811 1.00 28.77 120 ALA C N 1
ATOM 2521 C CA . ALA C 1 120 ? 78.870 189.888 10.010 1.00 25.21 120 ALA C CA 1
ATOM 2522 C C . ALA C 1 120 ? 77.848 189.999 11.139 1.00 20.92 120 ALA C C 1
ATOM 2523 O O . ALA C 1 120 ? 76.699 189.586 10.985 1.00 18.83 120 ALA C O 1
ATOM 2525 N N . ILE C 1 121 ? 78.267 190.560 12.269 1.00 20.63 121 ILE C N 1
ATOM 2526 C CA . ILE C 1 121 ? 77.402 190.644 13.442 1.00 29.95 121 ILE C CA 1
ATOM 2527 C C . ILE C 1 121 ? 76.279 191.664 13.237 1.00 29.78 121 ILE C C 1
ATOM 2528 O O . ILE C 1 121 ? 75.213 191.550 13.839 1.00 33.78 121 ILE C O 1
ATOM 2533 N N . ILE C 1 122 ? 76.514 192.651 12.378 1.00 30.10 122 ILE C N 1
ATOM 2534 C CA . ILE C 1 122 ? 75.481 193.625 12.043 1.00 28.58 122 ILE C CA 1
ATOM 2535 C C . ILE C 1 122 ? 74.430 193.002 11.127 1.00 26.34 122 ILE C C 1
ATOM 2536 O O . ILE C 1 122 ? 73.228 193.141 11.359 1.00 27.76 122 ILE C O 1
ATOM 2541 N N . LEU C 1 123 ? 74.894 192.309 10.092 1.00 26.69 123 LEU C N 1
ATOM 2542 C CA . LEU C 1 123 ? 74.006 191.674 9.123 1.00 25.93 123 LEU C CA 1
ATOM 2543 C C . LEU C 1 123 ? 73.108 190.625 9.771 1.00 27.98 123 LEU C C 1
ATOM 2544 O O . LEU C 1 123 ? 71.914 190.551 9.480 1.00 27.90 123 LEU C O 1
ATOM 2549 N N . ILE C 1 124 ? 73.691 189.820 10.652 1.00 28.07 124 ILE C N 1
ATOM 2550 C CA . ILE C 1 124 ? 72.968 188.729 11.294 1.00 25.32 124 ILE C CA 1
ATOM 2551 C C . ILE C 1 124 ? 72.234 189.181 12.555 1.00 26.19 124 ILE C C 1
ATOM 2552 O O . ILE C 1 124 ? 71.056 188.875 12.743 1.00 25.67 124 ILE C O 1
ATOM 2557 N N . GLY C 1 125 ? 72.934 189.917 13.412 1.00 28.15 125 GLY C N 1
ATOM 2558 C CA . GLY C 1 125 ? 72.399 190.294 14.707 1.00 21.91 125 GLY C CA 1
ATOM 2559 C C . GLY C 1 125 ? 71.493 191.511 14.721 1.00 25.00 125 GLY C C 1
ATOM 2560 O O . GLY C 1 125 ? 70.752 191.717 15.682 1.00 25.49 125 GLY C O 1
ATOM 2561 N N . ALA C 1 126 ? 71.544 192.321 13.668 1.00 27.41 126 ALA C N 1
ATOM 2562 C CA . ALA C 1 126 ? 70.778 193.563 13.648 1.00 31.48 126 ALA C CA 1
ATOM 2563 C C . ALA C 1 126 ? 69.927 193.738 12.389 1.00 27.09 126 ALA C C 1
ATOM 2564 O O . ALA C 1 126 ? 68.795 194.212 12.464 1.00 31.84 126 ALA C O 1
ATOM 2566 N N . SER C 1 127 ? 70.468 193.354 11.238 1.00 25.06 127 SER C N 1
ATOM 2567 C CA . SER C 1 127 ? 69.803 193.620 9.965 1.00 28.24 127 SER C CA 1
ATOM 2568 C C . SER C 1 127 ? 68.752 192.571 9.607 1.00 28.91 127 SER C C 1
ATOM 2569 O O . SER C 1 127 ? 67.940 192.780 8.705 1.00 25.49 127 SER C O 1
ATOM 2572 N N . GLY C 1 128 ? 68.768 191.446 10.314 1.00 28.57 128 GLY C N 1
ATOM 2573 C CA . GLY C 1 128 ? 67.744 190.430 10.150 1.00 33.02 128 GLY C CA 1
ATOM 2574 C C . GLY C 1 128 ? 67.919 189.519 8.949 1.00 33.10 128 GLY C C 1
ATOM 2575 O O . GLY C 1 128 ? 66.961 188.891 8.498 1.00 32.83 128 GLY C O 1
ATOM 2576 N N . PHE C 1 129 ? 69.139 189.441 8.428 1.00 27.47 129 PHE C N 1
ATOM 2577 C CA . PHE C 1 129 ? 69.429 188.552 7.308 1.00 27.85 129 PHE C CA 1
ATOM 2578 C C . PHE C 1 129 ? 69.693 187.130 7.788 1.00 25.36 129 PHE C C 1
ATOM 2579 O O . PHE C 1 129 ? 70.152 186.918 8.910 1.00 22.90 129 PHE C O 1
ATOM 2587 N N . SER C 1 130 ? 69.400 186.158 6.930 1.00 22.49 130 SER C N 1
ATOM 2588 C CA . SER C 1 130 ? 69.751 184.770 7.201 1.00 25.71 130 SER C CA 1
ATOM 2589 C C . SER C 1 130 ? 71.244 184.565 6.980 1.00 23.86 130 SER C C 1
ATOM 2590 O O . SER C 1 130 ? 71.907 185.413 6.383 1.00 31.71 130 SER C O 1
ATOM 2593 N N . TYR C 1 131 ? 71.773 183.445 7.465 1.00 25.91 131 TYR C N 1
ATOM 2594 C CA . TYR C 1 131 ? 73.175 183.107 7.237 1.00 28.03 131 TYR C CA 1
ATOM 2595 C C . TYR C 1 131 ? 73.460 182.983 5.744 1.00 33.07 131 TYR C C 1
ATOM 2596 O O . TYR C 1 131 ? 74.520 183.388 5.270 1.00 37.55 131 TYR C O 1
ATOM 2605 N N . GLU C 1 132 ? 72.502 182.418 5.014 1.00 33.52 132 GLU C N 1
ATOM 2606 C CA . GLU C 1 132 ? 72.613 182.259 3.568 1.00 34.99 132 GLU C CA 1
ATOM 2607 C C . GLU C 1 132 ? 72.767 183.603 2.862 1.00 33.10 132 GLU C C 1
ATOM 2608 O O . GLU C 1 132 ? 73.673 183.787 2.050 1.00 39.61 132 GLU C O 1
ATOM 2614 N N . ASP C 1 133 ? 71.878 184.539 3.179 1.00 32.71 133 ASP C N 1
ATOM 2615 C CA . ASP C 1 133 ? 71.878 185.848 2.536 1.00 30.54 133 ASP C CA 1
ATOM 2616 C C . ASP C 1 133 ? 73.087 186.681 2.946 1.00 26.47 133 ASP C C 1
ATOM 2617 O O . ASP C 1 133 ? 73.661 187.396 2.126 1.00 30.22 133 ASP C O 1
ATOM 2622 N N . ALA C 1 134 ? 73.468 186.588 4.216 1.00 22.43 134 ALA C N 1
ATOM 2623 C CA . ALA C 1 134 ? 74.629 187.314 4.718 1.00 27.92 134 ALA C CA 1
ATOM 2624 C C . ALA C 1 134 ? 75.905 186.824 4.041 1.00 31.11 134 ALA C C 1
ATOM 2625 O O . ALA C 1 134 ? 76.823 187.604 3.785 1.00 32.92 134 ALA C O 1
ATOM 2627 N N . ALA C 1 135 ? 75.954 185.527 3.755 1.00 29.40 135 ALA C N 1
ATOM 2628 C CA . ALA C 1 135 ? 77.090 184.938 3.057 1.00 35.74 135 ALA C CA 1
ATOM 2629 C C . ALA C 1 135 ? 77.172 185.465 1.629 1.00 40.10 135 ALA C C 1
ATOM 2630 O O . ALA C 1 135 ? 78.256 185.758 1.126 1.00 45.69 135 ALA C O 1
ATOM 2632 N N . ALA C 1 136 ? 76.015 185.580 0.984 1.00 33.40 136 ALA C N 1
ATOM 2633 C CA . ALA C 1 136 ? 75.939 186.106 -0.374 1.00 35.53 136 ALA C CA 1
ATOM 2634 C C . ALA C 1 136 ? 76.370 187.568 -0.419 1.00 36.05 136 ALA C C 1
ATOM 2635 O O . ALA C 1 136 ? 77.070 187.990 -1.339 1.00 45.50 136 ALA C O 1
ATOM 2637 N N . ILE C 1 137 ? 75.944 188.336 0.580 1.00 31.10 137 ILE C N 1
ATOM 2638 C CA . ILE C 1 137 ? 76.302 189.746 0.671 1.00 31.19 137 ILE C CA 1
ATOM 2639 C C . ILE C 1 137 ? 77.810 189.926 0.820 1.00 37.33 137 ILE C C 1
ATOM 2640 O O . ILE C 1 137 ? 78.415 190.741 0.127 1.00 39.80 137 ILE C O 1
ATOM 2645 N N . CYS C 1 138 ? 78.418 189.139 1.703 1.00 35.74 138 CYS C N 1
ATOM 2646 C CA . CYS C 1 138 ? 79.846 189.266 1.978 1.00 33.72 138 CYS C CA 1
ATOM 2647 C C . CYS C 1 138 ? 80.694 188.495 0.970 1.00 38.62 138 CYS C C 1
ATOM 2648 O O . CYS C 1 138 ? 81.922 188.587 0.984 1.00 43.77 138 CYS C O 1
ATOM 2651 N N . GLY C 1 139 ? 80.036 187.739 0.098 1.00 38.40 139 GLY C N 1
ATOM 2652 C CA . GLY C 1 139 ? 80.727 186.970 -0.920 1.00 43.53 139 GLY C CA 1
ATOM 2653 C C . GLY C 1 139 ? 81.617 185.887 -0.342 1.00 45.76 139 GLY C C 1
ATOM 2654 O O . GLY C 1 139 ? 82.730 185.665 -0.818 1.00 51.10 139 GLY C O 1
ATOM 2655 N N . CYS C 1 140 ? 81.125 185.213 0.692 1.00 43.85 140 CYS C N 1
ATOM 2656 C CA . CYS C 1 140 ? 81.872 184.138 1.333 1.00 45.58 140 CYS C CA 1
ATOM 2657 C C . CYS C 1 140 ? 80.969 182.945 1.626 1.00 45.31 140 CYS C C 1
ATOM 2658 O O . CYS C 1 140 ? 79.775 182.971 1.326 1.00 42.67 140 CYS C O 1
ATOM 2661 N N . ALA C 1 141 ? 81.545 181.901 2.212 1.00 46.59 141 ALA C N 1
ATOM 2662 C CA . ALA C 1 141 ? 80.787 180.701 2.545 1.00 44.90 141 ALA C CA 1
ATOM 2663 C C . ALA C 1 141 ? 79.967 180.907 3.814 1.00 43.06 141 ALA C C 1
ATOM 2664 O O . ALA C 1 141 ? 80.260 181.794 4.617 1.00 41.27 141 ALA C O 1
ATOM 2666 N N . ILE C 1 142 ? 78.934 180.087 3.981 1.00 45.73 142 ILE C N 1
ATOM 2667 C CA . ILE C 1 142 ? 78.075 180.150 5.159 1.00 45.28 142 ILE C CA 1
ATOM 2668 C C . ILE C 1 142 ? 78.868 179.887 6.438 1.00 45.02 142 ILE C C 1
ATOM 2669 O O . ILE C 1 142 ? 78.695 180.585 7.440 1.00 46.58 142 ILE C O 1
ATOM 2674 N N . GLY C 1 143 ? 79.747 178.890 6.389 1.00 42.79 143 GLY C N 1
ATOM 2675 C CA . GLY C 1 143 ? 80.582 178.544 7.525 1.00 43.91 143 GLY C CA 1
ATOM 2676 C C . GLY C 1 143 ? 81.438 179.705 7.993 1.00 44.78 143 GLY C C 1
ATOM 2677 O O . GLY C 1 143 ? 81.654 179.886 9.192 1.00 41.19 143 GLY C O 1
ATOM 2678 N N . THR C 1 144 ? 81.924 180.495 7.042 1.00 39.11 144 THR C N 1
ATOM 2679 C CA . THR C 1 144 ? 82.748 181.655 7.356 1.00 38.44 144 THR C CA 1
ATOM 2680 C C . THR C 1 144 ? 81.942 182.701 8.123 1.00 40.62 144 THR C C 1
ATOM 2681 O O . THR C 1 144 ? 82.403 183.228 9.136 1.00 41.96 144 THR C O 1
ATOM 2685 N N . ILE C 1 145 ? 80.739 182.994 7.636 1.00 36.21 145 ILE C N 1
ATOM 2686 C CA . ILE C 1 145 ? 79.839 183.932 8.304 1.00 35.84 145 ILE C CA 1
ATOM 2687 C C . ILE C 1 145 ? 79.539 183.495 9.735 1.00 37.39 145 ILE C C 1
ATOM 2688 O O . ILE C 1 145 ? 79.603 184.299 10.666 1.00 41.19 145 ILE C O 1
ATOM 2693 N N . LYS C 1 146 ? 79.225 182.214 9.901 1.00 37.53 146 LYS C N 1
ATOM 2694 C CA . LYS C 1 146 ? 78.895 181.661 11.210 1.00 38.20 146 LYS C CA 1
ATOM 2695 C C . LYS C 1 146 ? 80.047 181.796 12.201 1.00 40.15 146 LYS C C 1
ATOM 2696 O O . LYS C 1 146 ? 79.840 182.164 13.357 1.00 40.19 146 LYS C O 1
ATOM 2702 N N . SER C 1 147 ? 81.260 181.499 11.746 1.00 41.22 147 SER C N 1
ATOM 2703 C CA . SER C 1 147 ? 82.437 181.613 12.600 1.00 44.34 147 SER C CA 1
ATOM 2704 C C . SER C 1 147 ? 82.727 183.074 12.930 1.00 41.64 147 SER C C 1
ATOM 2705 O O . SER C 1 147 ? 83.139 183.396 14.044 1.00 41.89 147 SER C O 1
ATOM 2708 N N . ARG C 1 148 ? 82.507 183.955 11.959 1.00 38.57 148 ARG C N 1
ATOM 2709 C CA . ARG C 1 148 ? 82.692 185.387 12.167 1.00 40.05 148 ARG C CA 1
ATOM 2710 C C . ARG C 1 148 ? 81.688 185.944 13.171 1.00 40.33 148 ARG C C 1
ATOM 2711 O O . ARG C 1 148 ? 82.028 186.794 13.991 1.00 42.23 148 ARG C O 1
ATOM 2719 N N . VAL C 1 149 ? 80.451 185.460 13.102 1.00 37.45 149 VAL C N 1
ATOM 2720 C CA . VAL C 1 149 ? 79.407 185.891 14.026 1.00 30.20 149 VAL C CA 1
ATOM 2721 C C . VAL C 1 149 ? 79.716 185.456 15.458 1.00 42.29 149 VAL C C 1
ATOM 2722 O O . VAL C 1 149 ? 79.584 186.242 16.396 1.00 41.40 149 VAL C O 1
ATOM 2726 N N . SER C 1 150 ? 80.145 184.207 15.615 1.00 36.13 150 SER C N 1
ATOM 2727 C CA . SER C 1 150 ? 80.463 183.661 16.931 1.00 43.99 150 SER C CA 1
ATOM 2728 C C . SER C 1 150 ? 81.635 184.395 17.572 1.00 43.41 150 SER C C 1
ATOM 2729 O O . SER C 1 150 ? 81.595 184.737 18.754 1.00 44.73 150 SER C O 1
ATOM 2732 N N . ARG C 1 151 ? 82.679 184.629 16.784 1.00 41.74 151 ARG C N 1
ATOM 2733 C CA . ARG C 1 151 ? 83.861 185.335 17.262 1.00 44.90 151 ARG C CA 1
ATOM 2734 C C . ARG C 1 151 ? 83.545 186.793 17.589 1.00 43.47 151 ARG C C 1
ATOM 2735 O O . ARG C 1 151 ? 84.016 187.323 18.595 1.00 41.74 151 ARG C O 1
ATOM 2743 N N . ALA C 1 152 ? 82.746 187.435 16.740 1.00 41.07 152 ALA C N 1
ATOM 2744 C CA . ALA C 1 152 ? 82.338 188.818 16.970 1.00 37.27 152 ALA C CA 1
ATOM 2745 C C . ALA C 1 152 ? 81.457 188.936 18.210 1.00 39.13 152 ALA C C 1
ATOM 2746 O O . ALA C 1 152 ? 81.599 189.874 18.995 1.00 32.45 152 ALA C O 1
ATOM 2748 N N . ARG C 1 153 ? 80.546 187.981 18.379 1.00 35.81 153 ARG C N 1
ATOM 2749 C CA . ARG C 1 153 ? 79.632 187.986 19.516 1.00 38.35 153 ARG C CA 1
ATOM 2750 C C . ARG C 1 153 ? 80.369 187.839 20.839 1.00 43.24 153 ARG C C 1
ATOM 2751 O O . ARG C 1 153 ? 80.119 188.584 21.785 1.00 43.07 153 ARG C O 1
ATOM 2759 N N . ASN C 1 154 ? 81.281 186.874 20.896 1.00 47.88 154 ASN C N 1
ATOM 2760 C CA . ASN C 1 154 ? 82.036 186.607 22.113 1.00 54.50 154 ASN C CA 1
ATOM 2761 C C . ASN C 1 154 ? 82.951 187.772 22.464 1.00 46.30 154 ASN C C 1
ATOM 2762 O O . ASN C 1 154 ? 83.181 188.061 23.638 1.00 47.96 154 ASN C O 1
ATOM 2767 N N . ARG C 1 155 ? 83.467 188.440 21.439 1.00 40.77 155 ARG C N 1
ATOM 2768 C CA . ARG C 1 155 ? 84.326 189.598 21.639 1.00 44.16 155 ARG C CA 1
ATOM 2769 C C . ARG C 1 155 ? 83.516 190.786 22.150 1.00 39.88 155 ARG C C 1
ATOM 2770 O O . ARG C 1 155 ? 83.975 191.533 23.014 1.00 41.44 155 ARG C O 1
ATOM 2778 N N . LEU C 1 156 ? 82.313 190.957 21.610 1.00 36.97 156 LEU C N 1
ATOM 2779 C CA . LEU C 1 156 ? 81.420 192.026 22.049 1.00 37.90 156 LEU C CA 1
ATOM 2780 C C . LEU C 1 156 ? 81.003 191.836 23.504 1.00 42.88 156 LEU C C 1
ATOM 2781 O O . LEU C 1 156 ? 80.854 192.807 24.247 1.00 45.34 156 LEU C O 1
ATOM 2786 N N . GLN C 1 157 ? 80.811 190.582 23.902 1.00 44.17 157 GLN C N 1
ATOM 2787 C CA . GLN C 1 157 ? 80.431 190.258 25.274 1.00 45.37 157 GLN C CA 1
ATOM 2788 C C . GLN C 1 157 ? 81.526 190.647 26.260 1.00 47.15 157 GLN C C 1
ATOM 2789 O O . GLN C 1 157 ? 81.245 191.168 27.339 1.00 46.36 157 GLN C O 1
ATOM 2795 N N . GLU C 1 158 ? 82.775 190.392 25.882 1.00 47.39 158 GLU C N 1
ATOM 2796 C CA . GLU C 1 158 ? 83.914 190.743 26.722 1.00 51.71 158 GLU C CA 1
ATOM 2797 C C . GLU C 1 158 ? 84.133 192.253 26.735 1.00 50.61 158 GLU C C 1
ATOM 2798 O O . GLU C 1 158 ? 84.484 192.831 27.763 1.00 56.70 158 GLU C O 1
ATOM 2800 N N . LEU C 1 159 ? 83.924 192.883 25.584 1.00 47.32 159 LEU C N 1
ATOM 2801 C CA . LEU C 1 159 ? 84.098 194.326 25.449 1.00 43.06 159 LEU C CA 1
ATOM 2802 C C . LEU C 1 159 ? 83.056 195.107 26.245 1.00 45.22 159 LEU C C 1
ATOM 2803 O O . LEU C 1 159 ? 83.385 196.069 26.938 1.00 50.33 159 LEU C O 1
ATOM 2808 N N . LEU C 1 160 ? 81.798 194.687 26.142 1.00 49.37 160 LEU C N 1
ATOM 2809 C CA . LEU C 1 160 ? 80.698 195.403 26.781 1.00 48.95 160 LEU C CA 1
ATOM 2810 C C . LEU C 1 160 ? 80.404 194.894 28.189 1.00 54.16 160 LEU C C 1
ATOM 2811 O O . LEU C 1 160 ? 79.465 195.360 28.837 1.00 55.67 160 LEU C O 1
ATOM 2816 N N . LYS C 1 161 ? 81.211 193.941 28.652 1.00 59.58 161 LYS C N 1
ATOM 2817 C CA . LYS C 1 161 ? 81.097 193.394 30.004 1.00 64.15 161 LYS C CA 1
ATOM 2818 C C . LYS C 1 161 ? 79.702 192.848 30.313 1.00 70.54 161 LYS C C 1
ATOM 2819 O O . LYS C 1 161 ? 79.169 193.069 31.401 1.00 74.98 161 LYS C O 1
ATOM 2821 N N . VAL C 1 162 ? 79.115 192.137 29.355 1.00 70.80 162 VAL C N 1
ATOM 2822 C CA . VAL C 1 162 ? 77.807 191.521 29.553 1.00 73.50 162 VAL C CA 1
ATOM 2823 C C . VAL C 1 162 ? 77.912 189.997 29.588 1.00 82.22 162 VAL C C 1
ATOM 2824 O O . VAL C 1 162 ? 78.481 189.377 28.687 1.00 80.22 162 VAL C O 1
ATOM 2828 N N . ASP C 1 163 ? 77.369 189.403 30.647 1.00 90.22 163 ASP C N 1
ATOM 2829 C CA . ASP C 1 163 ? 77.492 187.967 30.879 1.00 95.80 163 ASP C CA 1
ATOM 2830 C C . ASP C 1 163 ? 76.739 187.157 29.825 1.00 96.06 163 ASP C C 1
ATOM 2831 O O . ASP C 1 163 ? 77.065 185.995 29.572 1.00 99.48 163 ASP C O 1
ATOM 2836 N N . ARG C 1 164 ? 75.757 187.784 29.187 1.00 91.16 164 ARG C N 1
ATOM 2837 C CA . ARG C 1 164 ? 74.973 187.120 28.154 1.00 84.59 164 ARG C CA 1
ATOM 2838 C C . ARG C 1 164 ? 75.069 187.866 26.829 1.00 82.88 164 ARG C C 1
ATOM 2839 O O . ARG C 1 164 ? 74.625 189.007 26.709 1.00 80.91 164 ARG C O 1
ATOM 2842 N N . ASP D 2 17 ? 74.539 175.515 19.163 1.00 61.91 17 ASP D N 1
ATOM 2843 C CA . ASP D 2 17 ? 74.205 175.856 17.785 1.00 60.16 17 ASP D CA 1
ATOM 2844 C C . ASP D 2 17 ? 73.573 177.241 17.702 1.00 56.56 17 ASP D C 1
ATOM 2845 O O . ASP D 2 17 ? 73.453 177.817 16.620 1.00 52.54 17 ASP D O 1
ATOM 2850 N N . ASP D 2 18 ? 73.171 177.771 18.853 1.00 55.77 18 ASP D N 1
ATOM 2851 C CA . ASP D 2 18 ? 72.612 179.115 18.920 1.00 53.72 18 ASP D CA 1
ATOM 2852 C C . ASP D 2 18 ? 73.749 180.129 18.975 1.00 47.83 18 ASP D C 1
ATOM 2853 O O . ASP D 2 18 ? 74.214 180.502 20.052 1.00 47.30 18 ASP D O 1
ATOM 2858 N N . LEU D 2 19 ? 74.190 180.567 17.801 1.00 42.85 19 LEU D N 1
ATOM 2859 C CA . LEU D 2 19 ? 75.365 181.421 17.683 1.00 40.54 19 LEU D CA 1
ATOM 2860 C C . LEU D 2 19 ? 75.128 182.808 18.265 1.00 41.05 19 LEU D C 1
ATOM 2861 O O . LEU D 2 19 ? 75.989 183.357 18.946 1.00 45.45 19 LEU D O 1
ATOM 2866 N N . LEU D 2 20 ? 73.957 183.371 17.987 1.00 38.58 20 LEU D N 1
ATOM 2867 C CA . LEU D 2 20 ? 73.619 184.712 18.448 1.00 34.07 20 LEU D CA 1
ATOM 2868 C C . LEU D 2 20 ? 73.295 184.747 19.940 1.00 38.95 20 LEU D C 1
ATOM 2869 O O . LEU D 2 20 ? 73.581 185.730 20.624 1.00 43.04 20 LEU D O 1
ATOM 2874 N N . GLY D 2 21 ? 72.699 183.670 20.439 1.00 38.91 21 GLY D N 1
ATOM 2875 C CA . GLY D 2 21 ? 72.235 183.623 21.813 1.00 36.16 21 GLY D CA 1
ATOM 2876 C C . GLY D 2 21 ? 70.860 184.256 21.870 1.00 38.26 21 GLY D C 1
ATOM 2877 O O . GLY D 2 21 ? 70.724 185.456 22.110 1.00 41.51 21 GLY D O 1
ATOM 2878 N N . VAL D 2 22 ? 69.838 183.437 21.648 1.00 40.03 22 VAL D N 1
ATOM 2879 C CA . VAL D 2 22 ? 68.474 183.925 21.484 1.00 40.08 22 VAL D CA 1
ATOM 2880 C C . VAL D 2 22 ? 67.914 184.610 22.736 1.00 45.31 22 VAL D C 1
ATOM 2881 O O . VAL D 2 22 ? 67.029 185.461 22.638 1.00 53.06 22 VAL D O 1
ATOM 2885 N N . ASN D 2 23 ? 68.433 184.253 23.906 1.00 44.52 23 ASN D N 1
ATOM 2886 C CA . ASN D 2 23 ? 68.003 184.882 25.150 1.00 42.69 23 ASN D CA 1
ATOM 2887 C C . ASN D 2 23 ? 69.134 185.653 25.822 1.00 39.74 23 ASN D C 1
ATOM 2888 O O . ASN D 2 23 ? 69.124 185.855 27.037 1.00 45.88 23 ASN D O 1
ATOM 2893 N N . SER D 2 24 ? 70.104 186.087 25.025 1.00 33.40 24 SER D N 1
ATOM 2894 C CA . SER D 2 24 ? 71.258 186.814 25.542 1.00 32.24 24 SER D CA 1
ATOM 2895 C C . SER D 2 24 ? 71.045 188.322 25.492 1.00 34.02 24 SER D C 1
ATOM 2896 O O . SER D 2 24 ? 70.262 188.823 24.685 1.00 38.22 24 SER D O 1
ATOM 2899 N N . GLU D 2 25 ? 71.747 189.039 26.364 1.00 33.86 25 GLU D N 1
ATOM 2900 C CA . GLU D 2 25 ? 71.655 190.493 26.414 1.00 33.10 25 GLU D CA 1
ATOM 2901 C C . GLU D 2 25 ? 72.315 191.136 25.197 1.00 30.87 25 GLU D C 1
ATOM 2902 O O . GLU D 2 25 ? 71.897 192.202 24.748 1.00 32.42 25 GLU D O 1
ATOM 2904 N N . ILE D 2 26 ? 73.346 190.484 24.667 1.00 25.71 26 ILE D N 1
ATOM 2905 C CA . ILE D 2 26 ? 74.086 191.033 23.536 1.00 24.23 26 ILE D CA 1
ATOM 2906 C C . ILE D 2 26 ? 73.233 191.014 22.266 1.00 31.42 26 ILE D C 1
ATOM 2907 O O . ILE D 2 26 ? 73.343 191.905 21.424 1.00 28.97 26 ILE D O 1
ATOM 2912 N N . ALA D 2 27 ? 72.371 190.008 22.140 1.00 28.03 27 ALA D N 1
ATOM 2913 C CA . ALA D 2 27 ? 71.452 189.929 21.012 1.00 27.12 27 ALA D CA 1
ATOM 2914 C C . ALA D 2 27 ? 70.432 191.056 21.094 1.00 29.78 27 ALA D C 1
ATOM 2915 O O . ALA D 2 27 ? 70.027 191.622 20.078 1.00 32.61 27 ALA D O 1
ATOM 2917 N N . ARG D 2 28 ? 70.022 191.377 22.316 1.00 29.15 28 ARG D N 1
ATOM 2918 C CA . ARG D 2 28 ? 69.078 192.460 22.553 1.00 28.02 28 ARG D CA 1
ATOM 2919 C C . ARG D 2 28 ? 69.721 193.819 22.303 1.00 30.58 28 ARG D C 1
ATOM 2920 O O . ARG D 2 28 ? 69.109 194.696 21.696 1.00 28.17 28 ARG D O 1
ATOM 2928 N N . LYS D 2 29 ? 70.957 193.986 22.764 1.00 23.21 29 LYS D N 1
ATOM 2929 C CA . LYS D 2 29 ? 71.672 195.246 22.590 1.00 22.61 29 LYS D CA 1
ATOM 2930 C C . LYS D 2 29 ? 71.925 195.549 21.116 1.00 22.39 29 LYS D C 1
ATOM 2931 O O . LYS D 2 29 ? 71.924 196.710 20.706 1.00 27.95 29 LYS D O 1
ATOM 2937 N N . LEU D 2 30 ? 72.144 194.504 20.323 1.00 25.60 30 LEU D N 1
ATOM 2938 C CA . LEU D 2 30 ? 72.327 194.667 18.885 1.00 27.74 30 LEU D CA 1
ATOM 2939 C C . LEU D 2 30 ? 71.057 195.206 18.234 1.00 26.93 30 LEU D C 1
ATOM 2940 O O . LEU D 2 30 ? 71.113 196.101 17.391 1.00 27.18 30 LEU D O 1
ATOM 2945 N N . ARG D 2 31 ? 69.912 194.661 18.634 1.00 24.15 31 ARG D N 1
ATOM 2946 C CA . ARG D 2 31 ? 68.626 195.134 18.132 1.00 25.23 31 ARG D CA 1
ATOM 2947 C C . ARG D 2 31 ? 68.336 196.552 18.614 1.00 26.56 31 ARG D C 1
ATOM 2948 O O . ARG D 2 31 ? 67.789 197.368 17.872 1.00 26.31 31 ARG D O 1
ATOM 2956 N N . GLN D 2 32 ? 68.707 196.839 19.859 1.00 25.80 32 GLN D N 1
ATOM 2957 C CA . GLN D 2 32 ? 68.507 198.164 20.437 1.00 26.14 32 GLN D CA 1
ATOM 2958 C C . GLN D 2 32 ? 69.310 199.221 19.685 1.00 28.37 32 GLN D C 1
ATOM 2959 O O . GLN D 2 32 ? 68.784 200.277 19.338 1.00 24.79 32 GLN D O 1
ATOM 2965 N N . PHE D 2 33 ? 70.583 198.926 19.441 1.00 28.51 33 PHE D N 1
ATOM 2966 C CA . PHE D 2 33 ? 71.461 199.831 18.707 1.00 25.00 33 PHE D CA 1
ATOM 2967 C C . PHE D 2 33 ? 70.890 200.145 17.327 1.00 23.80 33 PHE D C 1
ATOM 2968 O O . PHE D 2 33 ? 70.888 201.296 16.893 1.00 23.98 33 PHE D O 1
ATOM 2976 N N . TYR D 2 34 ? 70.398 199.113 16.650 1.00 21.48 34 TYR D N 1
ATOM 2977 C CA . TYR D 2 34 ? 69.827 199.260 15.316 1.00 23.05 34 TYR D CA 1
ATOM 2978 C C . TYR D 2 34 ? 68.574 200.128 15.334 1.00 28.72 34 TYR D C 1
ATOM 2979 O O . TYR D 2 34 ? 68.348 200.927 14.425 1.00 26.39 34 TYR D O 1
ATOM 2988 N N . LEU D 2 35 ? 67.763 199.966 16.374 1.00 20.90 35 LEU D N 1
ATOM 2989 C CA . LEU D 2 35 ? 66.532 200.735 16.512 1.00 21.47 35 LEU D CA 1
ATOM 2990 C C . LEU D 2 35 ? 66.812 202.201 16.837 1.00 26.95 35 LEU D C 1
ATOM 2991 O O . LEU D 2 35 ? 66.195 203.098 16.263 1.00 30.72 35 LEU D O 1
ATOM 2996 N N . GLU D 2 36 ? 67.737 202.435 17.764 1.00 24.62 36 GLU D N 1
ATOM 2997 C CA . GLU D 2 36 ? 68.053 203.791 18.210 1.00 25.84 36 GLU D CA 1
ATOM 2998 C C . GLU D 2 36 ? 68.626 204.659 17.095 1.00 25.55 36 GLU D C 1
ATOM 2999 O O . GLU D 2 36 ? 68.373 205.863 17.047 1.00 28.44 36 GLU D O 1
ATOM 3005 N N . ILE D 2 37 ? 69.409 204.052 16.209 1.00 25.61 37 ILE D N 1
ATOM 3006 C CA . ILE D 2 37 ? 69.952 204.771 15.063 1.00 28.43 37 ILE D CA 1
ATOM 3007 C C . ILE D 2 37 ? 68.820 205.233 14.151 1.00 33.66 37 ILE D C 1
ATOM 3008 O O . ILE D 2 37 ? 68.847 206.344 13.619 1.00 33.99 37 ILE D O 1
ATOM 3013 N N . GLN D 2 38 ? 67.814 204.379 13.993 1.00 22.56 38 GLN D N 1
ATOM 3014 C CA . GLN D 2 38 ? 66.680 204.686 13.130 1.00 23.30 38 GLN D CA 1
ATOM 3015 C C . GLN D 2 38 ? 65.680 205.617 13.811 1.00 26.87 38 GLN D C 1
ATOM 3016 O O . GLN D 2 38 ? 64.772 206.139 13.166 1.00 30.43 38 GLN D O 1
ATOM 3022 N N . GLU D 2 39 ? 65.850 205.822 15.114 1.00 27.56 39 GLU D N 1
ATOM 3023 C CA . GLU D 2 39 ? 65.050 206.801 15.843 1.00 27.30 39 GLU D CA 1
ATOM 3024 C C . GLU D 2 39 ? 65.395 208.211 15.381 1.00 29.13 39 GLU D C 1
ATOM 3025 O O . GLU D 2 39 ? 64.547 209.104 15.385 1.00 27.14 39 GLU D O 1
ATOM 3031 N N . GLU D 2 40 ? 66.649 208.400 14.982 1.00 30.30 40 GLU D N 1
ATOM 3032 C CA . GLU D 2 40 ? 67.119 209.693 14.505 1.00 33.90 40 GLU D CA 1
ATOM 3033 C C . GLU D 2 40 ? 66.432 210.049 13.194 1.00 31.65 40 GLU D C 1
ATOM 3034 O O . GLU D 2 40 ? 66.021 209.167 12.440 1.00 31.03 40 GLU D O 1
ATOM 3040 N N . ALA D 2 41 ? 66.297 211.344 12.931 1.00 33.89 41 ALA D N 1
ATOM 3041 C CA . ALA D 2 41 ? 65.631 211.803 11.719 1.00 31.88 41 ALA D CA 1
ATOM 3042 C C . ALA D 2 41 ? 66.408 211.403 10.472 1.00 32.36 41 ALA D C 1
ATOM 3043 O O . ALA D 2 41 ? 67.627 211.562 10.409 1.00 36.00 41 ALA D O 1
ATOM 3045 N N . LEU D 2 42 ? 65.696 210.871 9.484 1.00 33.62 42 LEU D N 1
ATOM 3046 C CA . LEU D 2 42 ? 66.293 210.596 8.186 1.00 30.16 42 LEU D CA 1
ATOM 3047 C C . LEU D 2 42 ? 66.379 211.893 7.391 1.00 32.48 42 LEU D C 1
ATOM 3048 O O . LEU D 2 42 ? 65.352 212.495 7.078 1.00 37.65 42 LEU D O 1
ATOM 3053 N N . PRO D 2 43 ? 67.608 212.328 7.071 1.00 35.31 43 PRO D N 1
ATOM 3054 C CA . PRO D 2 43 ? 67.874 213.610 6.404 1.00 31.59 43 PRO D CA 1
ATOM 3055 C C . PRO D 2 43 ? 67.043 213.802 5.138 1.00 29.37 43 PRO D C 1
ATOM 3056 O O . PRO D 2 43 ? 66.959 212.895 4.310 1.00 29.74 43 PRO D O 1
ATOM 3060 N N . ALA D 2 44 ? 66.439 214.979 5.005 1.00 31.34 44 ALA D N 1
ATOM 3061 C CA . ALA D 2 44 ? 65.551 215.288 3.888 1.00 30.01 44 ALA D CA 1
ATOM 3062 C C . ALA D 2 44 ? 66.253 215.157 2.538 1.00 31.59 44 ALA D C 1
ATOM 3063 O O . ALA D 2 44 ? 65.630 214.789 1.541 1.00 26.52 44 ALA D O 1
ATOM 3065 N N . ARG D 2 45 ? 67.548 215.458 2.512 1.00 25.44 45 ARG D N 1
ATOM 3066 C CA . ARG D 2 45 ? 68.321 215.419 1.274 1.00 33.72 45 ARG D CA 1
ATOM 3067 C C . ARG D 2 45 ? 68.380 214.020 0.660 1.00 30.65 45 ARG D C 1
ATOM 3068 O O . ARG D 2 45 ? 68.523 213.880 -0.554 1.00 31.47 45 ARG D O 1
ATOM 3076 N N . LEU D 2 46 ? 68.268 212.990 1.494 1.00 26.90 46 LEU D N 1
ATOM 3077 C CA . LEU D 2 46 ? 68.228 211.621 0.993 1.00 24.94 46 LEU D CA 1
ATOM 3078 C C . LEU D 2 46 ? 66.928 211.378 0.235 1.00 26.40 46 LEU D C 1
ATOM 3079 O O . LEU D 2 46 ? 66.923 210.751 -0.824 1.00 29.79 46 LEU D O 1
ATOM 3084 N N . LEU D 2 47 ? 65.829 211.882 0.786 1.00 25.96 47 LEU D N 1
ATOM 3085 C CA . LEU D 2 47 ? 64.524 211.770 0.145 1.00 30.84 47 LEU D CA 1
ATOM 3086 C C . LEU D 2 47 ? 64.474 212.617 -1.121 1.00 27.68 47 LEU D C 1
ATOM 3087 O O . LEU D 2 47 ? 63.931 212.198 -2.143 1.00 28.54 47 LEU D O 1
ATOM 3092 N N . GLU D 2 48 ? 65.052 213.811 -1.042 1.00 27.30 48 GLU D N 1
ATOM 3093 C CA . GLU D 2 48 ? 65.086 214.737 -2.167 1.00 30.11 48 GLU D CA 1
ATOM 3094 C C . GLU D 2 48 ? 65.925 214.183 -3.315 1.00 29.02 48 GLU D C 1
ATOM 3095 O O . GLU D 2 48 ? 65.629 214.430 -4.484 1.00 29.65 48 GLU D O 1
ATOM 3101 N N . LEU D 2 49 ? 66.971 213.437 -2.973 1.00 27.18 49 LEU D N 1
ATOM 3102 C CA . LEU D 2 49 ? 67.797 212.769 -3.973 1.00 29.37 49 LEU D CA 1
ATOM 3103 C C . LEU D 2 49 ? 66.977 211.776 -4.790 1.00 25.73 49 LEU D C 1
ATOM 3104 O O . LEU D 2 49 ? 67.110 211.703 -6.012 1.00 33.01 49 LEU D O 1
ATOM 3109 N N . LEU D 2 50 ? 66.130 211.014 -4.106 1.00 24.65 50 LEU D N 1
ATOM 3110 C CA . LEU D 2 50 ? 65.281 210.025 -4.760 1.00 33.93 50 LEU D CA 1
ATOM 3111 C C . LEU D 2 50 ? 64.277 210.677 -5.704 1.00 29.64 50 LEU D C 1
ATOM 3112 O O . LEU D 2 50 ? 63.979 210.138 -6.769 1.00 30.56 50 LEU D O 1
ATOM 3117 N N . GLU D 2 51 ? 63.759 211.837 -5.308 1.00 28.57 51 GLU D N 1
ATOM 3118 C CA . GLU D 2 51 ? 62.796 212.560 -6.132 1.00 29.72 51 GLU D CA 1
ATOM 3119 C C . GLU D 2 51 ? 63.414 213.018 -7.449 1.00 29.96 51 GLU D C 1
ATOM 3120 O O . GLU D 2 51 ? 62.814 212.859 -8.510 1.00 35.04 51 GLU D O 1
ATOM 3126 N N . ARG D 2 52 ? 64.618 213.574 -7.377 1.00 30.55 52 ARG D N 1
ATOM 3127 C CA . ARG D 2 52 ? 65.293 214.077 -8.569 1.00 34.67 52 ARG D CA 1
ATOM 3128 C C . ARG D 2 52 ? 65.751 212.943 -9.480 1.00 35.46 52 ARG D C 1
ATOM 3129 O O . ARG D 2 52 ? 65.791 213.100 -10.700 1.00 36.87 52 ARG D O 1
ATOM 3137 N N . LEU D 2 53 ? 66.105 211.809 -8.885 1.00 36.43 53 LEU D N 1
ATOM 3138 C CA . LEU D 2 53 ? 66.440 210.625 -9.666 1.00 38.46 53 LEU D CA 1
ATOM 3139 C C . LEU D 2 53 ? 65.221 210.187 -10.470 1.00 37.65 53 LEU D C 1
ATOM 3140 O O . LEU D 2 53 ? 65.336 209.807 -11.634 1.00 35.21 53 LEU D O 1
ATOM 3145 N N . GLU D 2 54 ? 64.053 210.250 -9.837 1.00 34.28 54 GLU D N 1
ATOM 3146 C CA . GLU D 2 54 ? 62.801 209.895 -10.493 1.00 34.01 54 GLU D CA 1
ATOM 3147 C C . GLU D 2 54 ? 62.415 210.907 -11.570 1.00 37.97 54 GLU D C 1
ATOM 3148 O O . GLU D 2 54 ? 61.955 210.528 -12.648 1.00 43.92 54 GLU D O 1
ATOM 3154 N N . GLN D 2 55 ? 62.604 212.191 -11.276 1.00 39.16 55 GLN D N 1
ATOM 3155 C CA . GLN D 2 55 ? 62.277 213.250 -12.227 1.00 43.35 55 GLN D CA 1
ATOM 3156 C C . GLN D 2 55 ? 63.132 213.142 -13.484 1.00 45.18 55 GLN D C 1
ATOM 3157 O O . GLN D 2 55 ? 62.644 213.324 -14.600 1.00 44.58 55 GLN D O 1
ATOM 3163 N N . ALA D 2 56 ? 64.412 212.846 -13.289 1.00 42.51 56 ALA D N 1
ATOM 3164 C CA . ALA D 2 56 ? 65.343 212.675 -14.395 1.00 44.61 56 ALA D CA 1
ATOM 3165 C C . ALA D 2 56 ? 65.030 211.409 -15.184 1.00 42.60 56 ALA D C 1
ATOM 3166 O O . ALA D 2 56 ? 65.221 211.359 -16.399 1.00 45.62 56 ALA D O 1
ATOM 3168 N N . GLU D 2 57 ? 64.545 210.391 -14.481 1.00 41.15 57 GLU D N 1
ATOM 3169 C CA . GLU D 2 57 ? 64.230 209.107 -15.097 1.00 47.21 57 GLU D CA 1
ATOM 3170 C C . GLU D 2 57 ? 63.074 209.201 -16.088 1.00 48.21 57 GLU D C 1
ATOM 3171 O O . GLU D 2 57 ? 63.093 208.546 -17.131 1.00 51.36 57 GLU D O 1
ATOM 3177 N N . ARG D 2 58 ? 62.069 210.008 -15.760 1.00 47.21 58 ARG D N 1
ATOM 3178 C CA . ARG D 2 58 ? 60.911 210.167 -16.632 1.00 52.74 58 ARG D CA 1
ATOM 3179 C C . ARG D 2 58 ? 61.328 210.746 -17.980 1.00 59.82 58 ARG D C 1
ATOM 3180 O O . ARG D 2 58 ? 60.831 210.332 -19.027 1.00 67.60 58 ARG D O 1
ATOM 3182 N N . PHE D 2 59 ? 62.244 211.708 -17.941 1.00 63.94 59 PHE D N 1
ATOM 3183 C CA . PHE D 2 59 ? 62.745 212.350 -19.151 1.00 61.38 59 PHE D CA 1
ATOM 3184 C C . PHE D 2 59 ? 63.892 211.557 -19.773 1.00 59.97 59 PHE D C 1
ATOM 3185 O O . PHE D 2 59 ? 64.440 211.950 -20.802 1.00 58.20 59 PHE D O 1
ATOM 3193 N N . GLY D 2 60 ? 64.250 210.443 -19.142 1.00 63.59 60 GLY D N 1
ATOM 3194 C CA . GLY D 2 60 ? 65.313 209.588 -19.639 1.00 59.07 60 GLY D CA 1
ATOM 3195 C C . GLY D 2 60 ? 66.672 210.262 -19.609 1.00 58.61 60 GLY D C 1
ATOM 3196 O O . GLY D 2 60 ? 67.389 210.276 -20.610 1.00 59.14 60 GLY D O 1
ATOM 3197 N N . LEU D 2 61 ? 67.030 210.818 -18.456 1.00 61.16 61 LEU D N 1
ATOM 3198 C CA . LEU D 2 61 ? 68.287 211.542 -18.315 1.00 62.52 61 LEU D CA 1
ATOM 3199 C C . LEU D 2 61 ? 69.295 210.788 -17.453 1.00 70.12 61 LEU D C 1
ATOM 3200 O O . LEU D 2 61 ? 70.459 211.178 -17.364 1.00 78.20 61 LEU D O 1
ATOM 3205 N N . ASN D 2 62 ? 68.847 209.710 -16.819 1.00 70.22 62 ASN D N 1
ATOM 3206 C CA . ASN D 2 62 ? 69.733 208.890 -16.000 1.00 72.32 62 ASN D CA 1
ATOM 3207 C C . ASN D 2 62 ? 70.518 207.886 -16.837 1.00 77.49 62 ASN D C 1
ATOM 3208 O O . ASN D 2 62 ? 69.991 207.310 -17.790 1.00 73.07 62 ASN D O 1
ATOM 3213 N N . ASN D 2 63 ? 71.781 207.682 -16.476 1.00 86.33 63 ASN D N 1
ATOM 3214 C CA . ASN D 2 63 ? 72.636 206.730 -17.176 1.00 94.36 63 ASN D CA 1
ATOM 3215 C C . ASN D 2 63 ? 72.803 205.427 -16.403 1.00 93.26 63 ASN D C 1
ATOM 3216 O O . ASN D 2 63 ? 73.349 205.412 -15.300 1.00 92.80 63 ASN D O 1
ATOM 3221 N N . ALA D 2 64 ? 72.329 204.334 -16.993 1.00 91.80 64 ALA D N 1
ATOM 3222 C CA . ALA D 2 64 ? 72.427 203.020 -16.370 1.00 91.26 64 ALA D CA 1
ATOM 3223 C C . ALA D 2 64 ? 73.821 202.429 -16.553 1.00 94.08 64 ALA D C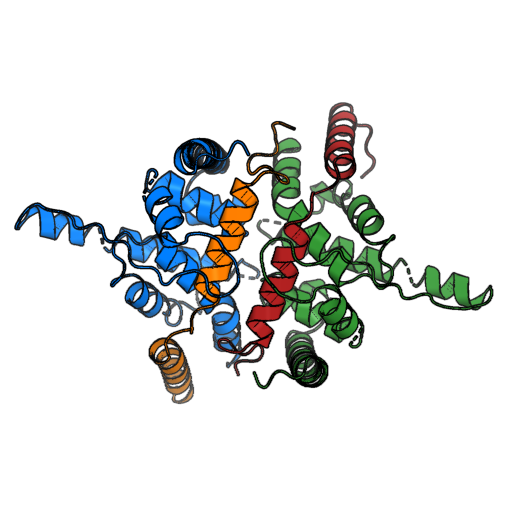 1
ATOM 3224 O O . ALA D 2 64 ? 74.190 201.467 -15.881 1.00 95.45 64 ALA D O 1
#

Radius of gyration: 21.54 Å; Cα contacts (8 Å, |Δi|>4): 464; chains: 4; bounding box: 73×57×50 Å

B-factor: mean 41.9, std 18.44, range [14.29, 224.74]

Organism: Bartonella quintana (strain Toulouse) (NCBI:txid283165)

Secondary structure (DSSP, 8-state):
--HHHHHHHHHHHHHHHHHHHH-SSTTTHHHHHHHH--TTTSGGG-----HHHHHHHHHHHHHHH--HHHHHHHTSS---------PPPSSS---HHHHHHHH---HHHHHHHHHHHTS---HHHHHHHHTS-HHHHHHHHHHHHHHHHHHTT---/-TT-SS-TT-HHHHHHHHHHHHHHHSPPPHHHHHHHHHHHHHHHT-/--HHHHHHHHHHHHHHHHHHHHHH-SSGGGHHHHHHHH--TTTTGGG-----HHHHHHHHHHHHHHH--HHHHHHHTSS---------PPPSSS---HHHHHHHH---HHHHHHHHHHHTS---HHHHHHHHTS-HHHHHHHHHHHHHHHHHHTT---/--SS-TT-HHHHHHHHHHHHHHHSPPPHHHHHHHHHHHHHHHTT----

Sequence (408 aa):
VKDFKQELLLVLPALRAFAISLSSKHDKAEDLVQDTLKAWAKQDSSFEGSNLKAWLFTILRNEFYSQRKRGREVQDSDGVFIESVAIHPAQYGSLDLQDFKKALNLSADQREAIILIGASGFSYEDAAAICGCAIGTIKSRVSRARNRLQELLKVDRFGDDLLGVNSEIARKLRQFYLEIQEEALPARLLELLERLEQAERFGEGVKDFKQELLLVLPALRAFAISLSSKHDKAEDLVQDTLKAWAKQDSFEGSNLKAWLFTILRNEFYSQRKRGREVQDSDGVFIESVAIHPAQYGSLDLQDFKKALNLSADQREAIILIGASGFSYEDAAAICGCAIGTIKSRVSRARNRLQELLKVDRDDLLGVNSEIARKLRQFYLEIQEEALPARLLELLERLEQAERFGLNNA

Solvent-accessible surface area: 18413 Å² total

Foldseek 3Di:
DCVVVVVCVVLLVVLLVLLCLLDQANVCSVVLSVVLVVCVVCVVVDDVDDPNLVSNLSSVVVRVVVVVVCVVLVVPVVDDDGDFDDDADPPDHDGPRQLSVLLVQDSLLSNLLCVVVPVPDDLVSSCVSVVHDSVVSVVSNVVSVVSSCVSVVPPD/DVVPPLPPPDVVNVVVVVVVVVVVVDDDDPVVVVVVVVVVVVVVVD/DCLVVVVVVCVVLLVVQLVLQCLLDQANVCSVVLSVVLVCCSVCVVVDDVDDVNLVSNLSSLVSRVVVVVLVVVLVVPPRDDDGDFDDDADPPDHDGPRQLSVLLCPDSLLSNLLCVVVPVPDDLVSSCVSVVHDSVVSVVSPVVSVVSSCVSVVPPD/DPPLPPPDVNNVVVVVVVVVVVVDDDDVVVVVVVVVVVVCVVVPNDDD